Protein AF-0000000067152865 (afdb_homodimer)

Secondary structure (DSSP, 8-state):
-HHHHHHHHHHHHHHH--S---S-TTS--HHHHHHHHHHHHHHHHH--SS-TTTHHHHS-GGGEEEHHHHHTT------SS-EEEEEEEE-HHHHHHT-S--EEEEEEEETTEEEEEEEEETTTTEEEEEETTTEEEETTEEP-------GGG-EEE----S---HHHHHHHHHHHHHHHHTT-SEEEB-S-HHHHHHHHHTTS-SEEEEES--HHHHHHHHHHHHHTT-EEE-TTSSB--TTSSEEEEESSHHHHHHHHHHPPPPP---TT---/-HHHHHHHHHHHHHHH--S---S-TTS--HHHHHHHHHHHHHHHHH--SS-TTTTTTSS-GGGEEEHHHHHTT------SS-EEEEEEEE-HHHHHHT-S--EEEEEEEETTEEEEEEEEETTTTEEEEEETTTEEEETTEEP-------GGG-EEE----S---HHHHHHHHHHHHHHHHTT-SEEEB-S-HHHHHHHHHTTS-SEEEEES--HHHHHHHHHHHHHTT-EEE-TTSSB--TTSSEEEEESSHHHHHHHHHHPPPPP---TT---

Solvent-accessible surface area (backbone atoms only — not comparable to full-atom values): 27538 Å² total; per-residue (Å²): 114,65,52,65,45,46,55,39,44,49,54,44,43,59,70,62,44,73,73,70,67,64,82,59,80,77,67,67,63,60,65,54,47,51,46,47,44,49,39,50,22,44,45,12,47,61,65,49,86,61,72,63,10,54,54,62,68,66,41,52,80,85,32,54,42,31,76,63,44,46,71,70,64,43,69,47,72,84,52,62,55,69,26,43,24,35,21,82,61,33,16,57,69,25,55,76,37,54,28,75,40,33,25,33,24,35,12,34,26,45,65,76,33,69,45,33,15,33,34,35,34,56,72,74,69,41,42,35,36,18,35,74,91,69,34,12,26,46,75,82,38,77,36,38,25,59,59,54,58,53,56,54,76,23,38,36,34,39,70,80,65,80,66,74,49,66,70,56,44,48,46,55,51,48,33,51,50,51,48,49,68,66,43,34,63,40,68,31,18,72,61,21,63,36,57,48,36,45,36,19,16,57,23,23,26,34,26,29,44,50,72,79,50,50,44,28,45,38,41,4,26,49,44,24,22,45,36,12,60,23,36,65,24,17,50,83,55,47,73,60,42,68,47,55,23,34,35,26,42,15,14,23,64,59,33,41,47,53,50,20,71,60,48,71,83,77,93,68,82,42,55,52,50,78,130,112,66,52,65,45,46,55,39,44,49,53,43,44,58,70,62,45,74,72,70,65,67,82,60,79,76,66,66,63,60,66,54,46,51,46,46,45,49,39,49,23,45,47,11,50,60,67,51,86,60,73,66,9,52,55,61,67,67,41,51,80,85,33,54,41,29,73,64,44,45,72,70,65,44,67,46,74,85,53,59,57,69,26,43,25,37,22,80,61,34,18,55,68,24,54,76,37,53,28,76,39,32,27,34,24,34,14,34,25,45,65,74,34,70,45,35,15,32,34,34,34,54,73,72,69,42,42,36,36,19,36,72,91,70,34,12,25,46,74,84,39,77,36,38,26,58,58,54,58,54,55,54,76,24,38,37,35,40,69,79,63,81,67,73,50,65,68,57,43,49,45,55,52,48,34,51,48,51,49,49,68,68,43,34,63,39,69,31,16,71,63,21,64,36,56,49,36,44,36,18,15,56,24,23,26,35,26,28,43,50,73,77,50,51,44,29,46,38,40,5,26,48,44,24,23,46,36,12,59,24,36,67,24,17,48,82,56,47,74,60,43,68,46,55,22,34,34,26,40,16,13,22,64,59,34,39,48,54,51,20,72,59,47,70,83,76,90,66,80,42,54,51,49,78,129

Radius of gyration: 23.25 Å; Cα contacts (8 Å, |Δi|>4): 1310; chains: 2; bounding box: 48×70×57 Å

Organism: Gallus gallus (NCBI:txid9031)

InterPro domains:
  IPR000760 Inositol monophosphatase-like [PF00459] (64-265)
  IPR000760 Inositol monophosphatase-like [PR00377] (84-100)
  IPR000760 Inositol monophosphatase-like [PR00377] (133-156)
  IPR000760 Inositol monophosphatase-like [PR00377] (182-203)
  IPR000760 Inositol monophosphatase-like [PR00377] (213-237)
  IPR020550 Inositol monophosphatase, conserved site [PS00630] (216-230)
  IPR020552 Inositol monophosphatase, lithium-sensitive [PR00378] (107-117)
  IPR020552 Inositol monophosphatase, lithium-sensitive [PR00378] (135-153)
  IPR020552 Inositol monophosphatase, lithium-sensitive [PR00378] (158-168)
  IPR020552 Inositol monophosphatase, lithium-sensitive [PR00378] (241-263)
  IPR020583 Inositol monophosphatase, metal-binding site [PS00629] (84-97)
  IPR033942 Inositol monophosphatase [cd01639] (64-251)

Nearest PDB structures (foldseek):
  2bji-assembly1_B  TM=9.934E-01  e=4.413E-38  Bos taurus
  1imf-assembly1_A-2  TM=9.159E-01  e=1.824E-38  Homo sapiens
  4as5-assembly2_D  TM=8.791E-01  e=8.480E-39  Mus musculus
  4as4-assembly1_B  TM=8.664E-01  e=5.925E-38  Homo sapiens
  7vce-assembly1_B  TM=9.163E-01  e=5.214E-36  Homo sapiens

Foldseek 3Di:
DVLLVVLLVLLVCLLPVPPLPPLPLPPDPPVVCCCVLVSCLVVCPPPPVPNNNHPSVPPDPPQEDEPVVVVVVDFPDDAQDWHKYWYQWFQSVCSNVVQQFTWIKIFIDHHNHTAWIWIAGRNVSWIWIDGVPPAIDIVRHGAAAQLDQQQLAFEEEEACDDDPDVVSNVQSVQLVVLSCVSPGPYYHYRRGLLVRLVCRRRHVGFKYWYAQAALSSCRRSVRSLVRNQWAKDFLCLHRDDSFRRIIMIGNYSNNSNVSSVSHDDDDDDTSNDDD/DVLLVVLLVLLVCLLPVPPLPPLPLPPDPPVVCCCVLVSCLVVCPPPPVPNNNHPRVPPDPVQEDEPVVVVVVDFPDDAQDWHKYWYQWFQSVCSNVVQQFTWIKIFIDHHNHTAWIWIAGRNVSWIWIDGVPPAIDIVRHGWAAQLDQQQLAFEEEEACDDDPDPVSNVQSVQLVVLSCVSPGPYYHYRRGLLVRLVCRRRHVGFKYWYAQAALSSCRRSVRSLVRNPWAKDFLCLHRDDSFRRIIMIGNYSNNSNVSSVSHDDDDDDTSNDDD

Structure (mmCIF, N/CA/C/O backbone):
data_AF-0000000067152865-model_v1
#
loop_
_entity.id
_entity.type
_entity.pdbx_description
1 polymer Inositol-1-monophosphatase
#
loop_
_atom_site.group_PDB
_atom_site.id
_atom_site.type_symbol
_atom_site.label_atom_id
_atom_site.label_alt_id
_atom_site.label_comp_id
_atom_site.label_asym_id
_atom_site.label_entity_id
_atom_site.label_seq_id
_atom_site.pdbx_PDB_ins_code
_atom_site.Cartn_x
_atom_site.Cartn_y
_atom_site.Cartn_z
_atom_site.occupancy
_atom_site.B_iso_or_equiv
_atom_site.auth_seq_id
_atom_site.auth_comp_id
_atom_site.auth_asym_id
_atom_site.auth_atom_id
_atom_site.pdbx_PDB_model_num
ATOM 1 N N . MET A 1 1 ? -4.57 23.031 -16.609 1 31.97 1 MET A N 1
ATOM 2 C CA . MET A 1 1 ? -4.363 21.906 -17.516 1 31.97 1 MET A CA 1
ATOM 3 C C . MET A 1 1 ? -2.887 21.766 -17.875 1 31.97 1 MET A C 1
ATOM 5 O O . MET A 1 1 ? -2.346 20.656 -17.859 1 31.97 1 MET A O 1
ATOM 9 N N . VAL A 1 2 ? -2.324 22.984 -18.109 1 30.23 2 VAL A N 1
ATOM 10 C CA . VAL A 1 2 ? -0.972 22.922 -18.656 1 30.23 2 VAL A CA 1
ATOM 11 C C . VAL A 1 2 ? 0.018 22.578 -17.547 1 30.23 2 VAL A C 1
ATOM 13 O O . VAL A 1 2 ? 0.942 21.781 -17.75 1 30.23 2 VAL A O 1
ATOM 16 N N . LEU A 1 3 ? -0.219 23.141 -16.391 1 33.34 3 LEU A N 1
ATOM 17 C CA . LEU A 1 3 ? 0.676 22.969 -15.242 1 33.34 3 LEU A CA 1
ATOM 18 C C . LEU A 1 3 ? 0.697 21.516 -14.789 1 33.34 3 LEU A C 1
ATOM 20 O O . LEU A 1 3 ? 1.763 20.953 -14.508 1 33.34 3 LEU A O 1
ATOM 24 N N . LEU A 1 4 ? -0.421 21.047 -14.609 1 38.69 4 LEU A N 1
ATOM 25 C CA . LEU A 1 4 ? -0.537 19.625 -14.328 1 38.69 4 LEU A CA 1
ATOM 26 C C . LEU A 1 4 ? 0.245 18.797 -15.352 1 38.69 4 LEU A C 1
ATOM 28 O O . LEU A 1 4 ? 0.883 17.812 -15 1 38.69 4 LEU A O 1
ATOM 32 N N . PHE A 1 5 ? 0.232 19.391 -16.5 1 38.66 5 PHE A N 1
ATOM 33 C CA . PHE A 1 5 ? 0.904 18.656 -17.578 1 38.66 5 PHE A CA 1
ATOM 34 C C . PHE A 1 5 ? 2.418 18.703 -17.391 1 38.66 5 PHE A C 1
ATOM 36 O O . PHE A 1 5 ? 3.105 17.703 -17.594 1 38.66 5 PHE A O 1
ATOM 43 N N . ARG A 1 6 ? 2.869 19.812 -17.016 1 37.34 6 ARG A N 1
ATOM 44 C CA . ARG A 1 6 ? 4.32 19.938 -16.938 1 37.34 6 ARG A CA 1
ATOM 45 C C . ARG A 1 6 ? 4.867 19.234 -15.711 1 37.34 6 ARG A C 1
ATOM 47 O O . ARG A 1 6 ? 5.945 18.641 -15.758 1 37.34 6 ARG A O 1
ATOM 54 N N . MET A 1 7 ? 4.145 19.406 -14.492 1 41.44 7 MET A N 1
ATOM 55 C CA . MET A 1 7 ? 4.516 18.578 -13.344 1 41.44 7 MET A CA 1
ATOM 56 C C . MET A 1 7 ? 4.551 17.094 -13.727 1 41.44 7 MET A C 1
ATOM 58 O O . MET A 1 7 ? 5.465 16.375 -13.328 1 41.44 7 MET A O 1
ATOM 62 N N . LYS A 1 8 ? 3.578 16.875 -14.461 1 44.09 8 LYS A N 1
ATOM 63 C CA . LYS A 1 8 ? 3.529 15.508 -14.992 1 44.09 8 LYS A CA 1
ATOM 64 C C . LYS A 1 8 ? 4.773 15.195 -15.812 1 44.09 8 LYS A C 1
ATOM 66 O O . LYS A 1 8 ? 5.363 14.117 -15.672 1 44.09 8 LYS A O 1
ATOM 71 N N . THR A 1 9 ? 4.984 16.172 -16.594 1 42.38 9 THR A N 1
ATOM 72 C CA . THR A 1 9 ? 6.094 15.945 -17.516 1 42.38 9 THR A CA 1
ATOM 73 C C . THR A 1 9 ? 7.418 15.883 -16.75 1 42.38 9 THR A C 1
ATOM 75 O O . THR A 1 9 ? 8.289 15.078 -17.078 1 42.38 9 THR A O 1
ATOM 78 N N . SER A 1 10 ? 7.559 16.719 -15.797 1 41.25 10 SER A N 1
ATOM 79 C CA . SER A 1 10 ? 8.82 16.766 -15.062 1 41.25 10 SER A CA 1
ATOM 80 C C . SER A 1 10 ? 8.992 15.516 -14.195 1 41.25 10 SER A C 1
ATOM 82 O O . SER A 1 10 ? 10.078 14.938 -14.148 1 41.25 10 SER A O 1
ATOM 84 N N . VAL A 1 11 ? 7.992 15.289 -13.43 1 44.34 11 VAL A N 1
ATOM 85 C CA . VAL A 1 11 ? 8.039 14.078 -12.625 1 44.34 11 VAL A CA 1
ATOM 86 C C . VAL A 1 11 ? 8.25 12.859 -13.523 1 44.34 11 VAL A C 1
ATOM 88 O O . VAL A 1 11 ? 9.047 11.977 -13.211 1 44.34 11 VAL A O 1
ATOM 91 N N . PHE A 1 12 ? 7.508 12.922 -14.648 1 44.16 12 PHE A N 1
ATOM 92 C CA . PHE A 1 12 ? 7.664 11.836 -15.609 1 44.16 12 PHE A CA 1
ATOM 93 C C . PHE A 1 12 ? 9.086 11.797 -16.156 1 44.16 12 PHE A C 1
ATOM 95 O O . PHE A 1 12 ? 9.656 10.719 -16.328 1 44.16 12 PHE A O 1
ATOM 102 N N . ARG A 1 13 ? 9.5 12.891 -16.547 1 42.16 13 ARG A N 1
ATOM 103 C CA . ARG A 1 13 ? 10.875 12.938 -17.047 1 42.16 13 ARG A CA 1
ATOM 104 C C . ARG A 1 13 ? 11.844 12.422 -15.984 1 42.16 13 ARG A C 1
ATOM 106 O O . ARG A 1 13 ? 12.812 11.727 -16.312 1 42.16 13 ARG A O 1
ATOM 113 N N . MET A 1 14 ? 11.586 12.844 -14.852 1 41.03 14 MET A N 1
ATOM 114 C CA . MET A 1 14 ? 12.438 12.383 -13.758 1 41.03 14 MET A CA 1
ATOM 115 C C . MET A 1 14 ? 12.336 10.875 -13.586 1 41.03 14 MET A C 1
ATOM 117 O O . MET A 1 14 ? 13.344 10.195 -13.359 1 41.03 14 MET A O 1
ATOM 121 N N . LEU A 1 15 ? 11.141 10.484 -13.617 1 41.62 15 LEU A N 1
ATOM 122 C CA . LEU A 1 15 ? 10.906 9.055 -13.43 1 41.62 15 LEU A CA 1
ATOM 123 C C . LEU A 1 15 ? 11.445 8.258 -14.617 1 41.62 15 LEU A C 1
ATOM 125 O O . LEU A 1 15 ? 11.828 7.094 -14.461 1 41.62 15 LEU A O 1
ATOM 129 N N . ASN A 1 16 ? 11.344 8.781 -15.781 1 40.44 16 ASN A N 1
ATOM 130 C CA . ASN A 1 16 ? 11.789 8.086 -16.984 1 40.44 16 ASN A CA 1
ATOM 131 C C . ASN A 1 16 ? 13.234 8.445 -17.344 1 40.44 16 ASN A C 1
ATOM 133 O O . ASN A 1 16 ? 13.773 7.957 -18.328 1 40.44 16 ASN A O 1
ATOM 137 N N . SER A 1 17 ? 13.711 9.477 -16.859 1 37.19 17 SER A N 1
ATOM 138 C CA . SER A 1 17 ? 15.102 9.75 -17.203 1 37.19 17 SER A CA 1
ATOM 139 C C . SER A 1 17 ? 16.031 8.648 -16.688 1 37.19 17 SER A C 1
ATOM 141 O O . SER A 1 17 ? 15.844 8.141 -15.578 1 37.19 17 SER A O 1
ATOM 143 N N . SER A 1 18 ? 16.375 7.766 -17.531 1 35.44 18 SER A N 1
ATOM 144 C CA . SER A 1 18 ? 17.359 6.699 -17.375 1 35.44 18 SER A CA 1
ATOM 145 C C . SER A 1 18 ? 18.5 7.129 -16.469 1 35.44 18 SER A C 1
ATOM 147 O O . SER A 1 18 ? 19.422 6.348 -16.203 1 35.44 18 SER A O 1
ATOM 149 N N . GLU A 1 19 ? 18.922 8.359 -16.406 1 33.22 19 GLU A N 1
ATOM 150 C CA . GLU A 1 19 ? 20.109 8.609 -15.609 1 33.22 19 GLU A CA 1
ATOM 151 C C . GLU A 1 19 ? 19.922 8.156 -14.164 1 33.22 19 GLU A C 1
ATOM 153 O O . GLU A 1 19 ? 18.938 8.531 -13.516 1 33.22 19 GLU A O 1
ATOM 158 N N . GLY A 1 20 ? 20.203 6.895 -13.945 1 32.38 20 GLY A N 1
ATOM 159 C CA . GLY A 1 20 ? 20.312 6.234 -12.648 1 32.38 20 GLY A CA 1
ATOM 160 C C . GLY A 1 20 ? 20.516 7.203 -11.5 1 32.38 20 GLY A C 1
ATOM 161 O O . GLY A 1 20 ? 21.547 7.871 -11.422 1 32.38 20 GLY A O 1
ATOM 162 N N . TYR A 1 21 ? 19.625 8.008 -11.195 1 34 21 TYR A N 1
ATOM 163 C CA . TYR A 1 21 ? 19.875 8.68 -9.93 1 34 21 TYR A CA 1
ATOM 164 C C . TYR A 1 21 ? 20.562 7.75 -8.938 1 34 21 TYR A C 1
ATOM 166 O O . TYR A 1 21 ? 20.141 6.598 -8.773 1 34 21 TYR A O 1
ATOM 174 N N . GLU A 1 22 ? 21.844 7.727 -9 1 33.5 22 GLU A N 1
ATOM 175 C CA . GLU A 1 22 ? 22.531 6.957 -7.965 1 33.5 22 GLU A CA 1
ATOM 176 C C . GLU A 1 22 ? 21.672 6.82 -6.715 1 33.5 22 GLU A C 1
ATOM 178 O O . GLU A 1 22 ? 21.047 7.785 -6.281 1 33.5 22 GLU A O 1
ATOM 183 N N . LYS A 1 23 ? 21.234 5.625 -6.535 1 34.22 23 LYS A N 1
ATOM 184 C CA . LYS A 1 23 ? 20.5 5.098 -5.398 1 34.22 23 LYS A CA 1
ATOM 185 C C . LYS A 1 23 ? 20.828 5.859 -4.117 1 34.22 23 LYS A C 1
ATOM 187 O O . LYS A 1 23 ? 20.641 5.344 -3.016 1 34.22 23 LYS A O 1
ATOM 192 N N . SER A 1 24 ? 21.906 6.805 -4.145 1 27.7 24 SER A N 1
ATOM 193 C CA . SER A 1 24 ? 22.047 7.465 -2.852 1 27.7 24 SER A CA 1
ATOM 194 C C . SER A 1 24 ? 20.875 8.375 -2.549 1 27.7 24 SER A C 1
ATOM 196 O O . SER A 1 24 ? 20.578 9.289 -3.318 1 27.7 24 SER A O 1
ATOM 198 N N . ILE A 1 25 ? 19.875 7.961 -2.074 1 32.66 25 ILE A N 1
ATOM 199 C CA . ILE A 1 25 ? 18.656 8.516 -1.514 1 32.66 25 ILE A CA 1
ATOM 200 C C . ILE A 1 25 ? 18.922 9.922 -0.985 1 32.66 25 ILE A C 1
ATOM 202 O O . ILE A 1 25 ? 18 10.734 -0.884 1 32.66 25 ILE A O 1
ATOM 206 N N . PHE A 1 26 ? 20.141 10.156 -0.404 1 30.69 26 PHE A N 1
ATOM 207 C CA . PHE A 1 26 ? 20.344 11.336 0.425 1 30.69 26 PHE A CA 1
ATOM 208 C C . PHE A 1 26 ? 20.578 12.57 -0.439 1 30.69 26 PHE A C 1
ATOM 210 O O . PHE A 1 26 ? 20.797 13.664 0.081 1 30.69 26 PHE A O 1
ATOM 217 N N . SER A 1 27 ? 21.219 12.383 -1.575 1 29.28 27 SER A N 1
ATOM 218 C CA . SER A 1 27 ? 21.484 13.703 -2.129 1 29.28 27 SER A CA 1
ATOM 219 C C . SER A 1 27 ? 20.281 14.242 -2.881 1 29.28 27 SER A C 1
ATOM 221 O O . SER A 1 27 ? 19.891 13.695 -3.914 1 29.28 27 SER A O 1
ATOM 223 N N . PRO A 1 28 ? 19.453 14.883 -2.236 1 32.53 28 PRO A N 1
ATOM 224 C CA . PRO A 1 28 ? 18.234 15.492 -2.748 1 32.53 28 PRO A CA 1
ATOM 225 C C . PRO A 1 28 ? 18.453 16.266 -4.043 1 32.53 28 PRO A C 1
ATOM 227 O O . PRO A 1 28 ? 19.422 17 -4.168 1 32.53 28 PRO A O 1
ATOM 230 N N . PRO A 1 29 ? 18.172 15.742 -5.145 1 34.62 29 PRO A N 1
ATOM 231 C CA . PRO A 1 29 ? 18.422 16.516 -6.363 1 34.62 29 PRO A CA 1
ATOM 232 C C . PRO A 1 29 ? 18.016 17.984 -6.215 1 34.62 29 PRO A C 1
ATOM 234 O O . PRO A 1 29 ? 16.844 18.297 -6.055 1 34.62 29 PRO A O 1
ATOM 237 N N . PHE A 1 30 ? 18.859 18.844 -5.773 1 34.59 30 PHE A N 1
ATOM 238 C CA . PHE A 1 30 ? 18.797 20.312 -5.742 1 34.59 30 PHE A CA 1
ATOM 239 C C . PHE A 1 30 ? 18.172 20.844 -7.027 1 34.59 30 PHE A C 1
ATOM 241 O O . PHE A 1 30 ? 17.391 21.797 -6.996 1 34.59 30 PHE A O 1
ATOM 248 N N . VAL A 1 31 ? 18.594 20.297 -8.086 1 36 31 VAL A N 1
ATOM 249 C CA . VAL A 1 31 ? 18.172 20.875 -9.359 1 36 31 VAL A CA 1
ATOM 250 C C . VAL A 1 31 ? 16.672 20.672 -9.555 1 36 31 VAL A C 1
ATOM 252 O O . VAL A 1 31 ? 15.984 21.547 -10.055 1 36 31 VAL A O 1
ATOM 255 N N . LEU A 1 32 ? 16.219 19.578 -9.039 1 37 32 LEU A N 1
ATOM 256 C CA . LEU A 1 32 ? 14.797 19.297 -9.18 1 37 32 LEU A CA 1
ATOM 257 C C . LEU A 1 32 ? 13.969 20.266 -8.344 1 37 32 LEU A C 1
ATOM 259 O O . LEU A 1 32 ? 12.906 20.719 -8.773 1 37 32 LEU A O 1
ATOM 263 N N . PHE A 1 33 ? 14.602 20.641 -7.195 1 39.25 33 PHE A N 1
ATOM 264 C CA . PHE A 1 33 ? 13.93 21.594 -6.324 1 39.25 33 PHE A CA 1
ATOM 265 C C . PHE A 1 33 ? 13.805 22.953 -7 1 39.25 33 PHE A C 1
ATOM 267 O O . PHE A 1 33 ? 12.75 23.594 -6.941 1 39.25 33 PHE A O 1
ATOM 274 N N . SER A 1 34 ? 14.945 23.312 -7.512 1 38.28 34 SER A N 1
ATOM 275 C CA . SER A 1 34 ? 14.883 24.594 -8.211 1 38.28 34 SER A CA 1
ATOM 276 C C . SER A 1 34 ? 13.875 24.562 -9.352 1 38.28 34 SER A C 1
ATOM 278 O O . SER A 1 34 ? 13.117 25.516 -9.555 1 38.28 34 SER A O 1
ATOM 280 N N . ASP A 1 35 ? 13.875 23.484 -9.984 1 41.09 35 ASP A N 1
ATOM 281 C CA . ASP A 1 35 ? 12.93 23.375 -11.086 1 41.09 35 ASP A CA 1
ATOM 282 C C . ASP A 1 35 ? 11.5 23.203 -10.578 1 41.09 35 ASP A C 1
ATOM 284 O O . ASP A 1 35 ? 10.562 23.766 -11.148 1 41.09 35 ASP A O 1
ATOM 288 N N . ILE A 1 36 ? 11.375 22.484 -9.57 1 42.66 36 ILE A N 1
ATOM 289 C CA . ILE A 1 36 ? 10.055 22.375 -8.969 1 42.66 36 ILE A CA 1
ATOM 290 C C . ILE A 1 36 ? 9.625 23.719 -8.391 1 42.66 36 ILE A C 1
ATOM 292 O O . ILE A 1 36 ? 8.484 24.141 -8.57 1 42.66 36 ILE A O 1
ATOM 296 N N . ILE A 1 37 ? 10.633 24.328 -7.758 1 43.59 37 ILE A N 1
ATOM 297 C CA . ILE A 1 37 ? 10.375 25.672 -7.242 1 43.59 37 ILE A CA 1
ATOM 298 C C . ILE A 1 37 ? 10.133 26.625 -8.398 1 43.59 37 ILE A C 1
ATOM 300 O O . ILE A 1 37 ? 9.195 27.438 -8.359 1 43.59 37 ILE A O 1
ATOM 304 N N . ASN A 1 38 ? 11.047 26.531 -9.266 1 41.94 38 ASN A N 1
ATOM 305 C CA . ASN A 1 38 ? 10.844 27.375 -10.43 1 41.94 38 ASN A CA 1
ATOM 306 C C . ASN A 1 38 ? 9.547 27.016 -11.156 1 41.94 38 ASN A C 1
ATOM 308 O O . ASN A 1 38 ? 8.844 27.906 -11.648 1 41.94 38 ASN A O 1
ATOM 312 N N . PHE A 1 39 ? 9.305 25.859 -11.18 1 39.66 39 PHE A N 1
ATOM 313 C CA . PHE A 1 39 ? 8.078 25.344 -11.781 1 39.66 39 PHE A CA 1
ATOM 314 C C . PHE A 1 39 ? 6.863 25.719 -10.938 1 39.66 39 PHE A C 1
ATOM 316 O O . PHE A 1 39 ? 5.852 26.188 -11.461 1 39.66 39 PHE A O 1
ATOM 323 N N . SER A 1 40 ? 6.996 25.375 -9.742 1 38.62 40 SER A N 1
ATOM 324 C CA . SER A 1 40 ? 5.934 25.828 -8.852 1 38.62 40 SER A CA 1
ATOM 325 C C . SER A 1 40 ? 5.758 27.344 -8.914 1 38.62 40 SER A C 1
ATOM 327 O O . SER A 1 40 ? 4.641 27.859 -8.82 1 38.62 40 SER A O 1
ATOM 329 N N . ALA A 1 41 ? 6.855 27.891 -9.031 1 37.75 41 ALA A N 1
ATOM 330 C CA . ALA A 1 41 ? 6.828 29.328 -9.242 1 37.75 41 ALA A CA 1
ATOM 331 C C . ALA A 1 41 ? 6.199 29.688 -10.586 1 37.75 41 ALA A C 1
ATOM 333 O O . ALA A 1 41 ? 5.473 30.672 -10.695 1 37.75 41 ALA A O 1
ATOM 334 N N . SER A 1 42 ? 6.508 28.953 -11.562 1 36.03 42 SER A N 1
ATOM 335 C CA . SER A 1 42 ? 5.938 29.25 -12.875 1 36.03 42 SER A CA 1
ATOM 336 C C . SER A 1 42 ? 4.488 28.781 -12.961 1 36.03 42 SER A C 1
ATOM 338 O O . SER A 1 42 ? 3.719 29.281 -13.789 1 36.03 42 SER A O 1
ATOM 340 N N . LEU A 1 43 ? 4.152 27.734 -12.414 1 35.41 43 LEU A N 1
ATOM 341 C CA . LEU A 1 43 ? 2.76 27.312 -12.312 1 35.41 43 LEU A CA 1
ATOM 342 C C . LEU A 1 43 ? 1.903 28.422 -11.695 1 35.41 43 LEU A C 1
ATOM 344 O O . LEU A 1 43 ? 0.758 28.625 -12.102 1 35.41 43 LEU A O 1
ATOM 348 N N . VAL A 1 44 ? 2.439 28.906 -10.695 1 32.97 44 VAL A N 1
ATOM 349 C CA . VAL A 1 44 ? 1.755 30.047 -10.102 1 32.97 44 VAL A CA 1
ATOM 350 C C . VAL A 1 44 ? 1.667 31.172 -11.117 1 32.97 44 VAL A C 1
ATOM 352 O O . VAL A 1 44 ? 0.717 31.969 -11.102 1 32.97 44 VAL A O 1
ATOM 355 N N . ARG A 1 45 ? 2.574 31.125 -12.008 1 31.83 45 ARG A N 1
ATOM 356 C CA . ARG A 1 45 ? 2.447 32.25 -12.938 1 31.83 45 ARG A CA 1
ATOM 357 C C . ARG A 1 45 ? 1.343 31.984 -13.961 1 31.83 45 ARG A C 1
ATOM 359 O O . ARG A 1 45 ? 0.66 32.906 -14.391 1 31.83 45 ARG A O 1
ATOM 366 N N . CYS A 1 46 ? 1.291 30.953 -14.586 1 30.62 46 CYS A N 1
ATOM 367 C CA . CYS A 1 46 ? 0.417 31.016 -15.75 1 30.62 46 CYS A CA 1
ATOM 368 C C . CYS A 1 46 ? -1.048 31.047 -15.336 1 30.62 46 CYS A C 1
ATOM 370 O O . CYS A 1 46 ? -1.851 31.766 -15.938 1 30.62 46 CYS A O 1
ATOM 372 N N . SER A 1 47 ? -1.772 30.062 -14.961 1 33.09 47 SER A N 1
ATOM 373 C CA . SER A 1 47 ? -3.15 30.531 -14.828 1 33.09 47 SER A CA 1
ATOM 374 C C . SER A 1 47 ? -3.271 31.609 -13.758 1 33.09 47 SER A C 1
ATOM 376 O O . SER A 1 47 ? -3.158 31.328 -12.57 1 33.09 47 SER A O 1
ATOM 378 N N . LEU A 1 48 ? -2.961 32.812 -13.844 1 30.12 48 LEU A N 1
ATOM 379 C CA . LEU A 1 48 ? -3.494 34.094 -13.359 1 30.12 48 LEU A CA 1
ATOM 380 C C . LEU A 1 48 ? -5.02 34.094 -13.391 1 30.12 48 LEU A C 1
ATOM 382 O O . LEU A 1 48 ? -5.648 35.156 -13.258 1 30.12 48 LEU A O 1
ATOM 386 N N . ARG A 1 49 ? -5.938 33.5 -13.812 1 30.41 49 ARG A N 1
ATOM 387 C CA . ARG A 1 49 ? -6.984 34.125 -13.008 1 30.41 49 ARG A CA 1
ATOM 388 C C . ARG A 1 49 ? -6.629 34.094 -11.523 1 30.41 49 ARG A C 1
ATOM 390 O O . ARG A 1 49 ? -7.152 34.906 -10.742 1 30.41 49 ARG A O 1
ATOM 397 N N . PHE A 1 50 ? -6.535 32.969 -10.773 1 26.14 50 PHE A N 1
ATOM 398 C CA . PHE A 1 50 ? -6.133 33.188 -9.391 1 26.14 50 PHE A CA 1
ATOM 399 C C . PHE A 1 50 ? -4.621 33.406 -9.289 1 26.14 50 PHE A C 1
ATOM 401 O O . PHE A 1 50 ? -3.865 32.812 -10.062 1 26.14 50 PHE A O 1
ATOM 408 N N . PRO A 1 51 ? -3.9 34.469 -8.688 1 27.44 51 PRO A N 1
ATOM 409 C CA . PRO A 1 51 ? -2.57 34.938 -8.297 1 27.44 51 PRO A CA 1
ATOM 410 C C . PRO A 1 51 ? -1.669 33.812 -7.777 1 27.44 51 PRO A C 1
ATOM 412 O O . PRO A 1 51 ? -0.663 34.094 -7.117 1 27.44 51 PRO A O 1
ATOM 415 N N . VAL A 1 52 ? -2.037 32.688 -7.898 1 30.12 52 VAL A N 1
ATOM 416 C CA . VAL A 1 52 ? -1.268 31.781 -7.051 1 30.12 52 VAL A CA 1
ATOM 417 C C . VAL A 1 52 ? 0.158 31.672 -7.582 1 30.12 52 VAL A C 1
ATOM 419 O O . VAL A 1 52 ? 0.729 30.578 -7.609 1 30.12 52 VAL A O 1
ATOM 422 N N . PHE A 1 53 ? 0.505 32.344 -8.703 1 29.47 53 PHE A N 1
ATOM 423 C CA . PHE A 1 53 ? 1.852 32.344 -9.258 1 29.47 53 PHE A CA 1
ATOM 424 C C . PHE A 1 53 ? 2.895 32.5 -8.164 1 29.47 53 PHE A C 1
ATOM 426 O O . PHE A 1 53 ? 3.957 31.891 -8.203 1 29.47 53 PHE A O 1
ATOM 433 N N . LEU A 1 54 ? 2.844 33.688 -7.531 1 29.42 54 LEU A N 1
ATOM 434 C CA . LEU A 1 54 ? 3.842 34.5 -6.824 1 29.42 54 LEU A CA 1
ATOM 435 C C . LEU A 1 54 ? 4.336 33.75 -5.578 1 29.42 54 LEU A C 1
ATOM 437 O O . LEU A 1 54 ? 5.191 34.281 -4.852 1 29.42 54 LEU A O 1
ATOM 441 N N . ILE A 1 55 ? 3.59 32.875 -5.227 1 30.31 55 ILE A N 1
ATOM 442 C CA . ILE A 1 55 ? 3.811 32.688 -3.795 1 30.31 55 ILE A CA 1
ATOM 443 C C . ILE A 1 55 ? 5.184 32.062 -3.561 1 30.31 55 ILE A C 1
ATOM 445 O O . ILE A 1 55 ? 5.828 32.344 -2.543 1 30.31 55 ILE A O 1
ATOM 449 N N . PHE A 1 56 ? 5.52 31.156 -4.5 1 33.06 56 PHE A N 1
ATOM 450 C CA . PHE A 1 56 ? 6.711 30.469 -4.027 1 33.06 56 PHE A CA 1
ATOM 451 C C . PHE A 1 56 ? 7.918 31.391 -4.035 1 33.06 56 PHE A C 1
ATOM 453 O O . PHE A 1 56 ? 8.766 31.328 -3.143 1 33.06 56 PHE A O 1
ATOM 460 N N . PHE A 1 57 ? 8.148 32.062 -5.18 1 30.94 57 PHE A N 1
ATOM 461 C CA . PHE A 1 57 ? 9.359 32.875 -5.246 1 30.94 57 PHE A CA 1
ATOM 462 C C . PHE A 1 57 ? 9.336 33.969 -4.191 1 30.94 57 PHE A C 1
ATOM 464 O O . PHE A 1 57 ? 10.383 34.344 -3.646 1 30.94 57 PHE A O 1
ATOM 471 N N . THR A 1 58 ? 8.266 34.688 -4.301 1 30.61 58 THR A N 1
ATOM 472 C CA . THR A 1 58 ? 8.367 35.906 -3.484 1 30.61 58 THR A CA 1
ATOM 473 C C . THR A 1 58 ? 8.375 35.531 -1.999 1 30.61 58 THR A C 1
ATOM 475 O O . THR A 1 58 ? 8.234 36.438 -1.147 1 30.61 58 THR A O 1
ATOM 478 N N . CYS A 1 59 ? 7.855 34.312 -1.78 1 32.03 59 CYS A N 1
ATOM 479 C CA . CYS A 1 59 ? 7.957 34.25 -0.328 1 32.03 59 CYS A CA 1
ATOM 480 C C . CYS A 1 59 ? 9.406 34.375 0.126 1 32.03 59 CYS A C 1
ATOM 482 O O . CYS A 1 59 ? 10.281 33.625 -0.35 1 32.03 59 CYS A O 1
ATOM 484 N N . ASN A 1 60 ? 9.805 35.344 0.364 1 33.5 60 ASN A N 1
ATOM 485 C CA . ASN A 1 60 ? 11.031 35.531 1.131 1 33.5 60 ASN A CA 1
ATOM 486 C C . ASN A 1 60 ? 11.375 34.281 1.936 1 33.5 60 ASN A C 1
ATOM 488 O O . ASN A 1 60 ? 10.484 33.625 2.473 1 33.5 60 ASN A O 1
ATOM 492 N N . TYR A 1 61 ? 12.57 33.562 1.586 1 38.78 61 TYR A N 1
ATOM 493 C CA . TYR A 1 61 ? 13.227 32.469 2.318 1 38.78 61 TYR A CA 1
ATOM 494 C C . TYR A 1 61 ? 12.633 32.312 3.717 1 38.78 61 TYR A C 1
ATOM 496 O O . TYR A 1 61 ? 12.719 31.25 4.328 1 38.78 61 TYR A O 1
ATOM 504 N N . GLN A 1 62 ? 12.109 33.469 4.191 1 42.84 62 GLN A N 1
ATOM 505 C CA . GLN A 1 62 ? 11.836 33.469 5.621 1 42.84 62 GLN A CA 1
ATOM 506 C C . GLN A 1 62 ? 10.578 32.656 5.938 1 42.84 62 GLN A C 1
ATOM 508 O O . GLN A 1 62 ? 10.336 32.281 7.09 1 42.84 62 GLN A O 1
ATOM 513 N N . CYS A 1 63 ? 9.742 32.312 4.871 1 49.41 63 CYS A N 1
ATOM 514 C CA . CYS A 1 63 ? 8.484 31.688 5.281 1 49.41 63 CYS A CA 1
ATOM 515 C C . CYS A 1 63 ? 8.305 30.328 4.617 1 49.41 63 CYS A C 1
ATOM 517 O O . CYS A 1 63 ? 7.25 30.047 4.035 1 49.41 63 CYS A O 1
ATOM 519 N N . PHE A 1 64 ? 9.469 29.734 4.391 1 53.03 64 PHE A N 1
ATOM 520 C CA . PHE A 1 64 ? 9.438 28.422 3.76 1 53.03 64 PHE A CA 1
ATOM 521 C C . PHE A 1 64 ? 9.961 27.344 4.711 1 53.03 64 PHE A C 1
ATOM 523 O O . PHE A 1 64 ? 11.016 27.516 5.316 1 53.03 64 PHE A O 1
ATOM 530 N N . ILE A 1 65 ? 9.023 26.578 5.148 1 58.12 65 ILE A N 1
ATOM 531 C CA . ILE A 1 65 ? 9.492 25.375 5.848 1 58.12 65 ILE A CA 1
ATOM 532 C C . ILE A 1 65 ? 9.461 24.188 4.895 1 58.12 65 ILE A C 1
ATOM 534 O O . ILE A 1 65 ? 8.453 23.922 4.242 1 58.12 65 ILE A O 1
ATOM 538 N N . GLY A 1 66 ? 10.547 23.625 4.543 1 54.56 66 GLY A N 1
ATOM 539 C CA . GLY A 1 66 ? 10.633 22.422 3.727 1 54.56 66 GLY A CA 1
ATOM 540 C C . GLY A 1 66 ? 11.781 21.5 4.125 1 54.56 66 GLY A C 1
ATOM 541 O O . GLY A 1 66 ? 12.547 21.828 5.039 1 54.56 66 GLY A O 1
ATOM 542 N N . GLU A 1 67 ? 11.711 20.172 3.709 1 50.72 67 GLU A N 1
ATOM 543 C CA . GLU A 1 67 ? 12.742 19.172 4.008 1 50.72 67 GLU A CA 1
ATOM 544 C C . GLU A 1 67 ? 14.141 19.766 3.842 1 50.72 67 GLU A C 1
ATOM 546 O O . GLU A 1 67 ? 15.008 19.578 4.703 1 50.72 67 GLU A O 1
ATOM 551 N N . GLU A 1 68 ? 14.305 20.578 2.945 1 44.09 68 GLU A N 1
ATOM 552 C CA . GLU A 1 68 ? 15.633 21.078 2.611 1 44.09 68 GLU A CA 1
ATOM 553 C C . GLU A 1 68 ? 16.047 22.219 3.549 1 44.09 68 GLU A C 1
ATOM 555 O O . GLU A 1 68 ? 17.234 22.375 3.842 1 44.09 68 GLU A O 1
ATOM 560 N N . SER A 1 69 ? 15.07 22.969 3.883 1 45.91 69 SER A N 1
ATOM 561 C CA . SER A 1 69 ? 15.391 24.062 4.793 1 45.91 69 SER A CA 1
ATOM 562 C C . SER A 1 69 ? 15.844 23.547 6.152 1 45.91 69 SER A C 1
ATOM 564 O O . SER A 1 69 ? 16.781 24.078 6.75 1 45.91 69 SER A O 1
ATOM 566 N N . VAL A 1 70 ? 15.273 22.469 6.555 1 52.75 70 VAL A N 1
ATOM 567 C CA . VAL A 1 70 ? 15.648 21.891 7.84 1 52.75 70 VAL A CA 1
ATOM 568 C C . VAL A 1 70 ? 17.016 21.219 7.727 1 52.75 70 VAL A C 1
ATOM 570 O O . VAL A 1 70 ? 17.828 21.281 8.656 1 52.75 70 VAL A O 1
ATOM 573 N N . ALA A 1 71 ? 17.219 20.703 6.527 1 51.84 71 ALA A N 1
ATOM 574 C CA . ALA A 1 71 ? 18.547 20.141 6.312 1 51.84 71 ALA A CA 1
ATOM 575 C C . ALA A 1 71 ? 19.625 21.219 6.383 1 51.84 71 ALA A C 1
ATOM 577 O O . ALA A 1 71 ? 20.75 20.953 6.801 1 51.84 71 ALA A O 1
ATOM 578 N N . ALA A 1 72 ? 19.203 22.438 6.156 1 45.19 72 ALA A N 1
ATOM 579 C CA . ALA A 1 72 ? 20.125 23.562 6.16 1 45.19 72 ALA A CA 1
ATOM 580 C C . ALA A 1 72 ? 20.281 24.141 7.562 1 45.19 72 ALA A C 1
ATOM 582 O O . ALA A 1 72 ? 21.047 25.094 7.766 1 45.19 72 ALA A O 1
ATOM 583 N N . GLY A 1 73 ? 19.703 23.438 8.508 1 50.25 73 GLY A N 1
ATOM 584 C CA . GLY A 1 73 ? 19.891 23.844 9.891 1 50.25 73 GLY A CA 1
ATOM 585 C C . GLY A 1 73 ? 18.891 24.875 10.352 1 50.25 73 GLY A C 1
ATOM 586 O O . GLY A 1 73 ? 18.984 25.391 11.477 1 50.25 73 GLY A O 1
ATOM 587 N N . GLU A 1 74 ? 18.125 25.25 9.562 1 52.22 74 GLU A N 1
ATOM 588 C CA . GLU A 1 74 ? 17.141 26.25 10 1 52.22 74 GLU A CA 1
ATOM 589 C C . GLU A 1 74 ? 15.938 25.578 10.656 1 52.22 74 GLU A C 1
ATOM 591 O O . GLU A 1 74 ? 15.438 24.562 10.156 1 52.22 74 GLU A O 1
ATOM 596 N N . GLY A 1 75 ? 15.867 25.672 11.984 1 57.34 75 GLY A N 1
ATOM 597 C CA . GLY A 1 75 ? 14.688 25.156 12.656 1 57.34 75 GLY A CA 1
ATOM 598 C C . GLY A 1 75 ? 13.391 25.531 11.977 1 57.34 75 GLY A C 1
ATOM 599 O O . GLY A 1 75 ? 13.352 26.469 11.164 1 57.34 75 GLY A O 1
ATOM 600 N N . SER A 1 76 ? 12.43 24.625 11.891 1 69.5 76 SER A N 1
ATOM 601 C CA . SER A 1 76 ? 11.125 24.859 11.297 1 69.5 76 SER A CA 1
ATOM 602 C C . SER A 1 76 ? 10.188 25.578 12.266 1 69.5 76 SER A C 1
ATOM 604 O O . SER A 1 76 ? 9.398 24.938 12.961 1 69.5 76 SER A O 1
ATOM 606 N N . ILE A 1 77 ? 10.414 26.969 12.547 1 76.12 77 ILE A N 1
ATOM 607 C CA . ILE A 1 77 ? 9.516 27.672 13.445 1 76.12 77 ILE A CA 1
ATOM 608 C C . ILE A 1 77 ? 8.297 28.172 12.664 1 76.12 77 ILE A C 1
ATOM 610 O O . ILE A 1 77 ? 8.438 28.844 11.648 1 76.12 77 ILE A O 1
ATOM 614 N N . LEU A 1 78 ? 7.227 27.703 13.188 1 83.25 78 LEU A N 1
ATOM 615 C CA . LEU A 1 78 ? 5.965 28.156 12.609 1 83.25 78 LEU A CA 1
ATOM 616 C C . LEU A 1 78 ? 5.473 29.422 13.297 1 83.25 78 LEU A C 1
ATOM 618 O O . LEU A 1 78 ? 5.203 29.422 14.5 1 83.25 78 LEU A O 1
ATOM 622 N N . THR A 1 79 ? 5.406 30.531 12.562 1 81.88 79 THR A N 1
ATOM 623 C CA . THR A 1 79 ? 4.918 31.797 13.086 1 81.88 79 THR A CA 1
ATOM 624 C C . THR A 1 79 ? 3.523 32.094 12.547 1 81.88 79 THR A C 1
ATOM 626 O O . THR A 1 79 ? 2.926 31.281 11.852 1 81.88 79 THR A O 1
ATOM 629 N N . ASP A 1 80 ? 3.043 33.312 12.867 1 86.12 80 ASP A N 1
ATOM 630 C CA . ASP A 1 80 ? 1.719 33.719 12.398 1 86.12 80 ASP A CA 1
ATOM 631 C C . ASP A 1 80 ? 1.77 34.219 10.953 1 86.12 80 ASP A C 1
ATOM 633 O O . ASP A 1 80 ? 0.73 34.375 10.312 1 86.12 80 ASP A O 1
ATOM 637 N N . ASN A 1 81 ? 2.898 34.344 10.43 1 77.06 81 ASN A N 1
ATOM 638 C CA . ASN A 1 81 ? 3.047 34.844 9.062 1 77.06 81 ASN A CA 1
ATOM 639 C C . ASN A 1 81 ? 2.648 33.781 8.039 1 77.06 81 ASN A C 1
ATOM 641 O O . ASN A 1 81 ? 2.795 32.594 8.289 1 77.06 81 ASN A O 1
ATOM 645 N N . PRO A 1 82 ? 2.082 34.281 6.973 1 78.06 82 PRO A N 1
ATOM 646 C CA . PRO A 1 82 ? 1.82 33.344 5.883 1 78.06 82 PRO A CA 1
ATOM 647 C C . PRO A 1 82 ? 3.053 32.531 5.504 1 78.06 82 PRO A C 1
ATOM 649 O O . PRO A 1 82 ? 4.133 33.094 5.297 1 78.06 82 PRO A O 1
ATOM 652 N N . THR A 1 83 ? 2.934 31.172 5.516 1 77.88 83 THR A N 1
ATOM 653 C CA . THR A 1 83 ? 4.062 30.266 5.316 1 77.88 83 THR A CA 1
ATOM 654 C C . THR A 1 83 ? 3.689 29.141 4.363 1 77.88 83 THR A C 1
ATOM 656 O O . THR A 1 83 ? 2.641 28.516 4.52 1 77.88 83 THR A O 1
ATOM 659 N N . TRP A 1 84 ? 4.523 28.969 3.395 1 76 84 TRP A N 1
ATOM 660 C CA . TRP A 1 84 ? 4.387 27.797 2.529 1 76 84 TRP A CA 1
ATOM 661 C C . TRP A 1 84 ? 5.16 26.609 3.096 1 76 84 TRP A C 1
ATOM 663 O O . TRP A 1 84 ? 6.316 26.75 3.5 1 76 84 TRP A O 1
ATOM 673 N N . ILE A 1 85 ? 4.52 25.547 3.176 1 83.81 85 ILE A N 1
ATOM 674 C CA . ILE A 1 85 ? 5.145 24.297 3.611 1 83.81 85 ILE A CA 1
ATOM 675 C C . ILE A 1 85 ? 5.098 23.266 2.479 1 83.81 85 ILE A C 1
ATOM 677 O O . ILE A 1 85 ? 4.02 22.844 2.068 1 83.81 85 ILE A O 1
ATOM 681 N N . ILE A 1 86 ? 6.27 22.812 2.002 1 77.75 86 ILE A N 1
ATOM 682 C CA . ILE A 1 86 ? 6.309 22.062 0.759 1 77.75 86 ILE A CA 1
ATOM 683 C C . ILE A 1 86 ? 7.168 20.812 0.945 1 77.75 86 ILE A C 1
ATOM 685 O O . ILE A 1 86 ? 8.234 20.875 1.559 1 77.75 86 ILE A O 1
ATOM 689 N N . ASP A 1 87 ? 6.637 19.719 0.519 1 79.56 87 ASP A N 1
ATOM 690 C CA . ASP A 1 87 ? 7.395 18.5 0.294 1 79.56 87 ASP A CA 1
ATOM 691 C C . ASP A 1 87 ? 7.48 18.172 -1.194 1 79.56 87 ASP A C 1
ATOM 693 O O . ASP A 1 87 ? 6.504 17.719 -1.793 1 79.56 87 ASP A O 1
ATOM 697 N N . PRO A 1 88 ? 8.555 18.375 -1.785 1 73.69 88 PRO A N 1
ATOM 698 C CA . PRO A 1 88 ? 8.68 18.156 -3.227 1 73.69 88 PRO A CA 1
ATOM 699 C C . PRO A 1 88 ? 8.531 16.688 -3.615 1 73.69 88 PRO A C 1
ATOM 701 O O . PRO A 1 88 ? 8.055 16.375 -4.707 1 73.69 88 PRO A O 1
ATOM 704 N N . ILE A 1 89 ? 9.023 15.773 -2.748 1 76.94 89 ILE A N 1
ATOM 705 C CA . ILE A 1 89 ? 8.93 14.344 -3.018 1 76.94 89 ILE A CA 1
ATOM 706 C C . ILE A 1 89 ? 8.477 13.609 -1.758 1 76.94 89 ILE A C 1
ATOM 708 O O . ILE A 1 89 ? 9.305 13.141 -0.975 1 76.94 89 ILE A O 1
ATOM 712 N N . ASP A 1 90 ? 7.277 13.625 -1.592 1 85.69 90 ASP A N 1
ATOM 713 C CA . ASP A 1 90 ? 6.734 12.742 -0.562 1 85.69 90 ASP A CA 1
ATOM 714 C C . ASP A 1 90 ? 6.73 11.289 -1.029 1 85.69 90 ASP A C 1
ATOM 716 O O . ASP A 1 90 ? 6.113 10.961 -2.047 1 85.69 90 ASP A O 1
ATOM 720 N N . GLY A 1 91 ? 7.418 10.438 -0.333 1 86.75 91 GLY A N 1
ATOM 721 C CA . GLY A 1 91 ? 7.645 9.07 -0.769 1 86.75 91 GLY A CA 1
ATOM 722 C C . GLY A 1 91 ? 8.977 8.875 -1.465 1 86.75 91 GLY A C 1
ATOM 723 O O . GLY A 1 91 ? 9.039 8.32 -2.562 1 86.75 91 GLY A O 1
ATOM 724 N N . THR A 1 92 ? 9.977 9.328 -0.853 1 82.31 92 THR A N 1
ATOM 725 C CA . THR A 1 92 ? 11.32 9.281 -1.422 1 82.31 92 THR A CA 1
ATOM 726 C C . THR A 1 92 ? 11.742 7.844 -1.701 1 82.31 92 THR A C 1
ATOM 728 O O . THR A 1 92 ? 12.312 7.551 -2.758 1 82.31 92 THR A O 1
ATOM 731 N N . THR A 1 93 ? 11.531 6.969 -0.768 1 89.56 93 THR A N 1
ATOM 732 C CA . THR A 1 93 ? 11.852 5.559 -0.978 1 89.56 93 THR A CA 1
ATOM 733 C C . THR A 1 93 ? 11.094 5.008 -2.184 1 89.56 93 THR A C 1
ATOM 735 O O . THR A 1 93 ? 11.656 4.254 -2.982 1 89.56 93 THR A O 1
ATOM 738 N N . ASN A 1 94 ? 9.812 5.328 -2.256 1 90.62 94 ASN A N 1
ATOM 739 C CA . ASN A 1 94 ? 9.031 4.926 -3.418 1 90.62 94 ASN A CA 1
ATOM 740 C C . ASN A 1 94 ? 9.656 5.422 -4.719 1 90.62 94 ASN A C 1
ATOM 742 O O . ASN A 1 94 ? 9.727 4.688 -5.703 1 90.62 94 ASN A O 1
ATOM 746 N N . PHE A 1 95 ? 10.125 6.66 -4.637 1 82.12 95 PHE A N 1
ATOM 747 C CA . PHE A 1 95 ? 10.734 7.27 -5.812 1 82.12 95 PHE A CA 1
ATOM 748 C C . PHE A 1 95 ? 11.977 6.5 -6.238 1 82.12 95 PHE A C 1
ATOM 750 O O . PHE A 1 95 ? 12.141 6.164 -7.414 1 82.12 95 PHE A O 1
ATOM 757 N N . VAL A 1 96 ? 12.789 6.168 -5.336 1 82.12 96 VAL A N 1
ATOM 758 C CA . VAL A 1 96 ? 14.055 5.496 -5.594 1 82.12 96 VAL A CA 1
ATOM 759 C C . VAL A 1 96 ? 13.797 4.105 -6.164 1 82.12 96 VAL A C 1
ATOM 761 O O . VAL A 1 96 ? 14.523 3.643 -7.047 1 82.12 96 VAL A O 1
ATOM 764 N N . HIS A 1 97 ? 12.711 3.455 -5.805 1 90.19 97 HIS A N 1
ATOM 765 C CA . HIS A 1 97 ? 12.43 2.08 -6.199 1 90.19 97 HIS A CA 1
ATOM 766 C C . HIS A 1 97 ? 11.414 2.027 -7.328 1 90.19 97 HIS A C 1
ATOM 768 O O . HIS A 1 97 ? 11.031 0.943 -7.777 1 90.19 97 HIS A O 1
ATOM 774 N N . ARG A 1 98 ? 10.914 3.137 -7.738 1 84.94 98 ARG A N 1
ATOM 775 C CA . ARG A 1 98 ? 9.914 3.25 -8.797 1 84.94 98 ARG A CA 1
ATOM 776 C C . ARG A 1 98 ? 8.594 2.613 -8.375 1 84.94 98 ARG A C 1
ATOM 778 O O . ARG A 1 98 ? 7.922 1.976 -9.188 1 84.94 98 ARG A O 1
ATOM 785 N N . PHE A 1 99 ? 8.398 2.637 -7.074 1 92.44 99 PHE A N 1
ATOM 786 C CA . PHE A 1 99 ? 7.082 2.27 -6.559 1 92.44 99 PHE A CA 1
ATOM 787 C C . PHE A 1 99 ? 6.055 3.35 -6.883 1 92.44 99 PHE A C 1
ATOM 789 O O . PHE A 1 99 ? 6.355 4.543 -6.801 1 92.44 99 PHE A O 1
ATOM 796 N N . PRO A 1 100 ? 4.77 3.041 -7.262 1 89.31 100 PRO A N 1
ATOM 797 C CA . PRO A 1 100 ? 3.889 3.947 -8 1 89.31 100 PRO A CA 1
ATOM 798 C C . PRO A 1 100 ? 3.266 5.02 -7.109 1 89.31 100 PRO A C 1
ATOM 800 O O . PRO A 1 100 ? 2.438 5.809 -7.574 1 89.31 100 PRO A O 1
ATOM 803 N N . PHE A 1 101 ? 3.652 5.305 -5.934 1 91.5 101 PHE A N 1
ATOM 804 C CA . PHE A 1 101 ? 3.098 6.363 -5.098 1 91.5 101 PHE A CA 1
ATOM 805 C C . PHE A 1 101 ? 4.18 7.363 -4.703 1 91.5 101 PHE A C 1
ATOM 807 O O . PHE A 1 101 ? 4.977 7.102 -3.803 1 91.5 101 PHE A O 1
ATOM 814 N N . VAL A 1 102 ? 4.211 8.445 -5.465 1 84.56 102 VAL A N 1
ATOM 815 C CA . VAL A 1 102 ? 5.07 9.594 -5.223 1 84.56 102 VAL A CA 1
ATOM 816 C C . VAL A 1 102 ? 4.27 10.883 -5.391 1 84.56 102 VAL A C 1
ATOM 818 O O . VAL A 1 102 ? 3.465 11 -6.32 1 84.56 102 VAL A O 1
ATOM 821 N N . ALA A 1 103 ? 4.465 11.758 -4.398 1 87.06 103 ALA A N 1
ATOM 822 C CA . ALA A 1 103 ? 3.592 12.93 -4.461 1 87.06 103 ALA A CA 1
ATOM 823 C C . ALA A 1 103 ? 4.367 14.203 -4.16 1 87.06 103 ALA A C 1
ATOM 825 O O . ALA A 1 103 ? 5.418 14.164 -3.514 1 87.06 103 ALA A O 1
ATOM 826 N N . VAL A 1 104 ? 3.889 15.242 -4.695 1 79.88 104 VAL A N 1
ATOM 827 C CA . VAL A 1 104 ? 4.25 16.594 -4.27 1 79.88 104 VAL A CA 1
ATOM 828 C C . VAL A 1 104 ? 3.182 17.141 -3.326 1 79.88 104 VAL A C 1
ATOM 830 O O . VAL A 1 104 ? 1.984 17.031 -3.604 1 79.88 104 VAL A O 1
ATOM 833 N N . SER A 1 105 ? 3.633 17.656 -2.207 1 87.06 105 SER A N 1
ATOM 834 C CA . SER A 1 105 ? 2.697 18.172 -1.215 1 87.06 105 SER A CA 1
ATOM 835 C C . SER A 1 105 ? 2.977 19.641 -0.909 1 87.06 105 SER A C 1
ATOM 837 O O . SER A 1 105 ? 4.113 20.016 -0.607 1 87.06 105 SER A O 1
ATOM 839 N N . ILE A 1 106 ? 1.918 20.453 -0.94 1 81.19 106 ILE A N 1
ATOM 840 C CA . ILE A 1 106 ? 2.033 21.891 -0.71 1 81.19 106 ILE A CA 1
ATOM 841 C C . ILE A 1 106 ? 0.943 22.344 0.256 1 81.19 106 ILE A C 1
ATOM 843 O O . ILE A 1 106 ? -0.245 22.109 0.013 1 81.19 106 ILE A O 1
ATOM 847 N N . GLY A 1 107 ? 1.411 22.938 1.298 1 85.75 107 GLY A N 1
ATOM 848 C CA . GLY A 1 107 ? 0.502 23.547 2.248 1 85.75 107 GLY A CA 1
ATOM 849 C C . GLY A 1 107 ? 0.77 25.031 2.447 1 85.75 107 GLY A C 1
ATOM 850 O O . GLY A 1 107 ? 1.919 25.469 2.381 1 85.75 107 GLY A O 1
ATOM 851 N N . PHE A 1 108 ? -0.287 25.797 2.57 1 81.56 108 PHE A N 1
ATOM 852 C CA . PHE A 1 108 ? -0.199 27.203 2.904 1 81.56 108 PHE A CA 1
ATOM 853 C C . PHE A 1 108 ? -0.829 27.484 4.266 1 81.56 108 PHE A C 1
ATOM 855 O O . PHE A 1 108 ? -1.997 27.172 4.492 1 81.56 108 PHE A O 1
ATOM 862 N N . VAL A 1 109 ? 0.004 28.078 5.109 1 86.06 109 VAL A N 1
ATOM 863 C CA . VAL A 1 109 ? -0.407 28.25 6.496 1 86.06 109 VAL A CA 1
ATOM 864 C C . VAL A 1 109 ? -0.439 29.75 6.844 1 86.06 109 VAL A C 1
ATOM 866 O O . VAL A 1 109 ? 0.485 30.484 6.504 1 86.06 109 VAL A O 1
ATOM 869 N N . VAL A 1 110 ? -1.549 30.188 7.438 1 84.25 110 VAL A N 1
ATOM 870 C CA . VAL A 1 110 ? -1.721 31.531 7.961 1 84.25 110 VAL A CA 1
ATOM 871 C C . VAL A 1 110 ? -2.18 31.469 9.414 1 84.25 110 VAL A C 1
ATOM 873 O O . VAL A 1 110 ? -3.109 30.734 9.75 1 84.25 110 VAL A O 1
ATOM 876 N N . ASN A 1 111 ? -1.442 32.281 10.273 1 88.38 111 ASN A N 1
ATOM 877 C CA . ASN A 1 111 ? -1.755 32.25 11.695 1 88.38 111 ASN A CA 1
ATOM 878 C C . ASN A 1 111 ? -1.728 30.828 12.242 1 88.38 111 ASN A C 1
ATOM 880 O O . ASN A 1 111 ? -2.646 30.406 12.953 1 88.38 111 ASN A O 1
ATOM 884 N N . LYS A 1 112 ? -0.829 30.016 11.672 1 88.44 112 LYS A N 1
ATOM 885 C CA . LYS A 1 112 ? -0.529 28.656 12.109 1 88.44 112 LYS A CA 1
ATOM 886 C C . LYS A 1 112 ? -1.665 27.703 11.766 1 88.44 112 LYS A C 1
ATOM 888 O O . LYS A 1 112 ? -1.757 26.594 12.32 1 88.44 112 LYS A O 1
ATOM 893 N N . LYS A 1 113 ? -2.51 28.188 10.875 1 92.31 113 LYS A N 1
ATOM 894 C CA . LYS A 1 113 ? -3.604 27.359 10.391 1 92.31 113 LYS A CA 1
ATOM 895 C C . LYS A 1 113 ? -3.486 27.109 8.891 1 92.31 113 LYS A C 1
ATOM 897 O O . LYS A 1 113 ? -3.143 28.016 8.133 1 92.31 113 LYS A O 1
ATOM 902 N N . ILE A 1 114 ? -3.775 25.891 8.586 1 92.75 114 ILE A N 1
ATOM 903 C CA . ILE A 1 114 ? -3.676 25.562 7.168 1 92.75 114 ILE A CA 1
ATOM 904 C C . ILE A 1 114 ? -4.859 26.156 6.414 1 92.75 114 ILE A C 1
ATOM 906 O O . ILE A 1 114 ? -6.016 25.891 6.75 1 92.75 114 ILE A O 1
ATOM 910 N N . GLU A 1 115 ? -4.594 26.906 5.355 1 87.38 115 GLU A N 1
ATOM 911 C CA . GLU A 1 115 ? -5.625 27.594 4.586 1 87.38 115 GLU A CA 1
ATOM 912 C C . GLU A 1 115 ? -5.879 26.891 3.256 1 87.38 115 GLU A C 1
ATOM 914 O O . GLU A 1 115 ? -7 26.906 2.738 1 87.38 115 GLU A O 1
ATOM 919 N N . PHE A 1 116 ? -4.781 26.375 2.766 1 86.25 116 PHE A N 1
ATOM 920 C CA . PHE A 1 116 ? -4.848 25.719 1.461 1 86.25 116 PHE A CA 1
ATOM 921 C C . PHE A 1 116 ? -3.889 24.547 1.392 1 86.25 116 PHE A C 1
ATOM 923 O O . PHE A 1 116 ? -2.854 24.531 2.062 1 86.25 116 PHE A O 1
ATOM 930 N N . GLY A 1 117 ? -4.383 23.516 0.571 1 88.75 117 GLY A N 1
ATOM 931 C CA . GLY A 1 117 ? -3.525 22.344 0.379 1 88.75 117 GLY A CA 1
ATOM 932 C C . GLY A 1 117 ? -3.646 21.734 -1.006 1 88.75 117 GLY A C 1
ATOM 933 O O . GLY A 1 117 ? -4.734 21.719 -1.585 1 88.75 117 GLY A O 1
ATOM 934 N N . ILE A 1 118 ? -2.467 21.281 -1.5 1 85.75 118 ILE A N 1
ATOM 935 C CA . ILE A 1 118 ? -2.389 20.578 -2.775 1 85.75 118 ILE A CA 1
ATOM 936 C C . ILE A 1 118 ? -1.503 19.344 -2.631 1 85.75 118 ILE A C 1
ATOM 938 O O . ILE A 1 118 ? -0.417 19.406 -2.049 1 85.75 118 ILE A O 1
ATOM 942 N N . VAL A 1 119 ? -2.014 18.266 -3.062 1 91.56 119 VAL A N 1
ATOM 943 C CA . VAL A 1 119 ? -1.229 17.047 -3.193 1 91.56 119 VAL A CA 1
ATOM 944 C C . VAL A 1 119 ? -1.363 16.484 -4.609 1 91.56 119 VAL A C 1
ATOM 946 O O . VAL A 1 119 ? -2.475 16.266 -5.094 1 91.56 119 VAL A O 1
ATOM 949 N N . TYR A 1 120 ? -0.274 16.359 -5.234 1 84.5 120 TYR A N 1
ATOM 950 C CA . TYR A 1 120 ? -0.278 15.773 -6.57 1 84.5 120 TYR A CA 1
ATOM 951 C C . TYR A 1 120 ? 0.413 14.414 -6.57 1 84.5 120 TYR A C 1
ATOM 953 O O . TYR A 1 120 ? 1.623 14.32 -6.352 1 84.5 120 TYR A O 1
ATOM 961 N N . SER A 1 121 ? -0.391 13.359 -6.734 1 88.44 121 SER A N 1
ATOM 962 C CA . SER A 1 121 ? 0.152 12.023 -6.945 1 88.44 121 SER A CA 1
ATOM 963 C C . SER A 1 121 ? 0.636 11.844 -8.383 1 88.44 121 SER A C 1
ATOM 965 O O . SER A 1 121 ? -0.172 11.688 -9.297 1 88.44 121 SER A O 1
ATOM 967 N N . CYS A 1 122 ? 1.854 11.789 -8.625 1 76.38 122 CYS A N 1
ATOM 968 C CA . CYS A 1 122 ? 2.479 11.984 -9.93 1 76.38 122 CYS A CA 1
ATOM 969 C C . CYS A 1 122 ? 2.182 10.805 -10.852 1 76.38 122 CYS A C 1
ATOM 971 O O . CYS A 1 122 ? 1.782 11 -12 1 76.38 122 CYS A O 1
ATOM 973 N N . VAL A 1 123 ? 2.332 9.633 -10.398 1 77 123 VAL A N 1
ATOM 974 C CA . VAL A 1 123 ? 2.188 8.445 -11.234 1 77 123 VAL A CA 1
ATOM 975 C C . VAL A 1 123 ? 0.71 8.188 -11.523 1 77 123 VAL A C 1
ATOM 977 O O . VAL A 1 123 ? 0.348 7.801 -12.641 1 77 123 VAL A O 1
ATOM 980 N N . GLU A 1 124 ? -0.116 8.5 -10.57 1 81.19 124 GLU A N 1
ATOM 981 C CA . GLU A 1 124 ? -1.55 8.273 -10.727 1 81.19 124 GLU A CA 1
ATOM 982 C C . GLU A 1 124 ? -2.203 9.43 -11.492 1 81.19 124 GLU A C 1
ATOM 984 O O . GLU A 1 124 ? -3.346 9.312 -11.938 1 81.19 124 GLU A O 1
ATOM 989 N N . ASP A 1 125 ? -1.497 10.445 -11.586 1 78.88 125 ASP A N 1
ATOM 990 C CA . ASP A 1 125 ? -2.018 11.656 -12.227 1 78.88 125 ASP A CA 1
ATOM 991 C C . ASP A 1 125 ? -3.277 12.148 -11.523 1 78.88 125 ASP A C 1
ATOM 993 O O . ASP A 1 125 ? -4.312 12.359 -12.156 1 78.88 125 ASP A O 1
ATOM 997 N N . LYS A 1 126 ? -3.221 12.281 -10.234 1 86.38 126 LYS A N 1
ATOM 998 C CA . LYS A 1 126 ? -4.32 12.758 -9.398 1 86.38 126 LYS A CA 1
ATOM 999 C C . LYS A 1 126 ? -3.926 14.023 -8.648 1 86.38 126 LYS A C 1
ATOM 1001 O O . LYS A 1 126 ? -2.895 14.055 -7.973 1 86.38 126 LYS A O 1
ATOM 1006 N N . MET A 1 127 ? -4.719 15.031 -8.82 1 86.44 127 MET A N 1
ATOM 1007 C CA . MET A 1 127 ? -4.512 16.297 -8.133 1 86.44 127 MET A CA 1
ATOM 1008 C C . MET A 1 127 ? -5.562 16.5 -7.047 1 86.44 127 MET A C 1
ATOM 1010 O O . MET A 1 127 ? -6.742 16.719 -7.348 1 86.44 127 MET A O 1
ATOM 1014 N N . TYR A 1 128 ? -5.117 16.484 -5.867 1 92.31 128 TYR A N 1
ATOM 1015 C CA . TYR A 1 128 ? -5.984 16.766 -4.727 1 92.31 128 TYR A CA 1
ATOM 1016 C C . TYR A 1 128 ? -5.84 18.219 -4.27 1 92.31 128 TYR A C 1
ATOM 1018 O O . TYR A 1 128 ? -4.723 18.734 -4.172 1 92.31 128 TYR A O 1
ATOM 1026 N N . THR A 1 129 ? -6.934 18.875 -4.039 1 90.81 129 THR A N 1
ATOM 1027 C CA . THR A 1 129 ? -6.91 20.266 -3.613 1 90.81 129 THR A CA 1
ATOM 1028 C C . THR A 1 129 ? -7.969 20.531 -2.547 1 90.81 129 THR A C 1
ATOM 1030 O O . THR A 1 129 ? -8.992 19.844 -2.504 1 90.81 129 THR A O 1
ATOM 1033 N N . ALA A 1 130 ? -7.648 21.453 -1.721 1 94.88 130 ALA A N 1
ATOM 1034 C CA . ALA A 1 130 ? -8.633 21.922 -0.749 1 94.88 130 ALA A CA 1
ATOM 1035 C C . ALA A 1 130 ? -8.312 23.328 -0.275 1 94.88 130 ALA A C 1
ATOM 1037 O O . ALA A 1 130 ? -7.145 23.719 -0.201 1 94.88 130 ALA A O 1
ATOM 1038 N N . ARG A 1 131 ? -9.352 24.016 -0.025 1 89.62 131 ARG A N 1
ATOM 1039 C CA . ARG A 1 131 ? -9.305 25.328 0.599 1 89.62 131 ARG A CA 1
ATOM 1040 C C . ARG A 1 131 ? -10.281 25.406 1.767 1 89.62 131 ARG A C 1
ATOM 1042 O O . ARG A 1 131 ? -11.375 24.844 1.713 1 89.62 131 ARG A O 1
ATOM 1049 N N . LYS A 1 132 ? -9.844 26.156 2.729 1 94.75 132 LYS A N 1
ATOM 1050 C CA . LYS A 1 132 ? -10.664 26.25 3.932 1 94.75 132 LYS A CA 1
ATOM 1051 C C . LYS A 1 132 ? -12.086 26.703 3.594 1 94.75 132 LYS A C 1
ATOM 1053 O O . LYS A 1 132 ? -12.281 27.766 2.996 1 94.75 132 LYS A O 1
ATOM 1058 N N . GLY A 1 133 ? -13.016 25.828 3.932 1 96.56 133 GLY A N 1
ATOM 1059 C CA . GLY A 1 133 ? -14.422 26.141 3.789 1 96.56 133 GLY A CA 1
ATOM 1060 C C . GLY A 1 133 ? -14.945 25.938 2.381 1 96.56 133 GLY A C 1
ATOM 1061 O O . GLY A 1 133 ? -16.109 26.203 2.1 1 96.56 133 GLY A O 1
ATOM 1062 N N . LYS A 1 134 ? -14.164 25.406 1.51 1 93.75 134 LYS A N 1
ATOM 1063 C CA . LYS A 1 134 ? -14.586 25.312 0.114 1 93.75 134 LYS A CA 1
ATOM 1064 C C . LYS A 1 134 ? -14.68 23.859 -0.347 1 93.75 134 LYS A C 1
ATOM 1066 O O . LYS A 1 134 ? -15.023 23.594 -1.498 1 93.75 134 LYS A O 1
ATOM 1071 N N . GLY A 1 135 ? -14.344 22.969 0.472 1 97.31 135 GLY A N 1
ATOM 1072 C CA . GLY A 1 135 ? -14.414 21.578 0.097 1 97.31 135 GLY A CA 1
ATOM 1073 C C . GLY A 1 135 ? -13.102 21.031 -0.452 1 97.31 135 GLY A C 1
ATOM 1074 O O . GLY A 1 135 ? -12.133 21.781 -0.602 1 97.31 135 GLY A O 1
ATOM 1075 N N . ALA A 1 136 ? -13 19.797 -0.627 1 98.25 136 ALA A N 1
ATOM 1076 C CA . ALA A 1 136 ? -11.844 19.109 -1.193 1 98.25 136 ALA A CA 1
ATOM 1077 C C . ALA A 1 136 ? -12.195 18.453 -2.525 1 98.25 136 ALA A C 1
ATOM 1079 O O . ALA A 1 136 ? -13.328 18 -2.719 1 98.25 136 ALA A O 1
ATOM 1080 N N . PHE A 1 137 ? -11.227 18.375 -3.412 1 94.25 137 PHE A N 1
ATOM 1081 C CA . PHE A 1 137 ? -11.477 17.875 -4.758 1 94.25 137 PHE A CA 1
ATOM 1082 C C . PHE A 1 137 ? -10.305 17.031 -5.25 1 94.25 137 PHE A C 1
ATOM 1084 O O . PHE A 1 137 ? -9.156 17.266 -4.852 1 94.25 137 PHE A O 1
ATOM 1091 N N . CYS A 1 138 ? -10.594 16.062 -6.047 1 93.5 138 CYS A N 1
ATOM 1092 C CA . CYS A 1 138 ? -9.609 15.32 -6.82 1 93.5 138 CYS A CA 1
ATOM 1093 C C . CYS A 1 138 ? -9.898 15.422 -8.312 1 93.5 138 CYS A C 1
ATOM 1095 O O . CYS A 1 138 ? -10.945 14.977 -8.781 1 93.5 138 CYS A O 1
ATOM 1097 N N . ASN A 1 139 ? -8.961 16.016 -8.984 1 86.25 139 ASN A N 1
ATOM 1098 C CA . ASN A 1 139 ? -9.156 16.25 -10.414 1 86.25 139 ASN A CA 1
ATOM 1099 C C . ASN A 1 139 ? -10.516 16.906 -10.688 1 86.25 139 ASN A C 1
ATOM 1101 O O . ASN A 1 139 ? -11.242 16.484 -11.586 1 86.25 139 ASN A O 1
ATOM 1105 N N . GLY A 1 140 ? -10.883 17.797 -9.82 1 83.94 140 GLY A N 1
ATOM 1106 C CA . GLY A 1 140 ? -12.086 18.594 -10.008 1 83.94 140 GLY A CA 1
ATOM 1107 C C . GLY A 1 140 ? -13.32 17.938 -9.406 1 83.94 140 GLY A C 1
ATOM 1108 O O . GLY A 1 140 ? -14.375 18.578 -9.297 1 83.94 140 GLY A O 1
ATOM 1109 N N . GLN A 1 141 ? -13.25 16.781 -9.039 1 93.12 141 GLN A N 1
ATOM 1110 C CA . GLN A 1 141 ? -14.375 16.078 -8.438 1 93.12 141 GLN A CA 1
ATOM 1111 C C . GLN A 1 141 ? -14.344 16.188 -6.914 1 93.12 141 GLN A C 1
ATOM 1113 O O . GLN A 1 141 ? -13.289 15.977 -6.297 1 93.12 141 GLN A O 1
ATOM 1118 N N . LYS A 1 142 ? -15.469 16.438 -6.328 1 97 142 LYS A N 1
ATOM 1119 C CA . LYS A 1 142 ? -15.555 16.625 -4.883 1 97 142 LYS A CA 1
ATOM 1120 C C . LYS A 1 142 ? -15.219 15.336 -4.141 1 97 142 LYS A C 1
ATOM 1122 O O . LYS A 1 142 ? -15.641 14.258 -4.551 1 97 142 LYS A O 1
ATOM 1127 N N . LEU A 1 143 ? -14.508 15.492 -3.098 1 97.94 143 LEU A N 1
ATOM 1128 C CA . LEU A 1 143 ? -14.117 14.367 -2.264 1 97.94 143 LEU A CA 1
ATOM 1129 C C . LEU A 1 143 ? -15.008 14.258 -1.035 1 97.94 143 LEU A C 1
ATOM 1131 O O . LEU A 1 143 ? -15.539 15.258 -0.557 1 97.94 143 LEU A O 1
ATOM 1135 N N . LYS A 1 144 ? -15.141 13.078 -0.594 1 98.25 144 LYS A N 1
ATOM 1136 C CA . LYS A 1 144 ? -15.836 12.789 0.659 1 98.25 144 LYS A CA 1
ATOM 1137 C C . LYS A 1 144 ? -15.258 11.555 1.339 1 98.25 144 LYS A C 1
ATOM 1139 O O . LYS A 1 144 ? -15.047 10.523 0.693 1 98.25 144 LYS A O 1
ATOM 1144 N N . VAL A 1 145 ? -14.992 11.695 2.555 1 98.69 145 VAL A N 1
ATOM 1145 C CA . VAL A 1 145 ? -14.492 10.555 3.314 1 98.69 145 VAL A CA 1
ATOM 1146 C C . VAL A 1 145 ? -15.578 9.477 3.404 1 98.69 145 VAL A C 1
ATOM 1148 O O . VAL A 1 145 ? -16.734 9.727 3.076 1 98.69 145 VAL A O 1
ATOM 1151 N N . SER A 1 146 ? -15.289 8.305 3.834 1 97.38 146 SER A N 1
ATOM 1152 C CA . SER A 1 146 ? -16.203 7.164 3.85 1 97.38 146 SER A CA 1
ATOM 1153 C C . SER A 1 146 ? -17.328 7.371 4.859 1 97.38 146 SER A C 1
ATOM 1155 O O . SER A 1 146 ? -18.422 6.844 4.688 1 97.38 146 SER A O 1
ATOM 1157 N N . GLY A 1 147 ? -17.031 8.062 5.969 1 97.56 147 GLY A N 1
ATOM 1158 C CA . GLY A 1 147 ? -18.016 8.273 7.023 1 97.56 147 GLY A CA 1
ATOM 1159 C C . GLY A 1 147 ? -18.141 7.082 7.957 1 97.56 147 GLY A C 1
ATOM 1160 O O . GLY A 1 147 ? -19.016 7.059 8.82 1 97.56 147 GLY A O 1
ATOM 1161 N N . GLN A 1 148 ? -17.281 6.082 7.832 1 97.56 148 GLN A N 1
ATOM 1162 C CA . GLN A 1 148 ? -17.297 4.902 8.695 1 97.56 148 GLN A CA 1
ATOM 1163 C C . GLN A 1 148 ? -17.078 5.289 10.156 1 97.56 148 GLN A C 1
ATOM 1165 O O . GLN A 1 148 ? -16.219 6.121 10.461 1 97.56 148 GLN A O 1
ATOM 1170 N N . GLU A 1 149 ? -17.859 4.715 11.07 1 98.06 149 GLU A N 1
ATOM 1171 C CA . GLU A 1 149 ? -17.734 5.043 12.492 1 98.06 149 GLU A CA 1
ATOM 1172 C C . GLU A 1 149 ? -17.391 3.805 13.312 1 98.06 149 GLU A C 1
ATOM 1174 O O . GLU A 1 149 ? -17.047 3.912 14.492 1 98.06 149 GLU A O 1
ATOM 1179 N N . ASP A 1 150 ? -17.5 2.631 12.664 1 97.5 150 ASP A N 1
ATOM 1180 C CA . ASP A 1 150 ? -17.188 1.363 13.312 1 97.5 150 ASP A CA 1
ATOM 1181 C C . ASP A 1 150 ? -15.781 0.895 12.945 1 97.5 150 ASP A C 1
ATOM 1183 O O . ASP A 1 150 ? -15.547 0.451 11.82 1 97.5 150 ASP A O 1
ATOM 1187 N N . ILE A 1 151 ? -14.891 0.91 13.859 1 97.12 151 ILE A N 1
ATOM 1188 C CA . ILE A 1 151 ? -13.492 0.592 13.594 1 97.12 151 ILE A CA 1
ATOM 1189 C C . ILE A 1 151 ? -13.375 -0.857 13.133 1 97.12 151 ILE A C 1
ATOM 1191 O O . ILE A 1 151 ? -12.469 -1.194 12.367 1 97.12 151 ILE A O 1
ATOM 1195 N N . THR A 1 152 ? -14.281 -1.763 13.531 1 96 152 THR A N 1
ATOM 1196 C CA . THR A 1 152 ? -14.211 -3.174 13.172 1 96 152 THR A CA 1
ATOM 1197 C C . THR A 1 152 ? -14.578 -3.371 11.703 1 96 152 THR A C 1
ATOM 1199 O O . THR A 1 152 ? -14.391 -4.457 11.148 1 96 152 THR A O 1
ATOM 1202 N N . LYS A 1 153 ? -15.016 -2.369 11.062 1 94.81 153 LYS A N 1
ATOM 1203 C CA . LYS A 1 153 ? -15.359 -2.406 9.641 1 94.81 153 LYS A CA 1
ATOM 1204 C C . LYS A 1 153 ? -14.469 -1.464 8.836 1 94.81 153 LYS A C 1
ATOM 1206 O O . LYS A 1 153 ? -14.844 -1.021 7.75 1 94.81 153 LYS A O 1
ATOM 1211 N N . SER A 1 154 ? -13.336 -1.184 9.375 1 97.38 154 SER A N 1
ATOM 1212 C CA . SER A 1 154 ? -12.5 -0.134 8.797 1 97.38 154 SER A CA 1
ATOM 1213 C C . SER A 1 154 ? -11.258 -0.718 8.141 1 97.38 154 SER A C 1
ATOM 1215 O O . SER A 1 154 ? -10.766 -1.774 8.547 1 97.38 154 SER A O 1
ATOM 1217 N N . LEU A 1 155 ? -10.852 -0.111 7.148 1 98.25 155 LEU A N 1
ATOM 1218 C CA . LEU A 1 155 ? -9.531 -0.286 6.543 1 98.25 155 LEU A CA 1
ATOM 1219 C C . LEU A 1 155 ? -8.594 0.841 6.953 1 98.25 155 LEU A C 1
ATOM 1221 O O . LEU A 1 155 ? -8.906 2.018 6.766 1 98.25 155 LEU A O 1
ATOM 1225 N N . LEU A 1 156 ? -7.465 0.504 7.547 1 98.69 156 LEU A N 1
ATOM 1226 C CA . LEU A 1 156 ? -6.523 1.508 8.023 1 98.69 156 LEU A CA 1
ATOM 1227 C C . LEU A 1 156 ? -5.285 1.56 7.137 1 98.69 156 LEU A C 1
ATOM 1229 O O . LEU A 1 156 ? -4.918 0.559 6.516 1 98.69 156 LEU A O 1
ATOM 1233 N N . VAL A 1 157 ? -4.746 2.732 7.031 1 98.75 157 VAL A N 1
ATOM 1234 C CA . VAL A 1 157 ? -3.475 2.93 6.344 1 98.75 157 VAL A CA 1
ATOM 1235 C C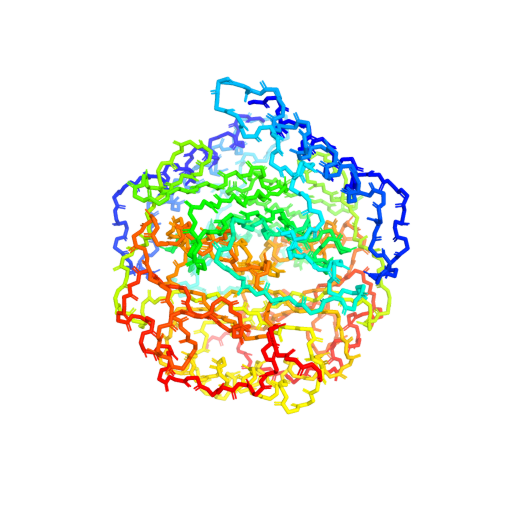 . VAL A 1 157 ? -2.428 3.434 7.332 1 98.75 157 VAL A C 1
ATOM 1237 O O . VAL A 1 157 ? -2.719 4.281 8.18 1 98.75 157 VAL A O 1
ATOM 1240 N N . THR A 1 158 ? -1.29 2.859 7.312 1 98.56 158 THR A N 1
ATOM 1241 C CA . THR A 1 158 ? -0.155 3.309 8.109 1 98.56 158 THR A CA 1
ATOM 1242 C C . THR A 1 158 ? 1.162 2.93 7.441 1 98.56 158 THR A C 1
ATOM 1244 O O . THR A 1 158 ? 1.173 2.473 6.297 1 98.56 158 THR A O 1
ATOM 1247 N N . GLU A 1 159 ? 2.242 3.32 8.055 1 97.62 159 GLU A N 1
ATOM 1248 C CA . GLU A 1 159 ? 3.57 3.018 7.531 1 97.62 159 GLU A CA 1
ATOM 1249 C C . GLU A 1 159 ? 4.461 2.406 8.609 1 97.62 159 GLU A C 1
ATOM 1251 O O . GLU A 1 159 ? 4.254 2.643 9.797 1 97.62 159 GLU A O 1
ATOM 1256 N N . LEU A 1 160 ? 5.441 1.671 8.148 1 95.56 160 LEU A N 1
ATOM 1257 C CA . LEU A 1 160 ? 6.422 1.102 9.07 1 95.56 160 LEU A CA 1
ATOM 1258 C C . LEU A 1 160 ? 7.539 2.098 9.359 1 95.56 160 LEU A C 1
ATOM 1260 O O . LEU A 1 160 ? 8.281 1.941 10.328 1 95.56 160 LEU A O 1
ATOM 1264 N N . GLY A 1 161 ? 7.629 3.129 8.5 1 89.94 161 GLY A N 1
ATOM 1265 C CA . GLY A 1 161 ? 8.586 4.199 8.75 1 89.94 161 GLY A CA 1
ATOM 1266 C C . GLY A 1 161 ? 9.992 3.855 8.312 1 89.94 161 GLY A C 1
ATOM 1267 O O . GLY A 1 161 ? 10.25 2.746 7.836 1 89.94 161 GLY A O 1
ATOM 1268 N N . SER A 1 162 ? 10.938 4.809 8.492 1 85.94 162 SER A N 1
ATOM 1269 C CA . SER A 1 162 ? 12.32 4.641 8.055 1 85.94 162 SER A CA 1
ATOM 1270 C C . SER A 1 162 ? 13.266 4.496 9.25 1 85.94 162 SER A C 1
ATOM 1272 O O . SER A 1 162 ? 14.438 4.172 9.078 1 85.94 162 SER A O 1
ATOM 1274 N N . ASN A 1 163 ? 12.781 4.832 10.453 1 90.44 163 ASN A N 1
ATOM 1275 C CA . ASN A 1 163 ? 13.578 4.691 11.664 1 90.44 163 ASN A CA 1
ATOM 1276 C C . ASN A 1 163 ? 13.797 3.223 12.023 1 90.44 163 ASN A C 1
ATOM 1278 O O . ASN A 1 163 ? 12.828 2.484 12.242 1 90.44 163 ASN A O 1
ATOM 1282 N N . ARG A 1 164 ? 15.102 2.756 12.125 1 92.19 164 ARG A N 1
ATOM 1283 C CA . ARG A 1 164 ? 15.383 1.342 12.344 1 92.19 164 ARG A CA 1
ATOM 1284 C C . ARG A 1 164 ? 15.891 1.094 13.758 1 92.19 164 ARG A C 1
ATOM 1286 O O . ARG A 1 164 ? 16.469 0.041 14.047 1 92.19 164 ARG A O 1
ATOM 1293 N N . ASP A 1 165 ? 15.633 2.15 14.609 1 94.44 165 ASP A N 1
ATOM 1294 C CA . ASP A 1 165 ? 15.852 1.892 16.031 1 94.44 165 ASP A CA 1
ATOM 1295 C C . ASP A 1 165 ? 14.945 0.761 16.516 1 94.44 165 ASP A C 1
ATOM 1297 O O . ASP A 1 165 ? 13.734 0.791 16.312 1 94.44 165 ASP A O 1
ATOM 1301 N N . PRO A 1 166 ? 15.523 -0.245 17.219 1 95.38 166 PRO A N 1
ATOM 1302 C CA . PRO A 1 166 ? 14.75 -1.423 17.609 1 95.38 166 PRO A CA 1
ATOM 1303 C C . PRO A 1 166 ? 13.539 -1.068 18.484 1 95.38 166 PRO A C 1
ATOM 1305 O O . PRO A 1 166 ? 12.477 -1.678 18.328 1 95.38 166 PRO A O 1
ATOM 1308 N N . GLU A 1 167 ? 13.719 -0.146 19.328 1 96.19 167 GLU A N 1
ATOM 1309 C CA . GLU A 1 167 ? 12.602 0.245 20.188 1 96.19 167 GLU A CA 1
ATOM 1310 C C . GLU A 1 167 ? 11.469 0.868 19.359 1 96.19 167 GLU A C 1
ATOM 1312 O O . GLU A 1 167 ? 10.297 0.618 19.625 1 96.19 167 GLU A O 1
ATOM 1317 N N . THR A 1 168 ? 11.812 1.674 18.453 1 96.19 168 THR A N 1
ATOM 1318 C CA . THR A 1 168 ? 10.82 2.289 17.578 1 96.19 168 THR A CA 1
ATOM 1319 C C . THR A 1 168 ? 10.109 1.232 16.75 1 96.19 168 THR A C 1
ATOM 1321 O O . THR A 1 168 ? 8.883 1.255 16.625 1 96.19 168 THR A O 1
ATOM 1324 N N . ILE A 1 169 ? 10.898 0.299 16.234 1 96.5 169 ILE A N 1
ATOM 1325 C CA . ILE A 1 169 ? 10.32 -0.773 15.422 1 96.5 169 ILE A CA 1
ATOM 1326 C C . ILE A 1 169 ? 9.32 -1.566 16.266 1 96.5 169 ILE A C 1
ATOM 1328 O O . ILE A 1 169 ? 8.219 -1.87 15.797 1 96.5 169 ILE A O 1
ATOM 1332 N N . LYS A 1 170 ? 9.703 -1.838 17.406 1 96.88 170 LYS A N 1
ATOM 1333 C CA . LYS A 1 170 ? 8.844 -2.609 18.297 1 96.88 170 LYS A CA 1
ATOM 1334 C C . LYS A 1 170 ? 7.527 -1.882 18.547 1 96.88 170 LYS A C 1
ATOM 1336 O O . LYS A 1 170 ? 6.461 -2.498 18.547 1 96.88 170 LYS A O 1
ATOM 1341 N N . ILE A 1 171 ? 7.582 -0.613 18.797 1 97.75 171 ILE A N 1
ATOM 1342 C CA . ILE A 1 171 ? 6.379 0.167 19.047 1 97.75 171 ILE A CA 1
ATOM 1343 C C . ILE A 1 171 ? 5.492 0.179 17.812 1 97.75 171 ILE A C 1
ATOM 1345 O O . ILE A 1 171 ? 4.277 -0.015 17.906 1 97.75 171 ILE A O 1
ATOM 1349 N N . VAL A 1 172 ? 6.094 0.402 16.672 1 97.75 172 VAL A N 1
ATOM 1350 C CA . VAL A 1 172 ? 5.355 0.447 15.406 1 97.75 172 VAL A CA 1
ATOM 1351 C C . VAL A 1 172 ? 4.605 -0.866 15.203 1 97.75 172 VAL A C 1
ATOM 1353 O O . VAL A 1 172 ? 3.4 -0.865 14.93 1 97.75 172 VAL A O 1
ATOM 1356 N N . LEU A 1 173 ? 5.285 -1.974 15.375 1 98.12 173 LEU A N 1
ATOM 1357 C CA . LEU A 1 173 ? 4.691 -3.281 15.117 1 98.12 173 LEU A CA 1
ATOM 1358 C C . LEU A 1 173 ? 3.689 -3.65 16.203 1 98.12 173 LEU A C 1
ATOM 1360 O O . LEU A 1 173 ? 2.67 -4.285 15.922 1 98.12 173 LEU A O 1
ATOM 1364 N N . SER A 1 174 ? 3.951 -3.26 17.406 1 97.81 174 SER A N 1
ATOM 1365 C CA . SER A 1 174 ? 3 -3.5 18.5 1 97.81 174 SER A CA 1
ATOM 1366 C C . SER A 1 174 ? 1.705 -2.727 18.266 1 97.81 174 SER A C 1
ATOM 1368 O O . SER A 1 174 ? 0.619 -3.225 18.578 1 97.81 174 SER A O 1
ATOM 1370 N N . ASN A 1 175 ? 1.815 -1.519 17.828 1 98.38 175 ASN A N 1
ATOM 1371 C CA . ASN A 1 175 ? 0.635 -0.729 17.5 1 98.38 175 ASN A CA 1
ATOM 1372 C C . ASN A 1 175 ? -0.2 -1.399 16.422 1 98.38 175 ASN A C 1
ATOM 1374 O O . ASN A 1 175 ? -1.429 -1.444 16.516 1 98.38 175 ASN A O 1
ATOM 1378 N N . MET A 1 176 ? 0.486 -1.922 15.422 1 98.06 176 MET A N 1
ATOM 1379 C CA . MET A 1 176 ? -0.221 -2.65 14.375 1 98.06 176 MET A CA 1
ATOM 1380 C C . MET A 1 176 ? -0.933 -3.873 14.945 1 98.06 176 MET A C 1
ATOM 1382 O O . MET A 1 176 ? -2.072 -4.16 14.578 1 98.06 176 MET A O 1
ATOM 1386 N N . GLU A 1 177 ? -0.266 -4.551 15.797 1 97.62 177 GLU A N 1
ATOM 1387 C CA . GLU A 1 177 ? -0.842 -5.734 16.422 1 97.62 177 GLU A CA 1
ATOM 1388 C C . GLU A 1 177 ? -2.115 -5.387 17.203 1 97.62 177 GLU A C 1
ATOM 1390 O O . GLU A 1 177 ? -3.115 -6.102 17.109 1 97.62 177 GLU A O 1
ATOM 1395 N N . ARG A 1 178 ? -2.076 -4.328 17.938 1 97.25 178 ARG A N 1
ATOM 1396 C CA . ARG A 1 178 ? -3.229 -3.896 18.719 1 97.25 178 ARG A CA 1
ATOM 1397 C C . ARG A 1 178 ? -4.422 -3.596 17.812 1 97.25 178 ARG A C 1
ATOM 1399 O O . ARG A 1 178 ? -5.551 -3.98 18.125 1 97.25 178 ARG A O 1
ATOM 1406 N N . LEU A 1 179 ? -4.16 -2.959 16.75 1 97.62 179 LEU A N 1
ATOM 1407 C CA . LEU A 1 179 ? -5.242 -2.594 15.852 1 97.62 179 LEU A CA 1
ATOM 1408 C C . LEU A 1 179 ? -5.793 -3.824 15.133 1 97.62 179 LEU A C 1
ATOM 1410 O O . LEU A 1 179 ? -7.004 -3.938 14.93 1 97.62 179 LEU A O 1
ATOM 1414 N N . LEU A 1 180 ? -4.883 -4.727 14.758 1 96.69 180 LEU A N 1
ATOM 1415 C CA . LEU A 1 180 ? -5.328 -5.969 14.133 1 96.69 180 LEU A CA 1
ATOM 1416 C C . LEU A 1 180 ? -6.16 -6.801 15.109 1 96.69 180 LEU A C 1
ATOM 1418 O O . LEU A 1 180 ? -7.039 -7.555 14.688 1 96.69 180 LEU A O 1
ATOM 1422 N N . SER A 1 181 ? -5.945 -6.621 16.344 1 94.38 181 SER A N 1
ATOM 1423 C CA . SER A 1 181 ? -6.656 -7.375 17.359 1 94.38 181 SER A CA 1
ATOM 1424 C C . SER A 1 181 ? -8.047 -6.793 17.625 1 94.38 181 SER A C 1
ATOM 1426 O O . SER A 1 181 ? -8.914 -7.465 18.188 1 94.38 181 SER A O 1
ATOM 1428 N N . ILE A 1 182 ? -8.484 -5.535 17.375 1 91.81 182 ILE A N 1
ATOM 1429 C CA . ILE A 1 182 ? -9.805 -4.906 17.375 1 91.81 182 ILE A CA 1
ATOM 1430 C C . ILE A 1 182 ? -10.586 -5.363 16.141 1 91.81 182 ILE A C 1
ATOM 1432 O O . ILE A 1 182 ? -11.805 -5.164 16.078 1 91.81 182 ILE A O 1
ATOM 1436 N N . PRO A 1 183 ? -10.094 -6.254 15.5 1 86.31 183 PRO A N 1
ATOM 1437 C CA . PRO A 1 183 ? -10.133 -6.918 14.195 1 86.31 183 PRO A CA 1
ATOM 1438 C C . PRO A 1 183 ? -10.602 -5.988 13.078 1 86.31 183 PRO A C 1
ATOM 1440 O O . PRO A 1 183 ? -11.664 -6.207 12.492 1 86.31 183 PRO A O 1
ATOM 1443 N N . ILE A 1 184 ? -9.953 -4.977 12.758 1 94.69 184 ILE A N 1
ATOM 1444 C CA . ILE A 1 184 ? -10.133 -4.156 11.562 1 94.69 184 ILE A CA 1
ATOM 1445 C C . ILE A 1 184 ? -10.062 -5.039 10.312 1 94.69 184 ILE A C 1
ATOM 1447 O O . ILE A 1 184 ? -9.68 -6.211 10.398 1 94.69 184 ILE A O 1
ATOM 1451 N N . HIS A 1 185 ? -10.484 -4.508 9.188 1 95.25 185 HIS A N 1
ATOM 1452 C CA . HIS A 1 185 ? -10.523 -5.297 7.961 1 95.25 185 HIS A CA 1
ATOM 1453 C C . HIS A 1 185 ? -9.125 -5.469 7.379 1 95.25 185 HIS A C 1
ATOM 1455 O O . HIS A 1 185 ? -8.859 -6.434 6.652 1 95.25 185 HIS A O 1
ATOM 1461 N N . GLY A 1 186 ? -8.281 -4.551 7.652 1 96.69 186 GLY A N 1
ATOM 1462 C CA . GLY A 1 186 ? -6.926 -4.672 7.141 1 96.69 186 GLY A CA 1
ATOM 1463 C C . GLY A 1 186 ? -6.109 -3.406 7.312 1 96.69 186 GLY A C 1
ATOM 1464 O O . GLY A 1 186 ? -6.629 -2.383 7.766 1 96.69 186 GLY A O 1
ATOM 1465 N N . ILE A 1 187 ? -4.832 -3.512 7.066 1 98.25 187 ILE A N 1
ATOM 1466 C CA . ILE A 1 187 ? -3.891 -2.398 7.09 1 98.25 187 ILE A CA 1
ATOM 1467 C C . ILE A 1 187 ? -3.152 -2.32 5.754 1 98.25 187 ILE A C 1
ATOM 1469 O O . ILE A 1 187 ? -2.744 -3.344 5.203 1 98.25 187 ILE A O 1
ATOM 1473 N N . ARG A 1 188 ? -3.074 -1.142 5.223 1 98.56 188 ARG A N 1
ATOM 1474 C CA . ARG A 1 188 ? -2.287 -0.881 4.02 1 98.56 188 ARG A CA 1
ATOM 1475 C C . ARG A 1 188 ? -1.136 0.074 4.316 1 98.56 188 ARG A C 1
ATOM 1477 O O . ARG A 1 188 ? -1.178 0.82 5.297 1 98.56 188 ARG A O 1
ATOM 1484 N N . ALA A 1 189 ? -0.127 0.001 3.51 1 98.44 189 ALA A N 1
ATOM 1485 C CA . ALA A 1 189 ? 1.055 0.857 3.555 1 98.44 189 ALA A CA 1
ATOM 1486 C C . ALA A 1 189 ? 1.572 1.154 2.15 1 98.44 189 ALA A C 1
ATOM 1488 O O . ALA A 1 189 ? 2.217 0.307 1.528 1 98.44 189 ALA A O 1
ATOM 1489 N N . VAL A 1 190 ? 1.369 2.438 1.727 1 97.38 190 VAL A N 1
ATOM 1490 C CA . VAL A 1 190 ? 1.716 2.691 0.332 1 97.38 190 VAL A CA 1
ATOM 1491 C C . VAL A 1 190 ? 2.967 3.564 0.262 1 97.38 190 VAL A C 1
ATOM 1493 O O . VAL A 1 190 ? 3.504 3.807 -0.822 1 97.38 190 VAL A O 1
ATOM 1496 N N . GLY A 1 191 ? 3.412 4.137 1.324 1 97.19 191 GLY A N 1
ATOM 1497 C CA . GLY A 1 191 ? 4.758 4.684 1.393 1 97.19 191 GLY A CA 1
ATOM 1498 C C . GLY A 1 191 ? 4.797 6.188 1.205 1 97.19 191 GLY A C 1
ATOM 1499 O O . GLY A 1 191 ? 5.875 6.777 1.109 1 97.19 191 GLY A O 1
ATOM 1500 N N . THR A 1 192 ? 3.635 6.859 1.146 1 96.19 192 THR A N 1
ATOM 1501 C CA . THR A 1 192 ? 3.529 8.305 0.97 1 96.19 192 THR A CA 1
ATOM 1502 C C . THR A 1 192 ? 2.492 8.891 1.921 1 96.19 192 THR A C 1
ATOM 1504 O O . THR A 1 192 ? 1.291 8.664 1.755 1 96.19 192 THR A O 1
ATOM 1507 N N . ALA A 1 193 ? 2.971 9.711 2.854 1 97.56 193 ALA A N 1
ATOM 1508 C CA . ALA A 1 193 ? 2.086 10.242 3.883 1 97.56 193 ALA A CA 1
ATOM 1509 C C . ALA A 1 193 ? 0.959 11.07 3.264 1 97.56 193 ALA A C 1
ATOM 1511 O O . ALA A 1 193 ? -0.209 10.906 3.625 1 97.56 193 ALA A O 1
ATOM 1512 N N . ALA A 1 194 ? 1.291 11.914 2.359 1 96.38 194 ALA A N 1
ATOM 1513 C CA . ALA A 1 194 ? 0.303 12.781 1.729 1 96.38 194 ALA A CA 1
ATOM 1514 C C . ALA A 1 194 ? -0.745 11.969 0.975 1 96.38 194 ALA A C 1
ATOM 1516 O O . ALA A 1 194 ? -1.946 12.211 1.114 1 96.38 194 ALA A O 1
ATOM 1517 N N . VAL A 1 195 ? -0.298 10.977 0.244 1 96.88 195 VAL A N 1
ATOM 1518 C CA . VAL A 1 195 ? -1.222 10.156 -0.528 1 96.88 195 VAL A CA 1
ATOM 1519 C C . VAL A 1 195 ? -2.084 9.32 0.417 1 96.88 195 VAL A C 1
ATOM 1521 O O . VAL A 1 195 ? -3.281 9.148 0.181 1 96.88 195 VAL A O 1
ATOM 1524 N N . ASN A 1 196 ? -1.466 8.812 1.461 1 98.62 196 ASN A N 1
ATOM 1525 C CA . ASN A 1 196 ? -2.244 8.07 2.451 1 98.62 196 ASN A CA 1
ATOM 1526 C C . ASN A 1 196 ? -3.428 8.891 2.959 1 98.62 196 ASN A C 1
ATOM 1528 O O . ASN A 1 196 ? -4.551 8.391 3.037 1 98.62 196 ASN A O 1
ATOM 1532 N N . MET A 1 197 ? -3.164 10.117 3.27 1 98.75 197 MET A N 1
ATOM 1533 C CA . MET A 1 197 ? -4.227 10.992 3.756 1 98.75 197 MET A CA 1
ATOM 1534 C C . MET A 1 197 ? -5.258 11.25 2.664 1 98.75 197 MET A C 1
ATOM 1536 O O . MET A 1 197 ? -6.461 11.266 2.932 1 98.75 197 MET A O 1
ATOM 1540 N N . CYS A 1 198 ? -4.801 11.422 1.467 1 98.38 198 CYS A N 1
ATOM 1541 C CA . CYS A 1 198 ? -5.719 11.672 0.362 1 98.38 198 CYS A CA 1
ATOM 1542 C C . CYS A 1 198 ? -6.598 10.453 0.097 1 98.38 198 CYS A C 1
ATOM 1544 O O . CYS A 1 198 ? -7.758 10.594 -0.293 1 98.38 198 CYS A O 1
ATOM 1546 N N . LEU A 1 199 ? -6.047 9.258 0.268 1 98.25 199 LEU A N 1
ATOM 1547 C CA . LEU A 1 199 ? -6.84 8.039 0.122 1 98.25 199 LEU A CA 1
ATOM 1548 C C . LEU A 1 199 ? -7.984 8.016 1.133 1 98.25 199 LEU A C 1
ATOM 1550 O O . LEU A 1 199 ? -9.094 7.586 0.81 1 98.25 199 LEU A O 1
ATOM 1554 N N . VAL A 1 200 ? -7.738 8.492 2.328 1 98.81 200 VAL A N 1
ATOM 1555 C CA . VAL A 1 200 ? -8.789 8.586 3.336 1 98.81 200 VAL A CA 1
ATOM 1556 C C . VAL A 1 200 ? -9.812 9.648 2.918 1 98.81 200 VAL A C 1
ATOM 1558 O O . VAL A 1 200 ? -11.016 9.414 2.984 1 98.81 200 VAL A O 1
ATOM 1561 N N . ALA A 1 201 ? -9.281 10.781 2.455 1 98.81 201 ALA A N 1
ATOM 1562 C CA . ALA A 1 201 ? -10.141 11.891 2.047 1 98.81 201 ALA A CA 1
ATOM 1563 C C . ALA A 1 201 ? -11.062 11.469 0.903 1 98.81 201 ALA A C 1
ATOM 1565 O O . ALA A 1 201 ? -12.188 11.977 0.784 1 98.81 201 ALA A O 1
ATOM 1566 N N . ALA A 1 202 ? -10.594 10.531 0.114 1 97.81 202 ALA A N 1
ATOM 1567 C CA . ALA A 1 202 ? -11.344 10.078 -1.06 1 97.81 202 ALA A CA 1
ATOM 1568 C C . ALA A 1 202 ? -12.305 8.953 -0.7 1 97.81 202 ALA A C 1
ATOM 1570 O O . ALA A 1 202 ? -13.062 8.484 -1.551 1 97.81 202 ALA A O 1
ATOM 1571 N N . GLY A 1 203 ? -12.242 8.523 0.492 1 97.62 203 GLY A N 1
ATOM 1572 C CA . GLY A 1 203 ? -13.117 7.441 0.917 1 97.62 203 GLY A CA 1
ATOM 1573 C C . GLY A 1 203 ? -12.562 6.062 0.599 1 97.62 203 GLY A C 1
ATOM 1574 O O . GLY A 1 203 ? -13.281 5.066 0.703 1 97.62 203 GLY A O 1
ATOM 1575 N N . GLY A 1 204 ? -11.328 6.02 0.179 1 96.69 204 GLY A N 1
ATOM 1576 C CA . GLY A 1 204 ? -10.695 4.758 -0.167 1 96.69 204 GLY A CA 1
ATOM 1577 C C . GLY A 1 204 ? -10.148 4.016 1.038 1 96.69 204 GLY A C 1
ATOM 1578 O O . GLY A 1 204 ? -9.758 2.852 0.929 1 96.69 204 GLY A O 1
ATOM 1579 N N . ALA A 1 205 ? -10.047 4.59 2.15 1 98.5 205 ALA A N 1
ATOM 1580 C CA . ALA A 1 205 ? -9.703 4.059 3.467 1 98.5 205 ALA A CA 1
ATOM 1581 C C . ALA A 1 205 ? -10.414 4.832 4.574 1 98.5 205 ALA A C 1
ATOM 1583 O O . ALA A 1 205 ? -10.977 5.902 4.328 1 98.5 205 ALA A O 1
ATOM 1584 N N . ASP A 1 206 ? -10.383 4.297 5.762 1 98.75 206 ASP A N 1
ATOM 1585 C CA . ASP A 1 206 ? -11.195 4.906 6.816 1 98.75 206 ASP A CA 1
ATOM 1586 C C . ASP A 1 206 ? -10.328 5.746 7.754 1 98.75 206 ASP A C 1
ATOM 1588 O O . ASP A 1 206 ? -10.836 6.641 8.43 1 98.75 206 ASP A O 1
ATOM 1592 N N . ALA A 1 207 ? -9.062 5.391 7.809 1 98.88 207 ALA A N 1
ATOM 1593 C CA . ALA A 1 207 ? -8.172 6.195 8.648 1 98.88 207 ALA A CA 1
ATOM 1594 C C . ALA A 1 207 ? -6.711 5.953 8.297 1 98.88 207 ALA A C 1
ATOM 1596 O O . ALA A 1 207 ? -6.367 4.922 7.715 1 98.88 207 ALA A O 1
ATOM 1597 N N . TYR A 1 208 ? -5.957 6.934 8.586 1 98.94 208 TYR A N 1
ATOM 1598 C CA . TYR A 1 208 ? -4.504 6.922 8.492 1 98.94 208 TYR A CA 1
ATOM 1599 C C . TYR A 1 208 ? -3.869 7.441 9.781 1 98.94 208 TYR A C 1
ATOM 1601 O O . TYR A 1 208 ? -4.344 8.422 10.359 1 98.94 208 TYR A O 1
ATOM 1609 N N . TYR A 1 209 ? -2.877 6.715 10.242 1 98.81 209 TYR A N 1
ATOM 1610 C CA . TYR A 1 209 ? -2.078 7.242 11.344 1 98.81 209 TYR A CA 1
ATOM 1611 C C . TYR A 1 209 ? -0.592 7.012 11.094 1 98.81 209 TYR A C 1
ATOM 1613 O O . TYR A 1 209 ? -0.208 6.031 10.453 1 98.81 209 TYR A O 1
ATOM 1621 N N . GLU A 1 210 ? 0.193 7.906 11.594 1 98.31 210 GLU A N 1
ATOM 1622 C CA . GLU A 1 210 ? 1.641 7.758 11.484 1 98.31 210 GLU A CA 1
ATOM 1623 C C . GLU A 1 210 ? 2.363 8.656 12.484 1 98.31 210 GLU A C 1
ATOM 1625 O O . GLU A 1 210 ? 1.845 9.703 12.875 1 98.31 210 GLU A O 1
ATOM 1630 N N . MET A 1 211 ? 3.455 8.211 12.969 1 97.88 211 MET A N 1
ATOM 1631 C CA . MET A 1 211 ? 4.355 8.969 13.828 1 97.88 211 MET A CA 1
ATOM 1632 C C . MET A 1 211 ? 5.75 9.047 13.219 1 97.88 211 MET A C 1
ATOM 1634 O O . MET A 1 211 ? 6.27 8.055 12.703 1 97.88 211 MET A O 1
ATOM 1638 N N . GLY A 1 212 ? 6.375 10.203 13.281 1 95.31 212 GLY A N 1
ATOM 1639 C CA . GLY A 1 212 ? 7.73 10.383 12.781 1 95.31 212 GLY A CA 1
ATOM 1640 C C . GLY A 1 212 ? 7.789 11.203 11.508 1 95.31 212 GLY A C 1
ATOM 1641 O O . GLY A 1 212 ? 8.875 11.523 11.023 1 95.31 212 GLY A O 1
ATOM 1642 N N . ILE A 1 213 ? 6.652 11.523 10.969 1 94.44 213 ILE A N 1
ATOM 1643 C CA . ILE A 1 213 ? 6.613 12.328 9.75 1 94.44 213 ILE A CA 1
ATOM 1644 C C . ILE A 1 213 ? 6.742 13.805 10.109 1 94.44 213 ILE A C 1
ATOM 1646 O O . ILE A 1 213 ? 6.621 14.18 11.281 1 94.44 213 ILE A O 1
ATOM 1650 N N . HIS A 1 214 ? 7.004 14.633 9.109 1 91.31 214 HIS A N 1
ATOM 1651 C CA . HIS A 1 214 ? 7.27 16.047 9.352 1 91.31 214 HIS A CA 1
ATOM 1652 C C . HIS A 1 214 ? 6.102 16.906 8.891 1 91.31 214 HIS A C 1
ATOM 1654 O O . HIS A 1 214 ? 5.18 16.422 8.234 1 91.31 214 HIS A O 1
ATOM 1660 N N . CYS A 1 215 ? 6.156 18.156 9.25 1 93 215 CYS A N 1
ATOM 1661 C CA . CYS A 1 215 ? 5.062 19.078 8.977 1 93 215 CYS A CA 1
ATOM 1662 C C . CYS A 1 215 ? 4.797 19.172 7.48 1 93 215 CYS A C 1
ATOM 1664 O O . CYS A 1 215 ? 3.65 19.359 7.062 1 93 215 CYS A O 1
ATOM 1666 N N . TRP A 1 216 ? 5.805 18.984 6.598 1 87.56 216 TRP A N 1
ATOM 1667 C CA . TRP A 1 216 ? 5.605 19.109 5.156 1 87.56 216 TRP A CA 1
ATOM 1668 C C . TRP A 1 216 ? 4.906 17.875 4.598 1 87.56 216 TRP A C 1
ATOM 1670 O O . TRP A 1 216 ? 4.309 17.922 3.523 1 87.56 216 TRP A O 1
ATOM 1680 N N . ASP A 1 217 ? 4.934 16.828 5.367 1 91.69 217 ASP A N 1
ATOM 1681 C CA . ASP A 1 217 ? 4.211 15.625 4.98 1 91.69 217 ASP A CA 1
ATOM 1682 C C . ASP A 1 217 ? 2.715 15.766 5.246 1 91.69 217 ASP A C 1
ATOM 1684 O O . ASP A 1 217 ? 1.901 15.062 4.648 1 91.69 217 ASP A O 1
ATOM 1688 N N . MET A 1 218 ? 2.389 16.719 6.121 1 95.56 218 MET A N 1
ATOM 1689 C CA . MET A 1 218 ? 1.034 16.719 6.668 1 95.56 218 MET A CA 1
ATOM 1690 C C . MET A 1 218 ? 0.271 17.953 6.199 1 95.56 218 MET A C 1
ATOM 1692 O O . MET A 1 218 ? -0.955 17.922 6.082 1 95.56 218 MET A O 1
ATOM 1696 N N . ALA A 1 219 ? 0.98 19.031 5.969 1 91.44 219 ALA A N 1
ATOM 1697 C CA . ALA A 1 219 ? 0.339 20.328 5.789 1 91.44 219 ALA A CA 1
ATOM 1698 C C . ALA A 1 219 ? -0.61 20.312 4.594 1 91.44 219 ALA A C 1
ATOM 1700 O O . ALA A 1 219 ? -1.797 20.625 4.73 1 91.44 219 ALA A O 1
ATOM 1701 N N . GLY A 1 220 ? -0.146 19.906 3.463 1 91.44 220 GLY A N 1
ATOM 1702 C CA . GLY A 1 220 ? -0.981 19.906 2.273 1 91.44 220 GLY A CA 1
ATOM 1703 C C . GLY A 1 220 ? -2.164 18.953 2.379 1 91.44 220 GLY A C 1
ATOM 1704 O O . GLY A 1 220 ? -3.311 19.359 2.168 1 91.44 220 GLY A O 1
ATOM 1705 N N . ALA A 1 221 ? -1.924 17.766 2.814 1 97.75 221 ALA A N 1
ATOM 1706 C CA . ALA A 1 221 ? -2.949 16.734 2.848 1 97.75 221 ALA A CA 1
ATOM 1707 C C . ALA A 1 221 ? -3.889 16.922 4.035 1 97.75 221 ALA A C 1
ATOM 1709 O O . ALA A 1 221 ? -5.043 16.5 3.996 1 97.75 221 ALA A O 1
ATOM 1710 N N . GLY A 1 222 ? -3.426 17.609 5.078 1 98 222 GLY A N 1
ATOM 1711 C CA . GLY A 1 222 ? -4.238 17.797 6.27 1 98 222 GLY A CA 1
ATOM 1712 C C . GLY A 1 222 ? -5.551 18.5 5.988 1 98 222 GLY A C 1
ATOM 1713 O O . GLY A 1 222 ? -6.617 18.016 6.363 1 98 222 GLY A O 1
ATOM 1714 N N . ILE A 1 223 ? -5.496 19.609 5.297 1 97.12 223 ILE A N 1
ATOM 1715 C CA . ILE A 1 223 ? -6.703 20.375 5.027 1 97.12 223 ILE A CA 1
ATOM 1716 C C . ILE A 1 223 ? -7.594 19.609 4.043 1 97.12 223 ILE A C 1
ATOM 1718 O O . ILE A 1 223 ? -8.82 19.766 4.066 1 97.12 223 ILE A O 1
ATOM 1722 N N . ILE A 1 224 ? -7.012 18.781 3.229 1 98.25 224 ILE A N 1
ATOM 1723 C CA . ILE A 1 224 ? -7.793 17.984 2.295 1 98.25 224 ILE A CA 1
ATOM 1724 C C . ILE A 1 224 ? -8.688 17.016 3.066 1 98.25 224 ILE A C 1
ATOM 1726 O O . ILE A 1 224 ? -9.867 16.844 2.736 1 98.25 224 ILE A O 1
ATOM 1730 N N . ILE A 1 225 ? -8.211 16.422 4.129 1 98.75 225 ILE A N 1
ATOM 1731 C CA . ILE A 1 225 ? -8.977 15.523 4.98 1 98.75 225 ILE A CA 1
ATOM 1732 C C . ILE A 1 225 ? -10.164 16.266 5.59 1 98.75 225 ILE A C 1
ATOM 1734 O O . ILE A 1 225 ? -11.305 15.812 5.5 1 98.75 225 ILE A O 1
ATOM 1738 N N . THR A 1 226 ? -9.906 17.422 6.164 1 98.5 226 THR A N 1
ATOM 1739 C CA . THR A 1 226 ? -10.953 18.141 6.898 1 98.5 226 THR A CA 1
ATOM 1740 C C . THR A 1 226 ? -12.016 18.672 5.941 1 98.5 226 THR A C 1
ATOM 1742 O O . THR A 1 226 ? -13.211 18.578 6.219 1 98.5 226 THR A O 1
ATOM 1745 N N . GLU A 1 227 ? -11.609 19.156 4.785 1 98.56 227 GLU A N 1
ATOM 1746 C CA . GLU A 1 227 ? -12.539 19.703 3.807 1 98.56 227 GLU A CA 1
ATOM 1747 C C . GLU A 1 227 ? -13.32 18.594 3.105 1 98.56 227 GLU A C 1
ATOM 1749 O O . GLU A 1 227 ? -14.359 18.859 2.492 1 98.56 227 GLU A O 1
ATOM 1754 N N . ALA A 1 228 ? -12.828 17.375 3.18 1 98.75 228 ALA A N 1
ATOM 1755 C CA . ALA A 1 228 ? -13.555 16.234 2.641 1 98.75 228 ALA A CA 1
ATOM 1756 C C . ALA A 1 228 ? -14.555 15.688 3.66 1 98.75 228 ALA A C 1
ATOM 1758 O O . ALA A 1 228 ? -15.312 14.758 3.363 1 98.75 228 ALA A O 1
ATOM 1759 N N . GLY A 1 229 ? -14.523 16.219 4.859 1 98.75 229 GLY A N 1
ATOM 1760 C CA . GLY A 1 229 ? -15.469 15.805 5.887 1 98.75 229 GLY A CA 1
ATOM 1761 C C . GLY A 1 229 ? -14.844 14.906 6.941 1 98.75 229 GLY A C 1
ATOM 1762 O O . GLY A 1 229 ? -15.555 14.375 7.805 1 98.75 229 GLY A O 1
ATOM 1763 N N . GLY A 1 230 ? -13.531 14.75 6.922 1 98.81 230 GLY A N 1
ATOM 1764 C CA . GLY A 1 230 ? -12.844 13.93 7.902 1 98.81 230 GLY A CA 1
ATOM 1765 C C . GLY A 1 230 ? -12.352 14.719 9.102 1 98.81 230 GLY A C 1
ATOM 1766 O O . GLY A 1 230 ? -12.734 15.875 9.289 1 98.81 230 GLY A O 1
ATOM 1767 N N . VAL A 1 231 ? -11.547 14 9.93 1 98.62 231 VAL A N 1
ATOM 1768 C CA . VAL A 1 231 ? -11.055 14.625 11.148 1 98.62 231 VAL A CA 1
ATOM 1769 C C . VAL A 1 231 ? -9.547 14.406 11.281 1 98.62 231 VAL A C 1
ATOM 1771 O O . VAL A 1 231 ? -9.031 13.375 10.836 1 98.62 231 VAL A O 1
ATOM 1774 N N . LEU A 1 232 ? -8.898 15.359 11.836 1 98.5 232 LEU A N 1
ATOM 1775 C CA . LEU A 1 232 ? -7.48 15.273 12.18 1 98.5 232 LEU A CA 1
ATOM 1776 C C . LEU A 1 232 ? -7.289 15.305 13.695 1 98.5 232 LEU A C 1
ATOM 1778 O O . LEU A 1 232 ? -7.863 16.156 14.375 1 98.5 232 LEU A O 1
ATOM 1782 N N . LEU A 1 233 ? -6.508 14.367 14.18 1 98.62 233 LEU A N 1
ATOM 1783 C CA . LEU A 1 233 ? -6.121 14.352 15.586 1 98.62 233 LEU A CA 1
ATOM 1784 C C . LEU A 1 233 ? -4.625 14.086 15.734 1 98.62 233 LEU A C 1
ATOM 1786 O O . LEU A 1 233 ? -3.996 13.539 14.82 1 98.62 233 LEU A O 1
ATOM 1790 N N . ASP A 1 234 ? -4.137 14.594 16.828 1 98.19 234 ASP A N 1
ATOM 1791 C CA . ASP A 1 234 ? -2.85 14.062 17.266 1 98.19 234 ASP A CA 1
ATOM 1792 C C . ASP A 1 234 ? -2.979 12.609 17.719 1 98.19 234 ASP A C 1
ATOM 1794 O O . ASP A 1 234 ? -4.027 12.203 18.219 1 98.19 234 ASP A O 1
ATOM 1798 N N . VAL A 1 235 ? -1.907 11.844 17.625 1 98.12 235 VAL A N 1
ATOM 1799 C CA . VAL A 1 235 ? -1.922 10.438 17.984 1 98.12 235 VAL A CA 1
ATOM 1800 C C . VAL A 1 235 ? -2.285 10.289 19.469 1 98.12 235 VAL A C 1
ATOM 1802 O O . VAL A 1 235 ? -2.795 9.25 19.891 1 98.12 235 VAL A O 1
ATOM 1805 N N . SER A 1 236 ? -2.098 11.328 20.234 1 96.88 236 SER A N 1
ATOM 1806 C CA . SER A 1 236 ? -2.439 11.32 21.656 1 96.88 236 SER A CA 1
ATOM 1807 C C . SER A 1 236 ? -3.951 11.359 21.859 1 96.88 236 SER A C 1
ATOM 1809 O O . SER A 1 236 ? -4.441 11.094 22.953 1 96.88 236 SER A O 1
ATOM 1811 N N . GLY A 1 237 ? -4.723 11.703 20.875 1 97.56 237 GLY A N 1
ATOM 1812 C CA . GLY A 1 237 ? -6.16 11.906 20.969 1 97.56 237 GLY A CA 1
ATOM 1813 C C . GLY A 1 237 ? -6.547 13.367 21.125 1 97.56 237 GLY A C 1
ATOM 1814 O O . GLY A 1 237 ? -7.73 13.711 21.078 1 97.56 237 GLY A O 1
ATOM 1815 N N . GLY A 1 238 ? -5.574 14.219 21.297 1 97.56 238 GLY A N 1
ATOM 1816 C CA . GLY A 1 238 ? -5.809 15.648 21.391 1 97.56 238 GLY A CA 1
ATOM 1817 C C . GLY A 1 238 ? -5.902 16.328 20.031 1 97.56 238 GLY A C 1
ATOM 1818 O O . GLY A 1 238 ? -5.922 15.648 19 1 97.56 238 GLY A O 1
ATOM 1819 N N . PRO A 1 239 ? -5.98 17.688 20.062 1 97.38 239 PRO A N 1
ATOM 1820 C CA . PRO A 1 239 ? -6.086 18.422 18.812 1 97.38 239 PRO A CA 1
ATOM 1821 C C . PRO A 1 239 ? -4.855 18.234 17.922 1 97.38 239 PRO A C 1
ATOM 1823 O O . PRO A 1 239 ? -3.746 18.047 18.422 1 97.38 239 PRO A O 1
ATOM 1826 N N . PHE A 1 240 ? -5.102 18.312 16.672 1 97.25 240 PHE A N 1
ATOM 1827 C CA . PHE A 1 240 ? -4.027 18.203 15.688 1 97.25 240 PHE A CA 1
ATOM 1828 C C . PHE A 1 240 ? -2.992 19.297 15.891 1 97.25 240 PHE A C 1
ATOM 1830 O O . PHE A 1 240 ? -3.346 20.469 16.078 1 97.25 240 PHE A O 1
ATOM 1837 N N . ASP A 1 241 ? -1.762 18.859 15.891 1 95.81 241 ASP A N 1
ATOM 1838 C CA . ASP A 1 241 ? -0.602 19.75 15.984 1 95.81 241 ASP A CA 1
ATOM 1839 C C . ASP A 1 241 ? 0.375 19.484 14.844 1 95.81 241 ASP A C 1
ATOM 1841 O O . ASP A 1 241 ? 1.075 18.484 14.828 1 95.81 241 ASP A O 1
ATOM 1845 N N . LEU A 1 242 ? 0.46 20.453 13.945 1 94.31 242 LEU A N 1
ATOM 1846 C CA . LEU A 1 242 ? 1.229 20.328 12.711 1 94.31 242 LEU A CA 1
ATOM 1847 C C . LEU A 1 242 ? 2.697 20.047 13.008 1 94.31 242 LEU A C 1
ATOM 1849 O O . LEU A 1 242 ? 3.396 19.422 12.203 1 94.31 242 LEU A O 1
ATOM 1853 N N . MET A 1 243 ? 3.145 20.469 14.117 1 93.62 243 MET A N 1
ATOM 1854 C CA . MET A 1 243 ? 4.578 20.438 14.398 1 93.62 243 MET A CA 1
ATOM 1855 C C . MET A 1 243 ? 4.938 19.219 15.25 1 93.62 243 MET A C 1
ATOM 1857 O O . MET A 1 243 ? 6.117 18.969 15.508 1 93.62 243 MET A O 1
ATOM 1861 N N . SER A 1 244 ? 4.004 18.406 15.656 1 94.56 244 SER A N 1
ATOM 1862 C CA . SER A 1 244 ? 4.23 17.328 16.609 1 94.56 244 SER A CA 1
ATOM 1863 C C . SER A 1 244 ? 4.805 16.094 15.922 1 94.56 244 SER A C 1
ATOM 1865 O O . SER A 1 244 ? 5.289 15.172 16.578 1 94.56 244 SER A O 1
ATOM 1867 N N . ARG A 1 245 ? 4.703 15.953 14.57 1 95.81 245 ARG A N 1
ATOM 1868 C CA . ARG A 1 245 ? 5.254 14.883 13.742 1 95.81 245 ARG A CA 1
ATOM 1869 C C . ARG A 1 245 ? 4.449 13.594 13.898 1 95.81 245 ARG A C 1
ATOM 1871 O O . ARG A 1 245 ? 4.984 12.5 13.742 1 95.81 245 ARG A O 1
ATOM 1878 N N . ARG A 1 246 ? 3.266 13.695 14.375 1 97.19 246 ARG A N 1
ATOM 1879 C CA . ARG A 1 246 ? 2.355 12.562 14.508 1 97.19 246 ARG A CA 1
ATOM 1880 C C . ARG A 1 246 ? 0.924 12.969 14.172 1 97.19 246 ARG A C 1
ATOM 1882 O O . ARG A 1 246 ? 0.512 14.102 14.445 1 97.19 246 ARG A O 1
ATOM 1889 N N . ILE A 1 247 ? 0.169 12.008 13.562 1 98.38 247 ILE A N 1
ATOM 1890 C CA . ILE A 1 247 ? -1.146 12.391 13.062 1 98.38 247 ILE A CA 1
ATOM 1891 C C . ILE A 1 247 ? -2.07 11.18 13.047 1 98.38 247 ILE A C 1
ATOM 1893 O O . ILE A 1 247 ? -1.614 10.047 12.867 1 98.38 247 ILE A O 1
ATOM 1897 N N . ILE A 1 248 ? -3.314 11.391 13.305 1 98.88 248 ILE A N 1
ATOM 1898 C CA . ILE A 1 248 ? -4.43 10.531 12.93 1 98.88 248 ILE A CA 1
ATOM 1899 C C . ILE A 1 248 ? -5.367 11.289 11.992 1 98.88 248 ILE A C 1
ATOM 1901 O O . ILE A 1 248 ? -5.891 12.352 12.344 1 98.88 248 ILE A O 1
ATOM 1905 N N . ALA A 1 249 ? -5.484 10.875 10.797 1 98.94 249 ALA A N 1
ATOM 1906 C CA . ALA A 1 249 ? -6.473 11.336 9.82 1 98.94 249 ALA A CA 1
ATOM 1907 C C . ALA A 1 249 ? -7.559 10.289 9.602 1 98.94 249 ALA A C 1
ATOM 1909 O O . ALA A 1 249 ? -7.277 9.188 9.117 1 98.94 249 ALA A O 1
ATOM 1910 N N . ALA A 1 250 ? -8.82 10.625 9.961 1 98.94 250 ALA A N 1
ATOM 1911 C CA . ALA A 1 250 ? -9.859 9.602 9.938 1 98.94 250 ALA A CA 1
ATOM 1912 C C . ALA A 1 250 ? -11.125 10.125 9.266 1 98.94 250 ALA A C 1
ATOM 1914 O O . ALA A 1 250 ? -11.328 11.344 9.172 1 98.94 250 ALA A O 1
ATOM 1915 N N . SER A 1 251 ? -11.938 9.188 8.836 1 98.69 251 SER A N 1
ATOM 1916 C CA . SER A 1 251 ? -13.203 9.508 8.188 1 98.69 251 SER A CA 1
ATOM 1917 C C . SER A 1 251 ? -14.227 10.016 9.195 1 98.69 251 SER A C 1
ATOM 1919 O O . SER A 1 251 ? -15.219 10.648 8.82 1 98.69 251 SER A O 1
ATOM 1921 N N . SER A 1 252 ? -13.992 9.703 10.5 1 98.69 252 SER A N 1
ATOM 1922 C CA . SER A 1 252 ? -14.906 10.117 11.555 1 98.69 252 SER A CA 1
ATOM 1923 C C . SER A 1 252 ? -14.195 10.219 12.898 1 98.69 252 SER A C 1
ATOM 1925 O O . SER A 1 252 ? -13.125 9.633 13.086 1 98.69 252 SER A O 1
ATOM 1927 N N . ARG A 1 253 ? -14.766 10.984 13.773 1 98.44 253 ARG A N 1
ATOM 1928 C CA . ARG A 1 253 ? -14.18 11.219 15.086 1 98.44 253 ARG A CA 1
ATOM 1929 C C . ARG A 1 253 ? -14.148 9.93 15.906 1 98.44 253 ARG A C 1
ATOM 1931 O O . ARG A 1 253 ? -13.148 9.625 16.547 1 98.44 253 ARG A O 1
ATOM 1938 N N . PRO A 1 254 ? -15.195 9.078 15.812 1 98.5 254 PRO A N 1
ATOM 1939 C CA . PRO A 1 254 ? -15.156 7.832 16.594 1 98.5 254 PRO A CA 1
ATOM 1940 C C . PRO A 1 254 ? -13.984 6.934 16.203 1 98.5 254 PRO A C 1
ATOM 1942 O O . PRO A 1 254 ? -13.32 6.363 17.078 1 98.5 254 PRO A O 1
ATOM 1945 N N . ILE A 1 255 ? -13.711 6.844 14.953 1 98.38 255 ILE A N 1
ATOM 194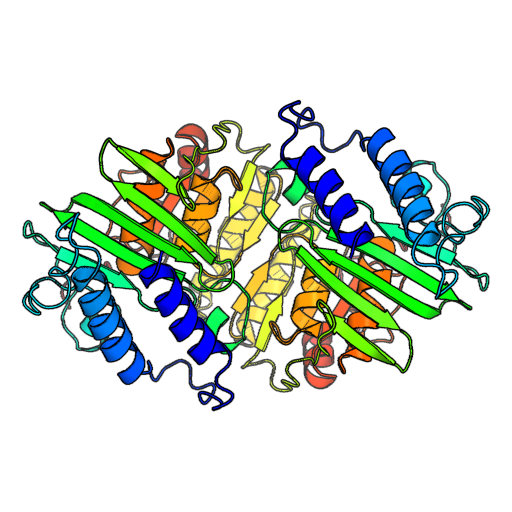6 C CA . ILE A 1 255 ? -12.602 6.012 14.492 1 98.38 255 ILE A CA 1
ATOM 1947 C C . ILE A 1 255 ? -11.281 6.605 14.969 1 98.38 255 ILE A C 1
ATOM 1949 O O . ILE A 1 255 ? -10.406 5.883 15.453 1 98.38 255 ILE A O 1
ATOM 1953 N N . ALA A 1 256 ? -11.148 7.879 14.891 1 98.75 256 ALA A N 1
ATOM 1954 C CA . ALA A 1 256 ? -9.914 8.555 15.305 1 98.75 256 ALA A CA 1
ATOM 1955 C C . ALA A 1 256 ? -9.648 8.344 16.797 1 98.75 256 ALA A C 1
ATOM 1957 O O . ALA A 1 256 ? -8.523 8.031 17.188 1 98.75 256 ALA A O 1
ATOM 1958 N N . GLU A 1 257 ? -10.648 8.477 17.531 1 98.5 257 GLU A N 1
ATOM 1959 C CA . GLU A 1 257 ? -10.508 8.352 18.969 1 98.5 257 GLU A CA 1
ATOM 1960 C C . GLU A 1 257 ? -10.18 6.914 19.375 1 98.5 257 GLU A C 1
ATOM 1962 O O . GLU A 1 257 ? -9.383 6.688 20.297 1 98.5 257 GLU A O 1
ATOM 1967 N N . ARG A 1 258 ? -10.797 5.973 18.703 1 98.38 258 ARG A N 1
ATOM 1968 C CA . ARG A 1 258 ? -10.508 4.57 18.984 1 98.38 258 ARG A CA 1
ATOM 1969 C C . ARG A 1 258 ? -9.055 4.238 18.656 1 98.38 258 ARG A C 1
ATOM 1971 O O . ARG A 1 258 ? -8.406 3.486 19.391 1 98.38 258 ARG A O 1
ATOM 1978 N N . ILE A 1 259 ? -8.57 4.77 17.578 1 98.69 259 ILE A N 1
ATOM 1979 C CA . ILE A 1 259 ? -7.18 4.555 17.188 1 98.69 259 ILE A CA 1
ATOM 1980 C C . ILE A 1 259 ? -6.25 5.184 18.219 1 98.69 259 ILE A C 1
ATOM 1982 O O . ILE A 1 259 ? -5.289 4.555 18.672 1 98.69 259 ILE A O 1
ATOM 1986 N N . ALA A 1 260 ? -6.551 6.367 18.625 1 98.69 260 ALA A N 1
ATOM 1987 C CA . ALA A 1 260 ? -5.723 7.07 19.609 1 98.69 260 ALA A CA 1
ATOM 1988 C C . ALA A 1 260 ? -5.621 6.277 20.906 1 98.69 260 ALA A C 1
ATOM 1990 O O . ALA A 1 260 ? -4.547 6.199 21.516 1 98.69 260 ALA A O 1
ATOM 1991 N N . LYS A 1 261 ? -6.676 5.688 21.297 1 98 261 LYS A N 1
ATOM 1992 C CA . LYS A 1 261 ? -6.715 4.93 22.531 1 98 261 LYS A CA 1
ATOM 1993 C C . LYS A 1 261 ? -5.875 3.66 22.438 1 98 261 LYS A C 1
ATOM 1995 O O . LYS A 1 261 ? -5.324 3.193 23.438 1 98 261 LYS A O 1
ATOM 2000 N N . ALA A 1 262 ? -5.773 3.156 21.25 1 97.75 262 ALA A N 1
ATOM 2001 C CA . ALA A 1 262 ? -5.109 1.869 21.062 1 97.75 262 ALA A CA 1
ATOM 2002 C C . ALA A 1 262 ? -3.6 2.043 20.938 1 97.75 262 ALA A C 1
ATOM 2004 O O . ALA A 1 262 ? -2.836 1.112 21.203 1 97.75 262 ALA A O 1
ATOM 2005 N N . LEU A 1 263 ? -3.062 3.184 20.609 1 98.06 263 LEU A N 1
ATOM 2006 C CA . LEU A 1 263 ? -1.688 3.35 20.156 1 98.06 263 LEU A CA 1
ATOM 2007 C C . LEU A 1 263 ? -0.764 3.678 21.312 1 98.06 263 LEU A C 1
ATOM 2009 O O . LEU A 1 263 ? -1.152 4.402 22.234 1 98.06 263 LEU A O 1
ATOM 2013 N N . GLN A 1 264 ? 0.364 3.1 21.312 1 98.19 264 GLN A N 1
ATOM 2014 C CA . GLN A 1 264 ? 1.498 3.584 22.078 1 98.19 264 GLN A CA 1
ATOM 2015 C C . GLN A 1 264 ? 2.266 4.664 21.328 1 98.19 264 GLN A C 1
ATOM 2017 O O . GLN A 1 264 ? 2.598 4.488 20.156 1 98.19 264 GLN A O 1
ATOM 2022 N N . ILE A 1 265 ? 2.584 5.707 22 1 97.62 265 ILE A N 1
ATOM 2023 C CA . ILE A 1 265 ? 3.193 6.863 21.344 1 97.62 265 ILE A CA 1
ATOM 2024 C C . ILE A 1 265 ? 4.707 6.68 21.281 1 97.62 265 ILE A C 1
ATOM 2026 O O . ILE A 1 265 ? 5.332 6.242 22.25 1 97.62 265 ILE A O 1
ATOM 2030 N N . ILE A 1 266 ? 5.258 6.945 20.156 1 96.94 266 ILE A N 1
ATOM 2031 C CA . ILE A 1 266 ? 6.707 7.016 19.969 1 96.94 266 ILE A CA 1
ATOM 2032 C C . ILE A 1 266 ? 7.215 8.391 20.406 1 96.94 266 ILE A C 1
ATOM 2034 O O . ILE A 1 266 ? 6.711 9.414 19.938 1 96.94 266 ILE A O 1
ATOM 2038 N N . PRO A 1 267 ? 8.156 8.422 21.312 1 94.19 267 PRO A N 1
ATOM 2039 C CA . PRO A 1 267 ? 8.719 9.727 21.672 1 94.19 267 PRO A CA 1
ATOM 2040 C C . PRO A 1 267 ? 9.453 10.391 20.5 1 94.19 267 PRO A C 1
ATOM 2042 O O . PRO A 1 267 ? 10.398 9.805 19.953 1 94.19 267 PRO A O 1
ATOM 2045 N N . LEU A 1 268 ? 9.047 11.586 20.141 1 93.62 268 LEU A N 1
ATOM 2046 C CA . LEU A 1 268 ? 9.633 12.297 19.016 1 93.62 268 LEU A CA 1
ATOM 2047 C C . LEU A 1 268 ? 9.945 13.742 19.375 1 93.62 268 LEU A C 1
ATOM 2049 O O . LEU A 1 268 ? 9.211 14.359 20.156 1 93.62 268 LEU A O 1
ATOM 2053 N N . LYS A 1 269 ? 11.047 14.219 18.875 1 91.56 269 LYS A N 1
ATOM 2054 C CA . LYS A 1 269 ? 11.32 15.648 18.938 1 91.56 269 LYS A CA 1
ATOM 2055 C C . LYS A 1 269 ? 10.461 16.438 17.953 1 91.56 269 LYS A C 1
ATOM 2057 O O . LYS A 1 269 ? 10.344 16.047 16.781 1 91.56 269 LYS A O 1
ATOM 2062 N N . ARG A 1 270 ? 9.852 17.484 18.469 1 93.56 270 ARG A N 1
ATOM 2063 C CA . ARG A 1 270 ? 9.008 18.328 17.609 1 93.56 270 ARG A CA 1
ATOM 2064 C C . ARG A 1 270 ? 9.828 18.969 16.5 1 93.56 270 ARG A C 1
ATOM 2066 O O . ARG A 1 270 ? 11.023 19.219 16.656 1 93.56 270 ARG A O 1
ATOM 2073 N N . ASP A 1 271 ? 9.094 19.25 15.367 1 89.56 271 ASP A N 1
ATOM 2074 C CA . ASP A 1 271 ? 9.742 19.922 14.25 1 89.56 271 ASP A CA 1
ATOM 2075 C C . ASP A 1 271 ? 10.242 21.312 14.656 1 89.56 271 ASP A C 1
ATOM 2077 O O . ASP A 1 271 ? 11.25 21.781 14.133 1 89.56 271 ASP A O 1
ATOM 2081 N N . ASP A 1 272 ? 9.562 21.953 15.555 1 87.31 272 ASP A N 1
ATOM 2082 C CA . ASP A 1 272 ? 9.898 23.328 15.914 1 87.31 272 ASP A CA 1
ATOM 2083 C C . ASP A 1 272 ? 10.672 23.375 17.234 1 87.31 272 ASP A C 1
ATOM 2085 O O . ASP A 1 272 ? 10.75 24.422 17.875 1 87.31 272 ASP A O 1
ATOM 2089 N N . ALA A 1 273 ? 11.055 22.234 17.641 1 83.88 273 ALA A N 1
ATOM 2090 C CA . ALA A 1 273 ? 11.844 22.219 18.875 1 83.88 273 ALA A CA 1
ATOM 2091 C C . ALA A 1 273 ? 13.188 22.906 18.672 1 83.88 273 ALA A C 1
ATOM 2093 O O . ALA A 1 273 ? 13.797 22.781 17.609 1 83.88 273 ALA A O 1
ATOM 2094 N N . THR A 1 274 ? 13.438 23.875 19.469 1 66.19 274 THR A N 1
ATOM 2095 C CA . THR A 1 274 ? 14.719 24.562 19.453 1 66.19 274 THR A CA 1
ATOM 2096 C C . THR A 1 274 ? 15.844 23.641 19.906 1 66.19 274 THR A C 1
ATOM 2098 O O . THR A 1 274 ? 15.648 22.797 20.781 1 66.19 274 THR A O 1
ATOM 2101 N N . ASN A 1 275 ? 16.875 23.484 19.047 1 51.78 275 ASN A N 1
ATOM 2102 C CA . ASN A 1 275 ? 18.078 22.781 19.484 1 51.78 275 ASN A CA 1
ATOM 2103 C C . ASN A 1 275 ? 18.641 23.391 20.766 1 51.78 275 ASN A C 1
ATOM 2105 O O . ASN A 1 275 ? 18.5 24.594 21 1 51.78 275 ASN A O 1
ATOM 2109 N N . MET B 1 1 ? -8.188 -3.895 -27.406 1 31.81 1 MET B N 1
ATOM 2110 C CA . MET B 1 1 ? -8.562 -2.531 -27.031 1 31.81 1 MET B CA 1
ATOM 2111 C C . MET B 1 1 ? -9.961 -2.494 -26.422 1 31.81 1 MET B C 1
ATOM 2113 O O . MET B 1 1 ? -10.18 -1.841 -25.406 1 31.81 1 MET B O 1
ATOM 2117 N N . VAL B 1 2 ? -10.82 -3.277 -27.125 1 29.94 2 VAL B N 1
ATOM 2118 C CA . VAL B 1 2 ? -12.219 -3.141 -26.734 1 29.94 2 VAL B CA 1
ATOM 2119 C C . VAL B 1 2 ? -12.461 -3.877 -25.422 1 29.94 2 VAL B C 1
ATOM 2121 O O . VAL B 1 2 ? -13.18 -3.383 -24.547 1 29.94 2 VAL B O 1
ATOM 2124 N N . LEU B 1 3 ? -11.828 -5.02 -25.281 1 33.25 3 LEU B N 1
ATOM 2125 C CA . LEU B 1 3 ? -12.008 -5.875 -24.109 1 33.25 3 LEU B CA 1
ATOM 2126 C C . LEU B 1 3 ? -11.5 -5.188 -22.844 1 33.25 3 LEU B C 1
ATOM 2128 O O . LEU B 1 3 ? -12.156 -5.223 -21.812 1 33.25 3 LEU B O 1
ATOM 2132 N N . LEU B 1 4 ? -10.359 -4.754 -22.969 1 38.31 4 LEU B N 1
ATOM 2133 C CA . LEU B 1 4 ? -9.82 -3.928 -21.906 1 38.31 4 LEU B CA 1
ATOM 2134 C C . LEU B 1 4 ? -10.797 -2.818 -21.531 1 38.31 4 LEU B C 1
ATOM 2136 O O . LEU B 1 4 ? -10.961 -2.502 -20.344 1 38.31 4 LEU B O 1
ATOM 2140 N N . PHE B 1 5 ? -11.469 -2.428 -22.562 1 38.22 5 PHE B N 1
ATOM 2141 C CA . PHE B 1 5 ? -12.391 -1.324 -22.312 1 38.22 5 PHE B CA 1
ATOM 2142 C C . PHE B 1 5 ? -13.602 -1.796 -21.531 1 38.22 5 PHE B C 1
ATOM 2144 O O . PHE B 1 5 ? -14.07 -1.103 -20.625 1 38.22 5 PHE B O 1
ATOM 2151 N N . ARG B 1 6 ? -14.055 -2.928 -21.859 1 36.94 6 ARG B N 1
ATOM 2152 C CA . ARG B 1 6 ? -15.289 -3.369 -21.203 1 36.94 6 ARG B CA 1
ATOM 2153 C C . ARG B 1 6 ? -15.008 -3.838 -19.781 1 36.94 6 ARG B C 1
ATOM 2155 O O . ARG B 1 6 ? -15.82 -3.613 -18.875 1 36.94 6 ARG B O 1
ATOM 2162 N N . MET B 1 7 ? -13.852 -4.641 -19.578 1 41.34 7 MET B N 1
ATOM 2163 C CA . MET B 1 7 ? -13.438 -4.93 -18.203 1 41.34 7 MET B CA 1
ATOM 2164 C C . MET B 1 7 ? -13.336 -3.646 -17.375 1 41.34 7 MET B C 1
ATOM 2166 O O . MET B 1 7 ? -13.773 -3.605 -16.234 1 41.34 7 MET B O 1
ATOM 2170 N N . LYS B 1 8 ? -12.805 -2.791 -18.094 1 43.19 8 LYS B N 1
ATOM 2171 C CA . LYS B 1 8 ? -12.727 -1.466 -17.484 1 43.19 8 LYS B CA 1
ATOM 2172 C C . LYS B 1 8 ? -14.117 -0.943 -17.125 1 43.19 8 LYS B C 1
ATOM 2174 O O . LYS B 1 8 ? -14.32 -0.405 -16.047 1 43.19 8 LYS B O 1
ATOM 2179 N N . THR B 1 9 ? -14.875 -1.14 -18.125 1 42.16 9 THR B N 1
ATOM 2180 C CA . THR B 1 9 ? -16.219 -0.577 -17.938 1 42.16 9 THR B CA 1
ATOM 2181 C C . THR B 1 9 ? -16.969 -1.328 -16.844 1 42.16 9 THR B C 1
ATOM 2183 O O . THR B 1 9 ? -17.688 -0.72 -16.047 1 42.16 9 THR B O 1
ATOM 2186 N N . SER B 1 10 ? -16.828 -2.592 -16.828 1 40.91 10 SER B N 1
ATOM 2187 C CA . SER B 1 10 ? -17.562 -3.377 -15.844 1 40.91 10 SER B CA 1
ATOM 2188 C C . SER B 1 10 ? -17.031 -3.15 -14.438 1 40.91 10 SER B C 1
ATOM 2190 O O . SER B 1 10 ? -17.797 -2.998 -13.484 1 40.91 10 SER B O 1
ATOM 2192 N N . VAL B 1 11 ? -15.742 -3.338 -14.328 1 43.91 11 VAL B N 1
ATOM 2193 C CA . VAL B 1 11 ? -15.141 -3.053 -13.031 1 43.91 11 VAL B CA 1
ATOM 2194 C C . VAL B 1 11 ? -15.484 -1.627 -12.602 1 43.91 11 VAL B C 1
ATOM 2196 O O . VAL B 1 11 ? -15.82 -1.386 -11.438 1 43.91 11 VAL B O 1
ATOM 2199 N N . PHE B 1 12 ? -15.391 -0.752 -13.609 1 43.84 12 PHE B N 1
ATOM 2200 C CA . PHE B 1 12 ? -15.75 0.633 -13.328 1 43.84 12 PHE B CA 1
ATOM 2201 C C . PHE B 1 12 ? -17.219 0.74 -12.922 1 43.84 12 PHE B C 1
ATOM 2203 O O . PHE B 1 12 ? -17.562 1.497 -12.008 1 43.84 12 PHE B O 1
ATOM 2210 N N . ARG B 1 13 ? -18 0.171 -13.688 1 42 13 ARG B N 1
ATOM 2211 C CA . ARG B 1 13 ? -19.422 0.192 -13.328 1 42 13 ARG B CA 1
ATOM 2212 C C . ARG B 1 13 ? -19.641 -0.373 -11.93 1 42 13 ARG B C 1
ATOM 2214 O O . ARG B 1 13 ? -20.453 0.136 -11.172 1 42 13 ARG B O 1
ATOM 2221 N N . MET B 1 14 ? -18.969 -1.395 -11.719 1 40.81 14 MET B N 1
ATOM 2222 C CA . MET B 1 14 ? -19.078 -2.002 -10.398 1 40.81 14 MET B CA 1
ATOM 2223 C C . MET B 1 14 ? -18.594 -1.046 -9.312 1 40.81 14 MET B C 1
ATOM 2225 O O . MET B 1 14 ? -19.203 -0.938 -8.25 1 40.81 14 MET B O 1
ATOM 2229 N N . LEU B 1 15 ? -17.5 -0.506 -9.625 1 41.19 15 LEU B N 1
ATOM 2230 C CA . LEU B 1 15 ? -16.906 0.411 -8.656 1 41.19 15 LEU B CA 1
ATOM 2231 C C . LEU B 1 15 ? -17.75 1.671 -8.516 1 41.19 15 LEU B C 1
ATOM 2233 O O . LEU B 1 15 ? -17.75 2.303 -7.453 1 41.19 15 LEU B O 1
ATOM 2237 N N . ASN B 1 16 ? -18.328 2.109 -9.562 1 40.16 16 ASN B N 1
ATOM 2238 C CA . ASN B 1 16 ? -19.141 3.328 -9.539 1 40.16 16 ASN B CA 1
ATOM 2239 C C . ASN B 1 16 ? -20.609 3.023 -9.305 1 40.16 16 ASN B C 1
ATOM 2241 O O . ASN B 1 16 ? -21.438 3.934 -9.273 1 40.16 16 ASN B O 1
ATOM 2245 N N . SER B 1 17 ? -21 1.866 -9.484 1 37.03 17 SER B N 1
ATOM 2246 C CA . SER B 1 17 ? -22.406 1.633 -9.203 1 37.03 17 SER B CA 1
ATOM 2247 C C . SER B 1 17 ? -22.719 1.854 -7.73 1 37.03 17 SER B C 1
ATOM 2249 O O . SER B 1 17 ? -21.938 1.479 -6.859 1 37.03 17 SER B O 1
ATOM 2251 N N . SER B 1 18 ? -23.234 2.975 -7.418 1 34.94 18 SER B N 1
ATOM 2252 C CA . SER B 1 18 ? -23.766 3.408 -6.133 1 34.94 18 SER B CA 1
ATOM 2253 C C . SER B 1 18 ? -24.406 2.246 -5.383 1 34.94 18 SER B C 1
ATOM 2255 O O . SER B 1 18 ? -24.906 2.42 -4.27 1 34.94 18 SER B O 1
ATOM 2257 N N . GLU B 1 19 ? -24.984 1.258 -6.008 1 33.41 19 GLU B N 1
ATOM 2258 C CA . GLU B 1 19 ? -25.703 0.31 -5.164 1 33.41 19 GLU B CA 1
ATOM 2259 C C . GLU B 1 19 ? -24.781 -0.316 -4.125 1 33.41 19 GLU B C 1
ATOM 2261 O O . GLU B 1 19 ? -23.719 -0.835 -4.465 1 33.41 19 GLU B O 1
ATOM 2266 N N . GLY B 1 20 ? -24.672 0.369 -3.006 1 32.31 20 GLY B N 1
ATOM 2267 C CA . GLY B 1 20 ? -24.031 -0.065 -1.773 1 32.31 20 GLY B CA 1
ATOM 2268 C C . GLY B 1 20 ? -23.875 -1.57 -1.687 1 32.31 20 GLY B C 1
ATOM 2269 O O . GLY B 1 20 ? -24.859 -2.307 -1.606 1 32.31 20 GLY B O 1
ATOM 2270 N N . TYR B 1 21 ? -23.141 -2.164 -2.498 1 33.91 21 TYR B N 1
ATOM 2271 C CA . TYR B 1 21 ? -22.906 -3.559 -2.135 1 33.91 21 TYR B CA 1
ATOM 2272 C C . TYR B 1 21 ? -22.766 -3.713 -0.625 1 33.91 21 TYR B C 1
ATOM 2274 O O . TYR B 1 21 ? -22.078 -2.93 0.028 1 33.91 21 TYR B O 1
ATOM 2282 N N . GLU B 1 22 ? -23.906 -3.938 -0 1 33.47 22 GLU B N 1
ATOM 2283 C CA . GLU B 1 22 ? -23.797 -4.238 1.424 1 33.47 22 GLU B CA 1
ATOM 2284 C C . GLU B 1 22 ? -22.438 -4.82 1.767 1 33.47 22 GLU B C 1
ATOM 2286 O O . GLU B 1 22 ? -21.906 -5.668 1.037 1 33.47 22 GLU B O 1
ATOM 2291 N N . LYS B 1 23 ? -21.703 -4.023 2.447 1 34.03 23 LYS B N 1
ATOM 229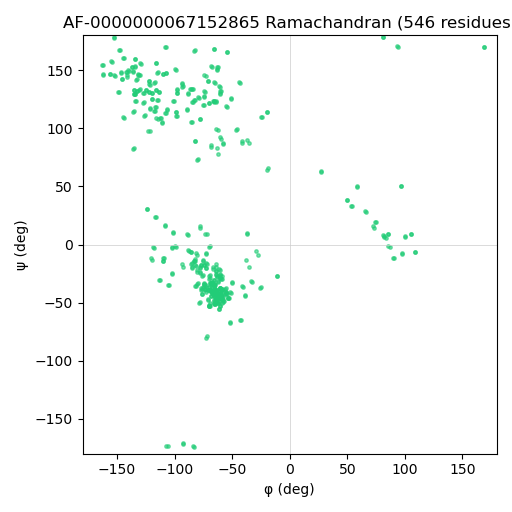2 C CA . LYS B 1 23 ? -20.406 -4.27 3.061 1 34.03 23 LYS B CA 1
ATOM 2293 C C . LYS B 1 23 ? -20.25 -5.738 3.445 1 34.03 23 LYS B C 1
ATOM 2295 O O . LYS B 1 23 ? -19.453 -6.074 4.328 1 34.03 23 LYS B O 1
ATOM 2300 N N . SER B 1 24 ? -21.359 -6.621 3.289 1 27.67 24 SER B N 1
ATOM 2301 C CA . SER B 1 24 ? -21.016 -7.988 3.66 1 27.67 24 SER B CA 1
ATOM 2302 C C . SER B 1 24 ? -20.031 -8.594 2.67 1 27.67 24 SER B C 1
ATOM 2304 O O . SER B 1 24 ? -20.312 -8.672 1.473 1 27.67 24 SER B O 1
ATOM 2306 N N . ILE B 1 25 ? -18.875 -8.43 2.775 1 32.62 25 ILE B N 1
ATOM 2307 C CA . ILE B 1 25 ? -17.672 -8.961 2.148 1 32.62 25 ILE B CA 1
ATOM 2308 C C . ILE B 1 25 ? -17.938 -10.359 1.613 1 32.62 25 ILE B C 1
ATOM 2310 O O . ILE B 1 25 ? -17.266 -10.82 0.682 1 32.62 25 ILE B O 1
ATOM 2314 N N . PHE B 1 26 ? -18.766 -11.172 2.371 1 30.89 26 PHE B N 1
ATOM 2315 C CA . PHE B 1 26 ? -18.781 -12.609 2.129 1 30.89 26 PHE B CA 1
ATOM 2316 C C . PHE B 1 26 ? -19.656 -12.945 0.927 1 30.89 26 PHE B C 1
ATOM 2318 O O . PHE B 1 26 ? -19.828 -14.109 0.579 1 30.89 26 PHE B O 1
ATOM 2325 N N . SER B 1 27 ? -20.734 -12.188 0.736 1 29.23 27 SER B N 1
ATOM 2326 C CA . SER B 1 27 ? -21.5 -12.797 -0.342 1 29.23 27 SER B CA 1
ATOM 2327 C C . SER B 1 27 ? -20.953 -12.406 -1.708 1 29.23 27 SER B C 1
ATOM 2329 O O . SER B 1 27 ? -21 -11.234 -2.09 1 29.23 27 SER B O 1
ATOM 2331 N N . PRO B 1 28 ? -20.078 -13.117 -2.182 1 32.41 28 PRO B N 1
ATOM 2332 C CA . PRO B 1 28 ? -19.422 -12.93 -3.477 1 32.41 28 PRO B CA 1
ATOM 2333 C C . PRO B 1 28 ? -20.422 -12.641 -4.605 1 32.41 28 PRO B C 1
ATOM 2335 O O . PRO B 1 28 ? -21.469 -13.289 -4.691 1 32.41 28 PRO B O 1
ATOM 2338 N N . PRO B 1 29 ? -20.625 -11.469 -4.988 1 34.19 29 PRO B N 1
ATOM 2339 C CA . PRO B 1 29 ? -21.594 -11.25 -6.059 1 34.19 29 PRO B CA 1
ATOM 2340 C C . PRO B 1 29 ? -21.5 -12.289 -7.172 1 34.19 29 PRO B C 1
ATOM 2342 O O . PRO B 1 29 ? -20.484 -12.359 -7.871 1 34.19 29 PRO B O 1
ATOM 2345 N N . PHE B 1 30 ? -22.156 -13.391 -7.098 1 34.78 30 PHE B N 1
ATOM 2346 C CA . PHE B 1 30 ? -22.391 -14.422 -8.102 1 34.78 30 PHE B CA 1
ATOM 2347 C C . PHE B 1 30 ? -22.625 -13.805 -9.469 1 34.78 30 PHE B C 1
ATOM 2349 O O . PHE B 1 30 ? -22.156 -14.328 -10.484 1 34.78 30 PHE B O 1
ATOM 2356 N N . VAL B 1 31 ? -23.391 -12.797 -9.469 1 35.91 31 VAL B N 1
ATOM 2357 C CA . VAL B 1 31 ? -23.797 -12.258 -10.766 1 35.91 31 VAL B CA 1
ATOM 2358 C C . VAL B 1 31 ? -22.578 -11.664 -11.469 1 35.91 31 VAL B C 1
ATOM 2360 O O . VAL B 1 31 ? -22.438 -11.805 -12.688 1 35.91 31 VAL B O 1
ATOM 2363 N N . LEU B 1 32 ? -21.703 -11.148 -10.68 1 36.78 32 LEU B N 1
ATOM 2364 C CA . LEU B 1 32 ? -20.516 -10.547 -11.273 1 36.78 32 LEU B CA 1
ATOM 2365 C C . LEU B 1 32 ? -19.609 -11.609 -11.883 1 36.78 32 LEU B C 1
ATOM 2367 O O . LEU B 1 32 ? -19.016 -11.391 -12.938 1 36.78 32 LEU B O 1
ATOM 2371 N N . PHE B 1 33 ? -19.656 -12.797 -11.188 1 38.84 33 PHE B N 1
ATOM 2372 C CA . PHE B 1 33 ? -18.859 -13.906 -11.695 1 38.84 33 PHE B CA 1
ATOM 2373 C C . PHE B 1 33 ? -19.375 -14.367 -13.055 1 38.84 33 PHE B C 1
ATOM 2375 O O . PHE B 1 33 ? -18.578 -14.617 -13.969 1 38.84 33 PHE B O 1
ATOM 2382 N N . SER B 1 34 ? -20.656 -14.523 -13.023 1 38 34 SER B N 1
ATOM 2383 C CA . SER B 1 34 ? -21.219 -14.93 -14.305 1 38 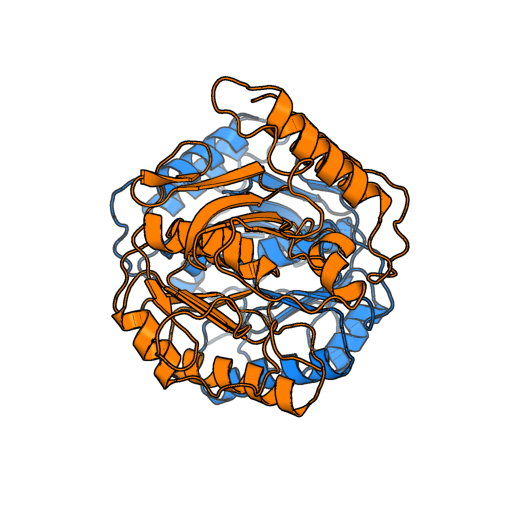34 SER B CA 1
ATOM 2384 C C . SER B 1 34 ? -20.922 -13.906 -15.391 1 38 34 SER B C 1
ATOM 2386 O O . SER B 1 34 ? -20.594 -14.266 -16.531 1 38 34 SER B O 1
ATOM 2388 N N . ASP B 1 35 ? -21.016 -12.719 -15 1 40.75 35 ASP B N 1
ATOM 2389 C CA . ASP B 1 35 ? -20.75 -11.68 -15.992 1 40.75 35 ASP B CA 1
ATOM 2390 C C . ASP B 1 35 ? -19.25 -11.586 -16.297 1 40.75 35 ASP B C 1
ATOM 2392 O O . ASP B 1 35 ? -18.859 -11.383 -17.453 1 40.75 35 ASP B O 1
ATOM 2396 N N . ILE B 1 36 ? -18.5 -11.742 -15.32 1 42.34 36 ILE B N 1
ATOM 2397 C CA . ILE B 1 36 ? -17.062 -11.758 -15.555 1 42.34 36 ILE B CA 1
ATOM 2398 C C . ILE B 1 36 ? -16.688 -13 -16.359 1 42.34 36 ILE B C 1
ATOM 2400 O O . ILE B 1 36 ? -15.906 -12.922 -17.312 1 42.34 36 ILE B O 1
ATOM 2404 N N . ILE B 1 37 ? -17.344 -14.086 -15.93 1 43.19 37 ILE B N 1
ATOM 2405 C CA . ILE B 1 37 ? -17.141 -15.32 -16.672 1 43.19 37 ILE B CA 1
ATOM 2406 C C . ILE B 1 37 ? -17.719 -15.172 -18.094 1 43.19 37 ILE B C 1
ATOM 2408 O O . ILE B 1 37 ? -17.078 -15.555 -19.062 1 43.19 37 ILE B O 1
ATOM 2412 N N . ASN B 1 38 ? -18.906 -14.742 -18.031 1 41.78 38 ASN B N 1
ATOM 2413 C CA . ASN B 1 38 ? -19.5 -14.508 -19.359 1 41.78 38 ASN B CA 1
ATOM 2414 C C . ASN B 1 38 ? -18.703 -13.469 -20.141 1 41.78 38 ASN B C 1
ATOM 2416 O O . ASN B 1 38 ? -18.531 -13.602 -21.359 1 41.78 38 ASN B O 1
ATOM 2420 N N . PHE B 1 39 ? -18.281 -12.57 -19.484 1 39.12 39 PHE B N 1
ATOM 2421 C CA . PHE B 1 39 ? -17.438 -11.523 -20.078 1 39.12 39 PHE B CA 1
ATOM 2422 C C . PHE B 1 39 ? -16.078 -12.07 -20.453 1 39.12 39 PHE B C 1
ATOM 2424 O O . PHE B 1 39 ? -15.578 -11.812 -21.562 1 39.12 39 PHE B O 1
ATOM 2431 N N . SER B 1 40 ? -15.516 -12.672 -19.5 1 38.22 40 SER B N 1
ATOM 2432 C CA . SER B 1 40 ? -14.266 -13.352 -19.844 1 38.22 40 SER B CA 1
ATOM 2433 C C . SER B 1 40 ? -14.469 -14.336 -20.984 1 38.22 40 SER B C 1
ATOM 2435 O O . SER B 1 40 ? -13.586 -14.508 -21.828 1 38.22 40 SER B O 1
ATOM 2437 N N . ALA B 1 41 ? -15.547 -14.906 -20.875 1 37.5 41 ALA B N 1
ATOM 2438 C CA . ALA B 1 41 ? -15.93 -15.781 -21.969 1 37.5 41 ALA B CA 1
ATOM 2439 C C . ALA B 1 41 ? -16.156 -14.984 -23.25 1 37.5 41 ALA B C 1
ATOM 2441 O O . ALA B 1 41 ? -15.82 -15.438 -24.344 1 37.5 41 ALA B O 1
ATOM 2442 N N . SER B 1 42 ? -16.781 -13.891 -23.156 1 35.84 42 SER B N 1
ATOM 2443 C CA . SER B 1 42 ? -17.016 -13.078 -24.344 1 35.84 42 SER B CA 1
ATOM 2444 C C . SER B 1 42 ? -15.75 -12.352 -24.781 1 35.84 42 SER B C 1
ATOM 2446 O O . SER B 1 42 ? -15.625 -11.945 -25.938 1 35.84 42 SER B O 1
ATOM 2448 N N . LEU B 1 43 ? -14.977 -11.922 -23.938 1 35.38 43 LEU B N 1
ATOM 2449 C CA . LEU B 1 43 ? -13.664 -11.375 -24.266 1 35.38 43 LEU B CA 1
ATOM 2450 C C . LEU B 1 43 ? -12.859 -12.367 -25.094 1 35.38 43 LEU B C 1
ATOM 2452 O O . LEU B 1 43 ? -12.117 -11.969 -26 1 35.38 43 LEU B O 1
ATOM 2456 N N . VAL B 1 44 ? -12.906 -13.516 -24.641 1 32.91 44 VAL B N 1
ATOM 2457 C CA . VAL B 1 44 ? -12.266 -14.562 -25.438 1 32.91 44 VAL B CA 1
ATOM 2458 C C . VAL B 1 44 ? -12.93 -14.648 -26.797 1 32.91 44 VAL B C 1
ATOM 2460 O O . VAL B 1 44 ? -12.281 -15 -27.797 1 32.91 44 VAL B O 1
ATOM 2463 N N . ARG B 1 45 ? -14.148 -14.266 -26.828 1 32 45 ARG B N 1
ATOM 2464 C CA . ARG B 1 45 ? -14.734 -14.398 -28.156 1 32 45 ARG B CA 1
ATOM 2465 C C . ARG B 1 45 ? -14.281 -13.266 -29.078 1 32 45 ARG B C 1
ATOM 2467 O O . ARG B 1 45 ? -14.133 -13.461 -30.281 1 32 45 ARG B O 1
ATOM 2474 N N . CYS B 1 46 ? -14.336 -12.102 -28.734 1 30.58 46 CYS B N 1
ATOM 2475 C CA . CYS B 1 46 ? -14.203 -11.164 -29.844 1 30.58 46 CYS B CA 1
ATOM 2476 C C . CYS B 1 46 ? -12.773 -11.125 -30.359 1 30.58 46 CYS B C 1
ATOM 2478 O O . CYS B 1 46 ? -12.555 -11.039 -31.578 1 30.58 46 CYS B O 1
ATOM 2480 N N . SER B 1 47 ? -11.781 -10.477 -29.844 1 33.22 47 SER B N 1
ATOM 2481 C CA . SER B 1 47 ? -10.656 -10.516 -30.781 1 33.22 47 SER B CA 1
ATOM 2482 C C . SER B 1 47 ? -10.172 -11.945 -31 1 33.22 47 SER B C 1
ATOM 2484 O O . SER B 1 47 ? -9.625 -12.562 -30.078 1 33.22 47 SER B O 1
ATOM 2486 N N . LEU B 1 48 ? -10.633 -12.805 -31.781 1 30.5 48 LEU B N 1
ATOM 2487 C CA . LEU B 1 48 ? -10.188 -13.891 -32.656 1 30.5 48 LEU B CA 1
ATOM 2488 C C . LEU B 1 48 ? -8.844 -13.555 -33.312 1 30.5 48 LEU B C 1
ATOM 2490 O O . LEU B 1 48 ? -8.406 -14.242 -34.219 1 30.5 48 LEU B O 1
ATOM 2494 N N . ARG B 1 49 ? -8.141 -12.625 -33.562 1 30.3 49 ARG B N 1
ATOM 2495 C CA . ARG B 1 49 ? -6.98 -13.367 -34.031 1 30.3 49 ARG B CA 1
ATOM 2496 C C . ARG B 1 49 ? -6.551 -14.43 -33.031 1 30.3 49 ARG B C 1
ATOM 2498 O O . ARG B 1 49 ? -5.895 -15.406 -33.375 1 30.3 49 ARG B O 1
ATOM 2505 N N . PHE B 1 50 ? -6.027 -14.133 -31.812 1 26.16 50 PHE B N 1
ATOM 2506 C CA . PHE B 1 50 ? -5.688 -15.305 -31.016 1 26.16 50 PHE B CA 1
ATOM 2507 C C . PHE B 1 50 ? -6.926 -15.891 -30.359 1 26.16 50 PHE B C 1
ATOM 2509 O O . PHE B 1 50 ? -7.852 -15.156 -30 1 26.16 50 PHE B O 1
ATOM 2516 N N . PRO B 1 51 ? -7.426 -17.234 -30.391 1 27.52 51 PRO B N 1
ATOM 2517 C CA . PRO B 1 51 ? -8.422 -18.172 -29.859 1 27.52 51 PRO B CA 1
ATOM 2518 C C . PRO B 1 51 ? -8.711 -17.953 -28.375 1 27.52 51 PRO B C 1
ATOM 2520 O O . PRO B 1 51 ? -9.266 -18.828 -27.719 1 27.52 51 PRO B O 1
ATOM 2523 N N . VAL B 1 52 ? -8.242 -16.969 -27.859 1 30.34 52 VAL B N 1
ATOM 2524 C CA . VAL B 1 52 ? -8.297 -17.078 -26.406 1 30.34 52 VAL B CA 1
ATOM 2525 C C . VAL B 1 52 ? -9.742 -16.984 -25.922 1 30.34 52 VAL B C 1
ATOM 2527 O O . VAL B 1 52 ? -10.055 -16.203 -25.016 1 30.34 52 VAL B O 1
ATOM 2530 N N . PHE B 1 53 ? -10.727 -16.781 -26.828 1 29.56 53 PHE B N 1
ATOM 2531 C CA . PHE B 1 53 ? -12.148 -16.719 -26.516 1 29.56 53 PHE B CA 1
ATOM 2532 C C . PHE B 1 53 ? -12.531 -17.812 -25.516 1 29.56 53 PHE B C 1
ATOM 2534 O O . PHE B 1 53 ? -13.344 -17.594 -24.625 1 29.56 53 PHE B O 1
ATOM 2541 N N . LEU B 1 54 ? -12.391 -19.047 -26 1 29.34 54 LEU B N 1
ATOM 2542 C CA . LEU B 1 54 ? -13.039 -20.312 -25.672 1 29.34 54 LEU B CA 1
ATOM 2543 C C . LEU B 1 54 ? -12.719 -20.75 -24.25 1 29.34 54 LEU B C 1
ATOM 2545 O O . LEU B 1 54 ? -13.172 -21.812 -23.812 1 29.34 54 LEU B O 1
ATOM 2549 N N . ILE B 1 55 ? -11.758 -20.172 -23.781 1 30.25 55 ILE B N 1
ATOM 2550 C CA . ILE B 1 55 ? -11.211 -21.047 -22.75 1 30.25 55 ILE B CA 1
ATOM 2551 C C . ILE B 1 55 ? -12.156 -21.094 -21.562 1 30.25 55 ILE B C 1
ATOM 2553 O O . ILE B 1 55 ? -12.242 -22.109 -20.859 1 30.25 55 ILE B O 1
ATOM 2557 N N . PHE B 1 56 ? -12.75 -19.922 -21.312 1 32.66 56 PHE B N 1
ATOM 2558 C CA . PHE B 1 56 ? -13.422 -20.016 -20.016 1 32.66 56 PHE B CA 1
ATOM 2559 C C . PHE B 1 56 ? -14.617 -20.953 -20.109 1 32.66 56 PHE B C 1
ATOM 2561 O O . PHE B 1 56 ? -14.891 -21.703 -19.156 1 32.66 56 PHE B O 1
ATOM 2568 N N . PHE B 1 57 ? -15.492 -20.688 -21.094 1 30.84 57 PHE B N 1
ATOM 2569 C CA . PHE B 1 57 ? -16.719 -21.484 -21.109 1 30.84 57 PHE B CA 1
ATOM 2570 C C . PHE B 1 57 ? -16.406 -22.953 -21.281 1 30.84 57 PHE B C 1
ATOM 2572 O O . PHE B 1 57 ? -17.109 -23.812 -20.734 1 30.84 57 PHE B O 1
ATOM 2579 N N . THR B 1 58 ? -15.695 -23.141 -22.359 1 30.5 58 THR B N 1
ATOM 2580 C CA . THR B 1 58 ? -15.648 -24.562 -22.688 1 30.5 58 THR B CA 1
ATOM 2581 C C . THR B 1 58 ? -14.875 -25.344 -21.641 1 30.5 58 THR B C 1
ATOM 2583 O O . THR B 1 58 ? -14.523 -26.5 -21.859 1 30.5 58 THR B O 1
ATOM 2586 N N . CYS B 1 59 ? -14.086 -24.547 -20.906 1 32.03 59 CYS B N 1
ATOM 2587 C CA . CYS B 1 59 ? -13.453 -25.5 -20.016 1 32.03 59 CYS B CA 1
ATOM 2588 C C . CYS B 1 59 ? -14.492 -26.234 -19.172 1 32.03 59 CYS B C 1
ATOM 2590 O O . CYS B 1 59 ? -15.32 -25.609 -18.516 1 32.03 59 CYS B O 1
ATOM 2592 N N . ASN B 1 60 ? -14.914 -27.172 -19.547 1 33.44 60 ASN B N 1
ATOM 2593 C CA . ASN B 1 60 ? -15.633 -28.094 -18.656 1 33.44 60 ASN B CA 1
ATOM 2594 C C . ASN B 1 60 ? -15.289 -27.844 -17.188 1 33.44 60 ASN B C 1
ATOM 2596 O O . ASN B 1 60 ? -14.133 -27.562 -16.859 1 33.44 60 ASN B O 1
ATOM 2600 N N . TYR B 1 61 ? -16.328 -27.359 -16.344 1 39.19 61 TYR B N 1
ATOM 2601 C CA . TYR B 1 61 ? -16.312 -27.25 -14.883 1 39.19 61 TYR B CA 1
ATOM 2602 C C . TYR B 1 61 ? -15.117 -27.984 -14.289 1 39.19 61 TYR B C 1
ATOM 2604 O O . TYR B 1 61 ? -14.68 -27.672 -13.18 1 39.19 61 TYR B O 1
ATOM 2612 N N . GLN B 1 62 ? -14.695 -29 -15.055 1 43.09 62 GLN B N 1
ATOM 2613 C CA . GLN B 1 62 ? -13.766 -29.906 -14.398 1 43.09 62 GLN B CA 1
ATOM 2614 C C . GLN B 1 62 ? -12.375 -29.281 -14.281 1 43.09 62 GLN B C 1
ATOM 2616 O O . GLN B 1 62 ? -11.531 -29.766 -13.516 1 43.09 62 GLN B O 1
ATOM 2621 N N . CYS B 1 63 ? -12.109 -28.141 -15.023 1 49.59 63 CYS B N 1
ATOM 2622 C CA . CYS B 1 63 ? -10.711 -27.719 -15 1 49.59 63 CYS B CA 1
ATOM 2623 C C . CYS B 1 63 ? -10.586 -26.266 -14.516 1 49.59 63 CYS B C 1
ATOM 2625 O O . CYS B 1 63 ? -9.844 -25.484 -15.094 1 49.59 63 CYS B O 1
ATOM 2627 N N . PHE B 1 64 ? -11.562 -25.953 -13.648 1 52.62 64 PHE B N 1
ATOM 2628 C CA . PHE B 1 64 ? -11.555 -24.594 -13.117 1 52.62 64 PHE B CA 1
ATOM 2629 C C . PHE B 1 64 ? -11.32 -24.609 -11.609 1 52.62 64 PHE B C 1
ATOM 2631 O O . PHE B 1 64 ? -11.969 -25.359 -10.883 1 52.62 64 PHE B O 1
ATOM 2638 N N . ILE B 1 65 ? -10.156 -24.172 -11.281 1 58.34 65 ILE B N 1
ATOM 2639 C CA . ILE B 1 65 ? -9.969 -23.906 -9.859 1 58.34 65 ILE B CA 1
ATOM 2640 C C . ILE B 1 65 ? -10.148 -22.422 -9.578 1 58.34 65 ILE B C 1
ATOM 2642 O O . ILE B 1 65 ? -9.547 -21.578 -10.25 1 58.34 65 ILE B O 1
ATOM 2646 N N . GLY B 1 66 ? -11.125 -22.016 -8.859 1 54.97 66 GLY B N 1
ATOM 2647 C CA . GLY B 1 66 ? -11.328 -20.641 -8.453 1 54.97 66 GLY B CA 1
ATOM 2648 C C . GLY B 1 66 ? -11.922 -20.5 -7.062 1 54.97 66 GLY B C 1
ATOM 2649 O O . GLY B 1 66 ? -12.211 -21.516 -6.406 1 54.97 66 GLY B O 1
ATOM 2650 N N . GLU B 1 67 ? -11.789 -19.281 -6.406 1 51.19 67 GLU B N 1
ATOM 2651 C CA . GLU B 1 67 ? -12.32 -19 -5.078 1 51.19 67 GLU B CA 1
ATOM 2652 C C . GLU B 1 67 ? -13.711 -19.609 -4.906 1 51.19 67 GLU B C 1
ATOM 2654 O O . GLU B 1 67 ? -14 -20.25 -3.893 1 51.19 67 GLU B O 1
ATOM 2659 N N . GLU B 1 68 ? -14.453 -19.594 -5.879 1 44.06 68 GLU B N 1
ATOM 2660 C CA . GLU B 1 68 ? -15.852 -20 -5.777 1 44.06 68 GLU B CA 1
ATOM 2661 C C . GLU B 1 68 ? -15.992 -21.516 -5.836 1 44.06 68 GLU B C 1
ATOM 2663 O O . GLU B 1 68 ? -16.906 -22.078 -5.234 1 44.06 68 GLU B O 1
ATOM 2668 N N . SER B 1 69 ? -15.148 -22.078 -6.637 1 45.72 69 SER B N 1
ATOM 2669 C CA . SER B 1 69 ? -15.211 -23.531 -6.723 1 45.72 69 SER B CA 1
ATOM 2670 C C . SER B 1 69 ? -14.844 -24.188 -5.395 1 45.72 69 SER B C 1
ATOM 2672 O O . SER B 1 69 ? -15.461 -25.172 -4.984 1 45.72 69 SER B O 1
ATOM 2674 N N . VAL B 1 70 ? -13.945 -23.578 -4.691 1 53.06 70 VAL B N 1
ATOM 2675 C CA . VAL B 1 70 ? -13.531 -24.125 -3.398 1 53.06 70 VAL B CA 1
ATOM 2676 C C . VAL B 1 70 ? -14.633 -23.875 -2.363 1 53.06 70 VAL B C 1
ATOM 2678 O O . VAL B 1 70 ? -14.875 -24.719 -1.502 1 53.06 70 VAL B O 1
ATOM 2681 N N . ALA B 1 71 ? -15.266 -22.734 -2.588 1 51.62 71 ALA B N 1
ATOM 2682 C CA . ALA B 1 71 ? -16.391 -22.469 -1.695 1 51.62 71 ALA B CA 1
ATOM 2683 C C . ALA B 1 71 ? -17.484 -23.516 -1.885 1 51.62 71 ALA B C 1
ATOM 2685 O O . ALA B 1 71 ? -18.203 -23.859 -0.938 1 51.62 71 ALA B O 1
ATOM 2686 N N . ALA B 1 72 ? -17.484 -24.141 -3.039 1 45 72 ALA B N 1
ATOM 2687 C CA . ALA B 1 72 ? -18.516 -25.125 -3.365 1 45 72 ALA B CA 1
ATOM 2688 C C . ALA B 1 72 ? -18.094 -26.516 -2.9 1 45 72 ALA B C 1
ATOM 2690 O O . ALA B 1 72 ? -18.828 -27.5 -3.086 1 45 72 ALA B O 1
ATOM 2691 N N . GLY B 1 73 ? -17 -26.531 -2.152 1 49.91 73 GLY B N 1
ATOM 2692 C CA . GLY B 1 73 ? -16.578 -27.797 -1.563 1 49.91 73 GLY B CA 1
ATOM 2693 C C . GLY B 1 73 ? -15.719 -28.641 -2.486 1 49.91 73 GLY B C 1
ATOM 2694 O O . GLY B 1 73 ? -15.359 -29.766 -2.154 1 49.91 73 GLY B O 1
ATOM 2695 N N . GLU B 1 74 ? -15.516 -28.203 -3.545 1 51.78 74 GLU B N 1
ATOM 2696 C CA . GLU B 1 74 ? -14.672 -29 -4.441 1 51.78 74 GLU B CA 1
ATOM 2697 C C . GLU B 1 74 ? -13.195 -28.703 -4.207 1 51.78 74 GLU B C 1
ATOM 2699 O O . GLU B 1 74 ? -12.797 -27.547 -4.051 1 51.78 74 GLU B O 1
ATOM 2704 N N . GLY B 1 75 ? -12.508 -29.641 -3.555 1 57.19 75 GLY B N 1
ATOM 2705 C CA . GLY B 1 75 ? -11.07 -29.484 -3.4 1 57.19 75 GLY B CA 1
ATOM 2706 C C . GLY B 1 75 ? -10.383 -29.016 -4.672 1 57.19 75 GLY B C 1
ATOM 2707 O O . GLY B 1 75 ? -10.945 -29.125 -5.762 1 57.19 75 GLY B O 1
ATOM 2708 N N . SER B 1 76 ? -9.422 -28.109 -4.578 1 69.62 76 SER B N 1
ATOM 2709 C CA . SER B 1 76 ? -8.656 -27.609 -5.711 1 69.62 76 SER B CA 1
ATOM 2710 C C . SER 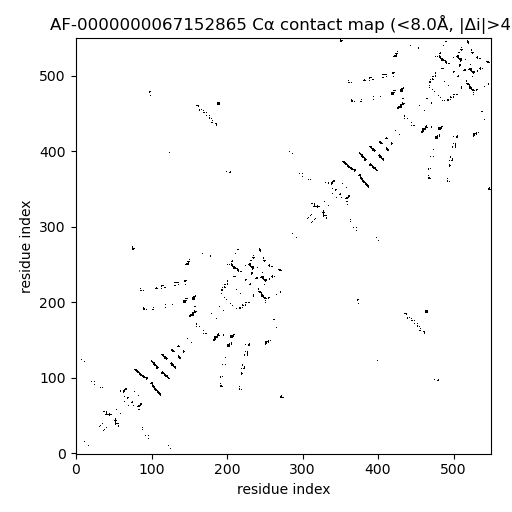B 1 76 ? -7.547 -28.578 -6.109 1 69.62 76 SER B C 1
ATOM 2712 O O . SER B 1 76 ? -6.402 -28.438 -5.672 1 69.62 76 SER B O 1
ATOM 2714 N N . ILE B 1 77 ? -7.898 -29.781 -6.785 1 76.12 77 ILE B N 1
ATOM 2715 C CA . ILE B 1 77 ? -6.855 -30.703 -7.207 1 76.12 77 ILE B CA 1
ATOM 2716 C C . ILE B 1 77 ? -6.293 -30.266 -8.555 1 76.12 77 ILE B C 1
ATOM 2718 O O . ILE B 1 77 ? -7.043 -30.062 -9.516 1 76.12 77 ILE B O 1
ATOM 2722 N N . LEU B 1 78 ? -5.039 -30.078 -8.469 1 83.25 78 LEU B N 1
ATOM 2723 C CA . LEU B 1 78 ? -4.332 -29.734 -9.695 1 83.25 78 LEU B CA 1
ATOM 2724 C C . LEU B 1 78 ? -3.85 -31 -10.414 1 83.25 78 LEU B C 1
ATOM 2726 O O . LEU B 1 78 ? -3.043 -31.75 -9.875 1 83.25 78 LEU B O 1
ATOM 2730 N N . THR B 1 79 ? -4.348 -31.25 -11.602 1 81.88 79 THR B N 1
ATOM 2731 C CA . THR B 1 79 ? -3.953 -32.406 -12.414 1 81.88 79 THR B CA 1
ATOM 2732 C C . THR B 1 79 ? -3.082 -31.953 -13.586 1 81.88 79 THR B C 1
ATOM 2734 O O . THR B 1 79 ? -2.732 -30.766 -13.695 1 81.88 79 THR B O 1
ATOM 2737 N N . ASP B 1 80 ? -2.779 -32.906 -14.461 1 86.38 80 ASP B N 1
ATOM 2738 C CA . ASP B 1 80 ? -1.955 -32.594 -15.625 1 86.38 80 ASP B CA 1
ATOM 2739 C C . ASP B 1 80 ? -2.789 -31.953 -16.734 1 86.38 80 ASP B C 1
ATOM 2741 O O . ASP B 1 80 ? -2.24 -31.422 -17.703 1 86.38 80 ASP B O 1
ATOM 2745 N N . ASN B 1 81 ? -4.043 -31.938 -16.594 1 77.38 81 ASN B N 1
ATOM 2746 C CA . ASN B 1 81 ? -4.922 -31.375 -17.609 1 77.38 81 ASN B CA 1
ATOM 2747 C C . ASN B 1 81 ? -4.852 -29.859 -17.641 1 77.38 81 ASN B C 1
ATOM 2749 O O . ASN B 1 81 ? -4.605 -29.219 -16.625 1 77.38 81 ASN B O 1
ATOM 2753 N N . PRO B 1 82 ? -4.98 -29.359 -18.844 1 78.56 82 PRO B N 1
ATOM 2754 C CA . PRO B 1 82 ? -5.078 -27.891 -18.922 1 78.56 82 PRO B CA 1
ATOM 2755 C C . PRO B 1 82 ? -6.141 -27.328 -17.984 1 78.56 82 PRO B C 1
ATOM 2757 O O . PRO B 1 82 ? -7.273 -27.797 -17.953 1 78.56 82 PRO B O 1
ATOM 2760 N N . THR B 1 83 ? -5.754 -26.375 -17.125 1 77.94 83 THR B N 1
ATOM 2761 C CA . THR B 1 83 ? -6.621 -25.828 -16.078 1 77.94 83 THR B CA 1
ATOM 2762 C C . THR B 1 83 ? -6.52 -24.312 -16.016 1 77.94 83 THR B C 1
ATOM 2764 O O . THR B 1 83 ? -5.414 -23.766 -16 1 77.94 83 THR B O 1
ATOM 2767 N N . TRP B 1 84 ? -7.656 -23.703 -16.031 1 76.06 84 TRP B N 1
ATOM 2768 C CA . TRP B 1 84 ? -7.707 -22.266 -15.773 1 76.06 84 TRP B CA 1
ATOM 2769 C C . TRP B 1 84 ? -7.844 -21.984 -14.281 1 76.06 84 TRP B C 1
ATOM 2771 O O . TRP B 1 84 ? -8.664 -22.594 -13.594 1 76.06 84 TRP B O 1
ATOM 2781 N N . ILE B 1 85 ? -7.035 -21.156 -13.812 1 83.81 85 ILE B N 1
ATOM 2782 C CA . ILE B 1 85 ? -7.102 -20.703 -12.422 1 83.81 85 ILE B CA 1
ATOM 2783 C C . ILE B 1 85 ? -7.391 -19.219 -12.375 1 83.81 85 ILE B C 1
ATOM 2785 O O . ILE B 1 85 ? -6.574 -18.406 -12.82 1 83.81 85 ILE B O 1
ATOM 2789 N N . ILE B 1 86 ? -8.523 -18.812 -11.773 1 77.81 86 ILE B N 1
ATOM 2790 C CA . ILE B 1 86 ? -8.992 -17.438 -11.922 1 77.81 86 ILE B CA 1
ATOM 2791 C C . ILE B 1 86 ? -9.367 -16.875 -10.555 1 77.81 86 ILE B C 1
ATOM 2793 O O . ILE B 1 86 ? -10 -17.562 -9.75 1 77.81 86 ILE B O 1
ATOM 2797 N N . ASP B 1 87 ? -8.891 -15.719 -10.297 1 79.88 87 ASP B N 1
ATOM 2798 C CA . ASP B 1 87 ? -9.391 -14.867 -9.227 1 79.88 87 ASP B CA 1
ATOM 2799 C C . ASP B 1 87 ? -10.109 -13.641 -9.781 1 79.88 87 ASP B C 1
ATOM 2801 O O . ASP B 1 87 ? -9.461 -12.711 -10.281 1 79.88 87 ASP B O 1
ATOM 2805 N N . PRO B 1 88 ? -11.344 -13.609 -9.742 1 73.81 88 PRO B N 1
ATOM 2806 C CA . PRO B 1 88 ? -12.094 -12.492 -10.328 1 73.81 88 PRO B CA 1
ATOM 2807 C C . PRO B 1 88 ? -11.852 -11.172 -9.609 1 73.81 88 PRO B C 1
ATOM 2809 O O . PRO B 1 88 ? -11.898 -10.102 -10.227 1 73.81 88 PRO B O 1
ATOM 2812 N N . ILE B 1 89 ? -11.648 -11.234 -8.273 1 77.06 89 ILE B N 1
ATOM 2813 C CA . ILE B 1 89 ? -11.406 -10.023 -7.492 1 77.06 89 ILE B CA 1
ATOM 2814 C C . ILE B 1 89 ? -10.266 -10.273 -6.508 1 77.06 89 ILE B C 1
ATOM 2816 O O . ILE B 1 89 ? -10.5 -10.648 -5.355 1 77.06 89 ILE B O 1
ATOM 2820 N N . ASP B 1 90 ? -9.164 -10.148 -6.992 1 85.81 90 ASP B N 1
ATOM 2821 C CA . ASP B 1 90 ? -8.023 -10.125 -6.074 1 85.81 90 ASP B CA 1
ATOM 2822 C C . ASP B 1 90 ? -7.941 -8.781 -5.348 1 85.81 90 ASP B C 1
ATOM 2824 O O . ASP B 1 90 ? -7.828 -7.73 -5.977 1 85.81 90 ASP B O 1
ATOM 2828 N N . GLY B 1 91 ? -8.023 -8.805 -4.043 1 86.81 91 GLY B N 1
ATOM 2829 C CA . GLY B 1 91 ? -8.141 -7.598 -3.244 1 86.81 91 GLY B CA 1
ATOM 2830 C C . GLY B 1 91 ? -9.57 -7.27 -2.871 1 86.81 91 GLY B C 1
ATOM 2831 O O . GLY B 1 91 ? -10.031 -6.145 -3.076 1 86.81 91 GLY B O 1
ATOM 2832 N N . THR B 1 92 ? -10.227 -8.211 -2.365 1 82.31 92 THR B N 1
ATOM 2833 C CA . THR B 1 92 ? -11.641 -8.078 -2.014 1 82.31 92 THR B CA 1
ATOM 2834 C C . THR B 1 92 ? -11.836 -6.965 -0.983 1 82.31 92 THR B C 1
ATOM 2836 O O . THR B 1 92 ? -12.758 -6.16 -1.1 1 82.31 92 THR B O 1
ATOM 2839 N N . THR B 1 93 ? -11.016 -6.945 0.027 1 89.69 93 THR B N 1
ATOM 2840 C CA . THR B 1 93 ? -11.102 -5.887 1.025 1 89.69 93 THR B CA 1
ATOM 2841 C C . THR B 1 93 ? -10.914 -4.52 0.375 1 89.69 93 THR B C 1
ATOM 2843 O O . THR B 1 93 ? -11.625 -3.564 0.713 1 89.69 93 THR B O 1
ATOM 2846 N N . ASN B 1 94 ? -9.922 -4.418 -0.494 1 90.62 94 ASN B N 1
ATOM 2847 C CA . ASN B 1 94 ? -9.719 -3.18 -1.235 1 90.62 94 ASN B CA 1
ATOM 2848 C C . ASN B 1 94 ? -10.977 -2.77 -1.997 1 90.62 94 ASN B C 1
ATOM 2850 O O . ASN B 1 94 ? -11.344 -1.595 -2.012 1 90.62 94 ASN B O 1
ATOM 2854 N N . PHE B 1 95 ? -11.602 -3.785 -2.57 1 82.19 95 PHE B N 1
ATOM 2855 C CA . PHE B 1 95 ? -12.812 -3.535 -3.352 1 82.19 95 PHE B CA 1
ATOM 2856 C C . PHE B 1 95 ? -13.914 -2.969 -2.469 1 82.19 95 PHE B C 1
ATOM 2858 O O . PHE B 1 95 ? -14.539 -1.963 -2.816 1 82.19 95 PHE B O 1
ATOM 2865 N N . VAL B 1 96 ? -14.102 -3.52 -1.354 1 82.19 96 VAL B N 1
ATOM 2866 C CA . VAL B 1 96 ? -15.172 -3.139 -0.436 1 82.19 96 VAL B CA 1
ATOM 2867 C C . VAL B 1 96 ? -14.93 -1.723 0.08 1 82.19 96 VAL B C 1
ATOM 2869 O O . VAL B 1 96 ? -15.875 -0.948 0.253 1 82.19 96 VAL B O 1
ATOM 2872 N N . HIS B 1 97 ? -13.695 -1.291 0.205 1 90.25 97 HIS B N 1
ATOM 2873 C CA . HIS B 1 97 ? -13.359 -0.001 0.796 1 90.25 97 HIS B CA 1
ATOM 2874 C C . HIS B 1 97 ? -13.016 1.024 -0.279 1 90.25 97 HIS B C 1
ATOM 2876 O O . HIS B 1 97 ? -12.68 2.17 0.033 1 90.25 97 HIS B O 1
ATOM 2882 N N . ARG B 1 98 ? -13.016 0.628 -1.501 1 85.19 98 ARG B N 1
ATOM 2883 C CA . ARG B 1 98 ? -12.688 1.482 -2.639 1 85.19 98 ARG B CA 1
ATOM 2884 C C . ARG B 1 98 ? -11.227 1.921 -2.594 1 85.19 98 ARG B C 1
ATOM 2886 O O . ARG B 1 98 ? -10.906 3.064 -2.922 1 85.19 98 ARG B O 1
ATOM 2893 N N . PHE B 1 99 ? -10.438 1.056 -1.987 1 92.75 99 PHE B N 1
ATOM 2894 C CA . PHE B 1 99 ? -8.992 1.24 -2.078 1 92.75 99 PHE B CA 1
ATOM 2895 C C . PHE B 1 99 ? -8.492 0.924 -3.484 1 92.75 99 PHE B C 1
ATOM 2897 O O . PHE B 1 99 ? -8.961 -0.03 -4.113 1 92.75 99 PHE B O 1
ATOM 2904 N N . PRO B 1 100 ? -7.504 1.685 -4.09 1 89.44 100 PRO B N 1
ATOM 2905 C CA . PRO B 1 100 ? -7.293 1.743 -5.539 1 89.44 100 PRO B CA 1
ATOM 2906 C C . PRO B 1 100 ? -6.555 0.518 -6.074 1 89.44 100 PRO B C 1
ATOM 2908 O O . PRO B 1 100 ? -6.211 0.47 -7.258 1 89.44 100 PRO B O 1
ATOM 2911 N N . PHE B 1 101 ? -6.402 -0.585 -5.457 1 91.69 101 PHE B N 1
ATOM 2912 C CA . PHE B 1 101 ? -5.758 -1.782 -5.98 1 91.69 101 PHE B CA 1
ATOM 2913 C C . PHE B 1 101 ? -6.703 -2.975 -5.934 1 91.69 101 PHE B C 1
ATOM 2915 O O . PHE B 1 101 ? -6.914 -3.564 -4.871 1 91.69 101 PHE B O 1
ATOM 2922 N N . VAL B 1 102 ? -7.316 -3.227 -7.07 1 84.56 102 VAL B N 1
ATOM 2923 C CA . VAL B 1 102 ? -8.18 -4.383 -7.309 1 84.56 102 VAL B CA 1
ATOM 2924 C C . VAL B 1 102 ? -7.844 -5 -8.664 1 84.56 102 VAL B C 1
ATOM 2926 O O . VAL B 1 102 ? -7.629 -4.285 -9.648 1 84.56 102 VAL B O 1
ATOM 2929 N N . ALA B 1 103 ? -7.719 -6.332 -8.609 1 87.06 103 ALA B N 1
ATOM 2930 C CA . ALA B 1 103 ? -7.246 -6.926 -9.859 1 87.06 103 ALA B CA 1
ATOM 2931 C C . ALA B 1 103 ? -8.031 -8.188 -10.195 1 87.06 103 ALA B C 1
ATOM 2933 O O . ALA B 1 103 ? -8.609 -8.82 -9.312 1 87.06 103 ALA B O 1
ATOM 2934 N N . VAL B 1 104 ? -8.094 -8.461 -11.438 1 79.88 104 VAL B N 1
ATOM 2935 C CA . VAL B 1 104 ? -8.477 -9.766 -11.953 1 79.88 104 VAL B CA 1
ATOM 2936 C C . VAL B 1 104 ? -7.23 -10.57 -12.312 1 79.88 104 VAL B C 1
ATOM 2938 O O . VAL B 1 104 ? -6.32 -10.055 -12.961 1 79.88 104 VAL B O 1
ATOM 2941 N N . SER B 1 105 ? -7.195 -11.789 -11.828 1 87.12 105 SER B N 1
ATOM 2942 C CA . SER B 1 105 ? -6.031 -12.633 -12.086 1 87.12 105 SER B CA 1
ATOM 2943 C C . SER B 1 105 ? -6.434 -13.93 -12.781 1 87.12 105 SER B C 1
ATOM 2945 O O . SER B 1 105 ? -7.336 -14.633 -12.328 1 87.12 105 SER B O 1
ATOM 2947 N N . ILE B 1 106 ? -5.711 -14.242 -13.859 1 81.19 106 ILE B N 1
ATOM 2948 C CA . ILE B 1 106 ? -6 -15.43 -14.656 1 81.19 106 ILE B CA 1
ATOM 2949 C C . ILE B 1 106 ? -4.703 -16.188 -14.953 1 81.19 106 ILE B C 1
ATOM 2951 O O . ILE B 1 106 ? -3.758 -15.609 -15.492 1 81.19 106 ILE B O 1
ATOM 2955 N N . GLY B 1 107 ? -4.73 -17.406 -14.562 1 85.88 107 GLY B N 1
ATOM 2956 C CA . GLY B 1 107 ? -3.631 -18.312 -14.891 1 85.88 107 GLY B CA 1
ATOM 2957 C C . GLY B 1 107 ? -4.074 -19.531 -15.664 1 85.88 107 GLY B C 1
ATOM 2958 O O . GLY B 1 107 ? -5.176 -20.047 -15.445 1 85.88 107 GLY B O 1
ATOM 2959 N N . PHE B 1 108 ? -3.266 -19.922 -16.609 1 82 108 PHE B N 1
ATOM 2960 C CA . PHE B 1 108 ? -3.48 -21.172 -17.344 1 82 108 PHE B CA 1
ATOM 2961 C C . PHE B 1 108 ? -2.355 -22.156 -17.078 1 82 108 PHE B C 1
ATOM 2963 O O . PHE B 1 108 ? -1.182 -21.844 -17.281 1 82 108 PHE B O 1
ATOM 2970 N N . VAL B 1 109 ? -2.793 -23.312 -16.625 1 86.19 109 VAL B N 1
ATOM 2971 C CA . VAL B 1 109 ? -1.817 -24.297 -16.172 1 86.19 109 VAL B CA 1
ATOM 2972 C C . VAL B 1 109 ? -1.938 -25.578 -17.016 1 86.19 109 VAL B C 1
ATOM 2974 O O . VAL B 1 109 ? -3.045 -26.047 -17.266 1 86.19 109 VAL B O 1
ATOM 2977 N N . VAL B 1 110 ? -0.809 -26.047 -17.516 1 84.25 110 VAL B N 1
ATOM 2978 C CA . VAL B 1 110 ? -0.696 -27.328 -18.234 1 84.25 110 VAL B CA 1
ATOM 2979 C C . VAL B 1 110 ? 0.404 -28.172 -17.594 1 84.25 110 VAL B C 1
ATOM 2981 O O . VAL B 1 110 ? 1.509 -27.688 -17.344 1 84.25 110 VAL B O 1
ATOM 2984 N N . ASN B 1 111 ? 0.012 -29.469 -17.312 1 88.44 111 ASN B N 1
ATOM 2985 C CA . ASN B 1 111 ? 0.966 -30.359 -16.656 1 88.44 111 ASN B CA 1
ATOM 2986 C C . ASN B 1 111 ? 1.501 -29.75 -15.367 1 88.44 111 ASN B C 1
ATOM 2988 O O . ASN B 1 111 ? 2.711 -29.75 -15.125 1 88.44 111 ASN B O 1
ATOM 2992 N N . LYS B 1 112 ? 0.627 -28.969 -14.703 1 88.44 112 LYS B N 1
ATOM 2993 C CA . LYS B 1 112 ? 0.864 -28.391 -13.391 1 88.44 112 LYS B CA 1
ATOM 2994 C C . LYS B 1 112 ? 1.867 -27.234 -13.469 1 88.44 112 LYS B C 1
ATOM 2996 O O . LYS B 1 112 ? 2.443 -26.844 -12.453 1 88.44 112 LYS B O 1
ATOM 3001 N N . LYS B 1 113 ? 2.074 -26.797 -14.695 1 92.25 113 LYS B N 1
ATOM 3002 C CA . LYS B 1 113 ? 2.953 -25.656 -14.906 1 92.25 113 LYS B CA 1
ATOM 3003 C C . LYS B 1 113 ? 2.191 -24.484 -15.516 1 92.25 113 LYS B C 1
ATOM 3005 O O . LYS B 1 113 ? 1.351 -24.672 -16.391 1 92.25 113 LYS B O 1
ATOM 3010 N N . ILE B 1 114 ? 2.541 -23.359 -15 1 92.69 114 ILE B N 1
ATOM 3011 C CA . ILE B 1 114 ? 1.851 -22.188 -15.516 1 92.69 114 ILE B CA 1
ATOM 3012 C C . ILE B 1 114 ? 2.377 -21.844 -16.906 1 92.69 114 ILE B C 1
ATOM 3014 O O . ILE B 1 114 ? 3.58 -21.656 -17.094 1 92.69 114 ILE B O 1
ATOM 3018 N N . GLU B 1 115 ? 1.496 -21.688 -17.875 1 87.69 115 GLU B N 1
ATOM 3019 C CA . GLU B 1 115 ? 1.867 -21.422 -19.266 1 87.69 115 GLU B CA 1
ATOM 3020 C C . GLU B 1 115 ? 1.601 -19.969 -19.641 1 87.69 115 GLU B C 1
ATOM 3022 O O . GLU B 1 115 ? 2.309 -19.406 -20.469 1 87.69 115 GLU B O 1
ATOM 3027 N N . PHE B 1 116 ? 0.538 -19.5 -19.047 1 86.88 116 PHE B N 1
ATOM 3028 C CA . PHE B 1 116 ? 0.135 -18.141 -19.344 1 86.88 116 PHE B CA 1
ATOM 3029 C C . PHE B 1 116 ? -0.487 -17.469 -18.125 1 86.88 116 PHE B C 1
ATOM 3031 O O . PHE B 1 116 ? -1.051 -18.156 -17.266 1 86.88 116 PHE B O 1
ATOM 3038 N N . GLY B 1 117 ? -0.248 -16.078 -18.094 1 88.81 117 GLY B N 1
ATOM 3039 C CA . GLY B 1 117 ? -0.833 -15.32 -17 1 88.81 117 GLY B CA 1
ATOM 3040 C C . GLY B 1 117 ? -1.261 -13.922 -17.406 1 88.81 117 GLY B C 1
ATOM 3041 O O . GLY B 1 117 ? -0.602 -13.281 -18.234 1 88.81 117 GLY B O 1
ATOM 3042 N N . ILE B 1 118 ? -2.408 -13.523 -16.812 1 85.62 118 ILE B N 1
ATOM 3043 C CA . ILE B 1 118 ? -2.936 -12.172 -17 1 85.62 118 ILE B CA 1
ATOM 3044 C C . ILE B 1 118 ? -3.367 -11.594 -15.656 1 85.62 118 ILE B C 1
ATOM 3046 O O . ILE B 1 118 ? -4.035 -12.266 -14.867 1 85.62 118 ILE B O 1
ATOM 3050 N N . VAL B 1 119 ? -2.91 -10.438 -15.406 1 91.44 119 VAL B N 1
ATOM 3051 C CA . VAL B 1 119 ? -3.387 -9.656 -14.266 1 91.44 119 VAL B CA 1
ATOM 3052 C C . VAL B 1 119 ? -3.834 -8.281 -14.742 1 91.44 119 VAL B C 1
ATOM 3054 O O . VAL B 1 119 ? -3.068 -7.555 -15.383 1 91.44 119 VAL B O 1
ATOM 3057 N N . TYR B 1 120 ? -5.023 -7.984 -14.477 1 84.44 120 TYR B N 1
ATOM 3058 C CA . TYR B 1 120 ? -5.535 -6.66 -14.812 1 84.44 120 TYR B CA 1
ATOM 3059 C C . TYR B 1 120 ? -5.844 -5.855 -13.555 1 84.44 120 TYR B C 1
ATOM 3061 O O . TYR B 1 120 ? -6.75 -6.203 -12.797 1 84.44 120 TYR B O 1
ATOM 3069 N N . SER B 1 121 ? -5.02 -4.852 -13.312 1 88.44 121 SER B N 1
ATOM 3070 C CA . SER B 1 121 ? -5.305 -3.885 -12.258 1 88.44 121 SER B CA 1
ATOM 3071 C C . SER B 1 121 ? -6.359 -2.877 -12.703 1 88.44 121 SER B C 1
ATOM 3073 O O . SER B 1 121 ? -6.07 -1.969 -13.484 1 88.44 121 SER B O 1
ATOM 3075 N N . CYS B 1 122 ? -7.504 -2.916 -12.234 1 76.31 122 CYS B N 1
ATOM 3076 C CA . CYS B 1 122 ? -8.695 -2.285 -12.789 1 76.31 122 CYS B CA 1
ATOM 3077 C C . CYS B 1 122 ? -8.633 -0.771 -12.641 1 76.31 122 CYS B C 1
ATOM 3079 O O . CYS B 1 122 ? -8.867 -0.037 -13.602 1 76.31 122 CYS B O 1
ATOM 3081 N N . VAL B 1 123 ? -8.305 -0.292 -11.508 1 77 123 VAL B N 1
ATOM 3082 C CA . VAL B 1 123 ? -8.328 1.139 -11.219 1 77 123 VAL B CA 1
ATOM 3083 C C . VAL B 1 123 ? -7.145 1.822 -11.906 1 77 123 VAL B C 1
ATOM 3085 O O . VAL B 1 123 ? -7.281 2.932 -12.43 1 77 123 VAL B O 1
ATOM 3088 N N . GLU B 1 124 ? -6.055 1.122 -11.977 1 81.19 124 GLU B N 1
ATOM 3089 C CA . GLU B 1 124 ? -4.859 1.686 -12.594 1 81.19 124 GLU B CA 1
ATOM 3090 C C . GLU B 1 124 ? -4.902 1.543 -14.117 1 81.19 124 GLU B C 1
ATOM 3092 O O . GLU B 1 124 ? -4.121 2.176 -14.828 1 81.19 124 GLU B O 1
ATOM 3097 N N . ASP B 1 125 ? -5.77 0.74 -14.539 1 78.94 125 ASP B N 1
ATOM 3098 C CA . ASP B 1 125 ? -5.879 0.446 -15.961 1 78.94 125 ASP B CA 1
ATOM 3099 C C . ASP B 1 125 ? -4.57 -0.122 -16.516 1 78.94 125 ASP B C 1
ATOM 3101 O O . ASP B 1 125 ? -4.035 0.382 -17.5 1 78.94 125 ASP B O 1
ATOM 3105 N N . LYS B 1 126 ? -4.031 -1.105 -15.852 1 86.38 126 LYS B N 1
ATOM 3106 C CA . LYS B 1 126 ? -2.801 -1.783 -16.25 1 86.38 126 LYS B CA 1
ATOM 3107 C C . LYS B 1 126 ? -3.047 -3.266 -16.5 1 86.38 126 LYS B C 1
ATOM 3109 O O . LYS B 1 126 ? -3.619 -3.963 -15.664 1 86.38 126 LYS B O 1
ATOM 3114 N N . MET B 1 127 ? -2.662 -3.676 -17.672 1 86.56 127 MET B N 1
ATOM 3115 C CA . MET B 1 127 ? -2.777 -5.078 -18.047 1 86.56 127 MET B CA 1
ATOM 3116 C C . MET B 1 127 ? -1.406 -5.746 -18.094 1 86.56 127 MET B C 1
ATOM 3118 O O . MET B 1 127 ? -0.589 -5.434 -18.969 1 86.56 127 MET B O 1
ATOM 3122 N N . TYR B 1 128 ? -1.229 -6.633 -17.219 1 92.25 128 TYR B N 1
ATOM 3123 C CA . TYR B 1 128 ? -0.003 -7.426 -17.188 1 92.25 128 TYR B CA 1
ATOM 3124 C C . TYR B 1 128 ? -0.213 -8.781 -17.859 1 92.25 128 TYR B C 1
ATOM 3126 O O . TYR B 1 128 ? -1.229 -9.438 -17.625 1 92.25 128 TYR B O 1
ATOM 3134 N N . THR B 1 129 ? 0.695 -9.172 -18.719 1 90.81 129 THR B N 1
ATOM 3135 C CA . THR B 1 129 ? 0.587 -10.438 -19.422 1 90.81 129 THR B CA 1
ATOM 3136 C C . THR B 1 129 ? 1.947 -11.125 -19.516 1 90.81 129 THR B C 1
ATOM 3138 O O . THR B 1 129 ? 2.984 -10.461 -19.5 1 90.81 129 THR B O 1
ATOM 3141 N N . ALA B 1 130 ? 1.862 -12.414 -19.531 1 94.94 130 ALA B N 1
ATOM 3142 C CA . ALA B 1 130 ? 3.07 -13.195 -19.781 1 94.94 130 ALA B CA 1
ATOM 3143 C C . ALA B 1 130 ? 2.727 -14.578 -20.328 1 94.94 130 ALA B C 1
ATOM 3145 O O . ALA B 1 130 ? 1.679 -15.141 -20 1 94.94 130 ALA B O 1
ATOM 3146 N N . ARG B 1 131 ? 3.594 -15 -21.141 1 89.75 131 ARG B N 1
ATOM 3147 C CA . ARG B 1 131 ? 3.58 -16.359 -21.672 1 89.75 131 ARG B CA 1
ATOM 3148 C C . ARG B 1 131 ? 4.953 -17.016 -21.547 1 89.75 131 ARG B C 1
ATOM 3150 O O . ARG B 1 131 ? 5.977 -16.344 -21.703 1 89.75 131 ARG B O 1
ATOM 3157 N N . LYS B 1 132 ? 4.883 -18.281 -21.312 1 94.81 132 LYS B N 1
ATOM 3158 C CA . LYS B 1 132 ? 6.137 -19 -21.109 1 94.81 132 LYS B CA 1
ATOM 3159 C C . LYS B 1 132 ? 7.094 -18.781 -22.266 1 94.81 132 LYS B C 1
ATOM 3161 O O . LYS B 1 132 ? 6.75 -19.078 -23.422 1 94.81 132 LYS B O 1
ATOM 3166 N N . GLY B 1 133 ? 8.234 -18.188 -21.922 1 96.5 133 GLY B N 1
ATOM 3167 C CA . GLY B 1 133 ? 9.305 -18.031 -22.891 1 96.5 133 GLY B CA 1
ATOM 3168 C C . GLY B 1 133 ? 9.125 -16.812 -23.781 1 96.5 133 GLY B C 1
ATOM 3169 O O . GLY B 1 133 ? 9.93 -16.562 -24.672 1 96.5 133 GLY B O 1
ATOM 3170 N N . LYS B 1 134 ? 8.156 -16.016 -23.531 1 93.75 134 LYS B N 1
ATOM 3171 C CA . LYS B 1 134 ? 7.867 -14.914 -24.453 1 93.75 134 LYS B CA 1
ATOM 3172 C C . LYS B 1 134 ? 8.023 -13.562 -23.75 1 93.75 134 LYS B C 1
ATOM 3174 O O . LYS B 1 134 ? 7.82 -12.516 -24.375 1 93.75 134 LYS B O 1
ATOM 3179 N N . GLY B 1 135 ? 8.32 -13.562 -22.531 1 97.31 135 GLY B N 1
ATOM 3180 C CA . GLY B 1 135 ? 8.492 -12.312 -21.812 1 97.31 135 GLY B CA 1
ATOM 3181 C C . GLY B 1 135 ? 7.223 -11.836 -21.125 1 97.31 135 GLY B C 1
ATOM 3182 O O . GLY B 1 135 ? 6.168 -12.453 -21.266 1 97.31 135 GLY B O 1
ATOM 3183 N N . ALA B 1 136 ? 7.312 -10.875 -20.344 1 98.25 136 ALA B N 1
ATOM 3184 C CA . ALA B 1 136 ? 6.203 -10.242 -19.625 1 98.25 136 ALA B CA 1
ATOM 3185 C C . ALA B 1 136 ? 6.008 -8.797 -20.078 1 98.25 136 ALA B C 1
ATOM 3187 O O . ALA B 1 136 ? 6.977 -8.109 -20.422 1 98.25 136 ALA B O 1
ATOM 3188 N N . PHE B 1 137 ? 4.77 -8.352 -20.062 1 94.25 137 PHE B N 1
ATOM 3189 C CA . PHE B 1 137 ? 4.449 -7.027 -20.578 1 94.25 137 PHE B CA 1
ATOM 3190 C C . PHE B 1 137 ? 3.385 -6.352 -19.719 1 94.25 137 PHE B C 1
ATOM 3192 O O . PHE B 1 137 ? 2.553 -7.027 -19.109 1 94.25 137 PHE B O 1
ATOM 3199 N N . CYS B 1 138 ? 3.459 -5.062 -19.641 1 93.44 138 CYS B N 1
ATOM 3200 C CA . CYS B 1 138 ? 2.402 -4.219 -19.094 1 93.44 138 CYS B CA 1
ATOM 3201 C C . CYS B 1 138 ? 1.917 -3.211 -20.125 1 93.44 138 CYS B C 1
ATOM 3203 O O . CYS B 1 138 ? 2.686 -2.361 -20.578 1 93.44 138 CYS B O 1
ATOM 3205 N N . ASN B 1 139 ? 0.669 -3.365 -20.453 1 86.06 139 ASN B N 1
ATOM 3206 C CA . ASN B 1 139 ? 0.112 -2.512 -21.5 1 86.06 139 ASN B CA 1
ATOM 3207 C C . ASN B 1 139 ? 1 -2.494 -22.734 1 86.06 139 ASN B C 1
ATOM 3209 O O . ASN B 1 139 ? 1.28 -1.43 -23.281 1 86.06 139 ASN B O 1
ATOM 3213 N N . GLY B 1 140 ? 1.55 -3.639 -23.047 1 83.94 140 GLY B N 1
ATOM 3214 C CA . GLY B 1 140 ? 2.324 -3.803 -24.266 1 83.94 140 GLY B CA 1
ATOM 3215 C C . GLY B 1 140 ? 3.801 -3.508 -24.078 1 83.94 140 GLY B C 1
ATOM 3216 O O . GLY B 1 140 ? 4.613 -3.818 -24.953 1 83.94 140 GLY B O 1
ATOM 3217 N N . GLN B 1 141 ? 4.156 -2.959 -23.031 1 93.12 141 GLN B N 1
ATOM 3218 C CA . GLN B 1 141 ? 5.555 -2.646 -22.766 1 93.12 141 GLN B CA 1
ATOM 3219 C C . GLN B 1 141 ? 6.223 -3.768 -21.969 1 93.12 141 GLN B C 1
ATOM 3221 O O . GLN B 1 141 ? 5.66 -4.27 -21 1 93.12 141 GLN B O 1
ATOM 3226 N N . LYS B 1 142 ? 7.406 -4.121 -22.375 1 97.06 142 LYS B N 1
ATOM 3227 C CA . LYS B 1 142 ? 8.125 -5.219 -21.734 1 97.06 142 LYS B CA 1
ATOM 3228 C C . LYS B 1 142 ? 8.469 -4.895 -20.281 1 97.06 142 LYS B C 1
ATOM 3230 O O . LYS B 1 142 ? 8.867 -3.77 -19.969 1 97.06 142 LYS B O 1
ATOM 3235 N N . LEU B 1 143 ? 8.32 -5.855 -19.469 1 97.94 143 LEU B N 1
ATOM 3236 C CA . LEU B 1 143 ? 8.617 -5.723 -18.047 1 97.94 143 LEU B CA 1
ATOM 3237 C C . LEU B 1 143 ? 9.992 -6.293 -17.719 1 97.94 143 LEU B C 1
ATOM 3239 O O . LEU B 1 143 ? 10.461 -7.211 -18.406 1 97.94 143 LEU B O 1
ATOM 3243 N N . LYS B 1 144 ? 10.555 -5.734 -16.75 1 98.25 144 LYS B N 1
ATOM 3244 C CA . LYS B 1 144 ? 11.812 -6.242 -16.188 1 98.25 144 LYS B CA 1
ATOM 3245 C C . LYS B 1 144 ? 11.898 -5.965 -14.695 1 98.25 144 LYS B C 1
ATOM 3247 O O . LYS B 1 144 ? 11.625 -4.848 -14.25 1 98.25 144 LYS B O 1
ATOM 3252 N N . VAL B 1 145 ? 12.227 -6.957 -13.992 1 98.69 145 VAL B N 1
ATOM 3253 C CA . VAL B 1 145 ? 12.406 -6.781 -12.555 1 98.69 145 VAL B CA 1
ATOM 3254 C C . VAL B 1 145 ? 13.594 -5.863 -12.281 1 98.69 145 VAL B C 1
ATOM 3256 O O . VAL B 1 145 ? 14.375 -5.57 -13.188 1 98.69 145 VAL B O 1
ATOM 3259 N N . SER B 1 146 ? 13.805 -5.395 -11.109 1 97.31 146 SER B N 1
ATOM 3260 C CA . SER B 1 146 ? 14.828 -4.418 -10.75 1 97.31 146 SER B CA 1
ATOM 3261 C C . SER B 1 146 ? 16.219 -5.016 -10.867 1 97.31 146 SER B C 1
ATOM 3263 O O . SER B 1 146 ? 17.188 -4.297 -11.125 1 97.31 146 SER B O 1
ATOM 3265 N N . GLY B 1 147 ? 16.359 -6.324 -10.586 1 97.56 147 GLY B N 1
ATOM 3266 C CA . GLY B 1 147 ? 17.656 -6.98 -10.602 1 97.56 147 GLY B CA 1
ATOM 3267 C C . GLY B 1 147 ? 18.453 -6.758 -9.336 1 97.56 147 GLY B C 1
ATOM 3268 O O . GLY B 1 147 ? 19.609 -7.156 -9.25 1 97.56 147 GLY B O 1
ATOM 3269 N N . GLN B 1 148 ? 17.859 -6.156 -8.312 1 97.56 148 GLN B N 1
ATOM 3270 C CA . GLN B 1 148 ? 18.547 -5.922 -7.043 1 97.56 148 GLN B CA 1
ATOM 3271 C C . GLN B 1 148 ? 18.969 -7.234 -6.391 1 97.56 148 GLN B C 1
ATOM 3273 O O . GLN B 1 148 ? 18.203 -8.203 -6.379 1 97.56 148 GLN B O 1
ATOM 3278 N N . GLU B 1 149 ? 20.188 -7.293 -5.871 1 98.06 149 GLU B N 1
ATOM 3279 C CA . GLU B 1 149 ? 20.703 -8.516 -5.25 1 98.06 149 GLU B CA 1
ATOM 3280 C C . GLU B 1 149 ? 21.047 -8.281 -3.781 1 98.06 149 GLU B C 1
ATOM 3282 O O . GLU B 1 149 ? 21.297 -9.234 -3.039 1 98.06 149 GLU B O 1
ATOM 3287 N N . ASP B 1 150 ? 21.094 -7.008 -3.387 1 97.44 150 ASP B N 1
ATOM 3288 C CA . ASP B 1 150 ? 21.391 -6.633 -2.008 1 97.44 150 ASP B CA 1
ATOM 3289 C C . ASP B 1 150 ? 20.109 -6.344 -1.227 1 97.44 150 ASP B C 1
ATOM 3291 O O . ASP B 1 150 ? 19.469 -5.312 -1.433 1 97.44 150 ASP B O 1
ATOM 3295 N N . ILE B 1 151 ? 19.781 -7.164 -0.315 1 97.12 151 ILE B N 1
ATOM 3296 C CA . ILE B 1 151 ? 18.531 -7.059 0.425 1 97.12 151 ILE B CA 1
ATOM 3297 C C . ILE B 1 151 ? 18.516 -5.754 1.218 1 97.12 151 ILE B C 1
ATOM 3299 O O . ILE B 1 151 ? 17.438 -5.184 1.454 1 97.12 151 ILE B O 1
ATOM 3303 N N . THR B 1 152 ? 19.672 -5.199 1.617 1 96 152 THR B N 1
ATOM 3304 C CA . THR B 1 152 ? 19.734 -3.979 2.414 1 96 152 THR B CA 1
ATOM 3305 C C . THR B 1 152 ? 19.375 -2.76 1.564 1 96 152 THR B C 1
ATOM 3307 O O . THR B 1 152 ? 19.188 -1.665 2.094 1 96 152 THR B O 1
ATOM 3310 N N . LYS B 1 153 ? 19.25 -2.93 0.321 1 94.81 153 LYS B N 1
ATOM 3311 C CA . LYS B 1 153 ? 18.875 -1.86 -0.6 1 94.81 153 LYS B CA 1
ATOM 3312 C C . LYS B 1 153 ? 17.531 -2.156 -1.265 1 94.81 153 LYS B C 1
ATOM 3314 O O . LYS B 1 153 ? 17.234 -1.644 -2.348 1 94.81 153 LYS B O 1
ATOM 3319 N N . SER B 1 154 ? 16.766 -2.963 -0.615 1 97.38 154 SER B N 1
ATOM 3320 C CA . SER B 1 154 ? 15.555 -3.475 -1.257 1 97.38 154 SER B CA 1
ATOM 3321 C C . SER B 1 154 ? 14.297 -2.879 -0.629 1 97.38 154 SER B C 1
ATOM 3323 O O . SER B 1 154 ? 14.297 -2.527 0.553 1 97.38 154 SER B O 1
ATOM 3325 N N . LEU B 1 155 ? 13.359 -2.701 -1.406 1 98.25 155 LEU B N 1
ATOM 3326 C CA . LEU B 1 155 ? 11.984 -2.441 -0.995 1 98.25 155 LEU B CA 1
ATOM 3327 C C . LEU B 1 155 ? 11.141 -3.709 -1.091 1 98.25 155 LEU B C 1
ATOM 3329 O O . LEU B 1 155 ? 11.07 -4.336 -2.15 1 98.25 155 LEU B O 1
ATOM 3333 N N . LEU B 1 156 ? 10.523 -4.113 0.008 1 98.69 156 LEU B N 1
ATOM 3334 C CA . LEU B 1 156 ? 9.742 -5.344 0.039 1 98.69 156 LEU B CA 1
ATOM 3335 C C . LEU B 1 156 ? 8.25 -5.031 0.102 1 98.69 156 LEU B C 1
ATOM 3337 O O . LEU B 1 156 ? 7.848 -3.986 0.622 1 98.69 156 LEU B O 1
ATOM 3341 N N . VAL B 1 157 ? 7.488 -5.898 -0.5 1 98.75 157 VAL B N 1
ATOM 3342 C CA . VAL B 1 157 ? 6.035 -5.832 -0.409 1 98.75 157 VAL B CA 1
ATOM 3343 C C . VAL B 1 157 ? 5.504 -7.078 0.291 1 98.75 157 VAL B C 1
ATOM 3345 O O . VAL B 1 157 ? 5.973 -8.188 0.035 1 98.75 157 VAL B O 1
ATOM 3348 N N . THR B 1 158 ? 4.641 -6.898 1.219 1 98.56 158 THR B N 1
ATOM 3349 C CA . THR B 1 158 ? 3.957 -7.996 1.892 1 98.56 158 THR B CA 1
ATOM 3350 C C . THR B 1 158 ? 2.594 -7.547 2.408 1 98.56 158 THR B C 1
ATOM 3352 O O . THR B 1 158 ? 2.141 -6.441 2.1 1 98.56 158 THR B O 1
ATOM 3355 N N . GLU B 1 159 ? 1.878 -8.469 2.982 1 97.69 159 GLU B N 1
ATOM 3356 C CA . GLU B 1 159 ? 0.557 -8.172 3.535 1 97.69 159 GLU B CA 1
ATOM 3357 C C . GLU B 1 159 ? 0.436 -8.672 4.973 1 97.69 159 GLU B C 1
ATOM 3359 O O . GLU B 1 159 ? 1.125 -9.617 5.367 1 97.69 159 GLU B O 1
ATOM 3364 N N . LEU B 1 160 ? -0.46 -8.047 5.695 1 95.69 160 LEU B N 1
ATOM 3365 C CA . LEU B 1 160 ? -0.744 -8.484 7.059 1 95.69 160 LEU B CA 1
ATOM 3366 C C . LEU B 1 160 ? -1.771 -9.609 7.062 1 95.69 160 LEU B C 1
ATOM 3368 O O . LEU B 1 160 ? -1.911 -10.32 8.062 1 95.69 160 LEU B O 1
ATOM 3372 N N . GLY B 1 161 ? -2.467 -9.766 5.926 1 90 161 GLY B N 1
ATOM 3373 C CA . GLY B 1 161 ? -3.387 -10.883 5.785 1 90 161 GLY B CA 1
ATOM 3374 C C . GLY B 1 161 ? -4.73 -10.641 6.449 1 90 161 GLY B C 1
ATOM 3375 O O . GLY B 1 161 ? -4.941 -9.602 7.07 1 90 161 GLY B O 1
ATOM 3376 N N . SER B 1 162 ? -5.648 -11.633 6.34 1 86.12 162 SER B N 1
ATOM 3377 C CA . SER B 1 162 ? -7.004 -11.516 6.871 1 86.12 162 SER B CA 1
ATOM 3378 C C . SER B 1 162 ? -7.211 -12.422 8.078 1 86.12 162 SER B C 1
ATOM 3380 O O . SER B 1 162 ? -8.227 -12.336 8.766 1 86.12 162 SER B O 1
ATOM 3382 N N . ASN B 1 163 ? -6.289 -13.367 8.297 1 90.56 163 ASN B N 1
ATOM 3383 C CA . ASN B 1 163 ? -6.359 -14.266 9.445 1 90.56 163 ASN B CA 1
ATOM 3384 C C . ASN B 1 163 ? -6.066 -13.531 10.75 1 90.56 163 ASN B C 1
ATOM 3386 O O . ASN B 1 163 ? -4.984 -12.961 10.914 1 90.56 163 ASN B O 1
ATOM 3390 N N . ARG B 1 164 ? -7.039 -13.555 11.734 1 92.19 164 ARG B N 1
ATOM 3391 C CA . ARG B 1 164 ? -6.887 -12.773 12.953 1 92.19 164 ARG B CA 1
ATOM 3392 C C . ARG B 1 164 ? -6.594 -13.672 14.148 1 92.19 164 ARG B C 1
ATOM 3394 O O . ARG B 1 164 ? -6.73 -13.25 15.305 1 92.19 164 ARG B O 1
ATOM 3401 N N . ASP B 1 165 ? -6.191 -14.93 13.781 1 94.5 165 ASP B N 1
ATOM 3402 C CA . ASP B 1 165 ? -5.648 -15.766 14.844 1 94.5 165 ASP B CA 1
ATOM 3403 C C . ASP B 1 165 ? -4.406 -15.125 15.469 1 94.5 165 ASP B C 1
ATOM 3405 O O . ASP B 1 165 ? -3.475 -14.742 14.758 1 94.5 165 ASP B O 1
ATOM 3409 N N . PRO B 1 166 ? -4.359 -15.023 16.812 1 95.38 166 PRO B N 1
ATOM 3410 C CA . PRO B 1 166 ? -3.264 -14.312 17.469 1 95.38 166 PRO B CA 1
ATOM 3411 C C . PRO B 1 166 ? -1.895 -14.891 17.125 1 95.38 166 PRO B C 1
ATOM 3413 O O . PRO B 1 166 ? -0.926 -14.148 16.969 1 95.38 166 PRO B O 1
ATOM 3416 N N . GLU B 1 167 ? -1.827 -16.156 17.047 1 96.25 167 GLU B N 1
ATOM 3417 C CA . GLU B 1 167 ? -0.547 -16.766 16.734 1 96.25 167 GLU B CA 1
ATOM 3418 C C . GLU B 1 167 ? -0.103 -16.406 15.312 1 96.25 167 GLU B C 1
ATOM 3420 O O . GLU B 1 167 ? 1.082 -16.172 15.07 1 96.25 167 GLU B O 1
ATOM 3425 N N . THR B 1 168 ? -1 -16.438 14.414 1 96.19 168 THR B N 1
ATOM 3426 C CA . THR B 1 168 ? -0.697 -16.062 13.039 1 96.19 168 THR B CA 1
ATOM 3427 C C . THR B 1 168 ? -0.26 -14.594 12.961 1 96.19 168 THR B C 1
ATOM 3429 O O . THR B 1 168 ? 0.727 -14.273 12.297 1 96.19 168 THR B O 1
ATOM 3432 N N . ILE B 1 169 ? -0.988 -13.758 13.695 1 96.5 169 ILE B N 1
ATOM 3433 C CA . ILE B 1 169 ? -0.657 -12.336 13.711 1 96.5 169 ILE B CA 1
ATOM 3434 C C . ILE B 1 169 ? 0.763 -12.141 14.234 1 96.5 169 ILE B C 1
ATOM 3436 O O . ILE B 1 169 ? 1.547 -11.383 13.664 1 96.5 169 ILE B O 1
ATOM 3440 N N . LYS B 1 170 ? 1.044 -12.828 15.234 1 96.88 170 LYS B N 1
ATOM 3441 C CA . LYS B 1 170 ? 2.365 -12.719 15.844 1 96.88 170 LYS B CA 1
ATOM 3442 C C . LYS B 1 170 ? 3.459 -13.125 14.859 1 96.88 170 LYS B C 1
ATOM 3444 O O . LYS B 1 170 ? 4.496 -12.461 14.773 1 96.88 170 LYS B O 1
ATOM 3449 N N . ILE B 1 171 ? 3.26 -14.18 14.156 1 97.81 171 ILE B N 1
ATOM 3450 C CA . ILE B 1 171 ? 4.25 -14.656 13.195 1 97.81 171 ILE B CA 1
ATOM 3451 C C . ILE B 1 171 ? 4.41 -13.633 12.078 1 97.81 171 ILE B C 1
ATOM 3453 O O . ILE B 1 171 ? 5.535 -13.305 11.68 1 97.81 171 ILE B O 1
ATOM 3457 N N . VAL B 1 172 ? 3.303 -13.125 11.578 1 97.75 172 VAL B N 1
ATOM 3458 C CA . VAL B 1 172 ? 3.324 -12.141 10.492 1 97.75 172 VAL B CA 1
ATOM 3459 C C . VAL B 1 172 ? 4.141 -10.922 10.922 1 97.75 172 VAL B C 1
ATOM 3461 O O . VAL B 1 172 ? 5.035 -10.484 10.195 1 97.75 172 VAL B O 1
ATOM 3464 N N . LEU B 1 173 ? 3.877 -10.414 12.102 1 98.12 173 LEU B N 1
ATOM 3465 C CA . LEU B 1 173 ? 4.531 -9.195 12.57 1 98.12 173 LEU B CA 1
ATOM 3466 C C . LEU B 1 173 ? 5.984 -9.477 12.945 1 98.12 173 LEU B C 1
ATOM 3468 O O . LEU B 1 173 ? 6.855 -8.625 12.734 1 98.12 173 LEU B O 1
ATOM 3472 N N . SER B 1 174 ? 6.254 -10.617 13.477 1 97.81 174 SER B N 1
ATOM 3473 C CA . SER B 1 174 ? 7.629 -10.992 13.781 1 97.81 174 SER B CA 1
ATOM 3474 C C . SER B 1 174 ? 8.469 -11.109 12.516 1 97.81 174 SER B C 1
ATOM 3476 O O . SER B 1 174 ? 9.648 -10.734 12.508 1 97.81 174 SER B O 1
ATOM 3478 N N . ASN B 1 175 ? 7.918 -11.68 11.5 1 98.44 175 ASN B N 1
ATOM 3479 C CA . ASN B 1 175 ? 8.602 -11.758 10.211 1 98.44 175 ASN B CA 1
ATOM 3480 C C . ASN B 1 175 ? 8.938 -10.367 9.672 1 98.44 175 ASN B C 1
ATOM 3482 O O . ASN B 1 175 ? 10.047 -10.148 9.172 1 98.44 175 ASN B O 1
ATOM 3486 N N . MET B 1 176 ? 7.988 -9.469 9.812 1 98.06 176 MET B N 1
ATOM 3487 C CA . MET B 1 176 ? 8.242 -8.094 9.391 1 98.06 176 MET B CA 1
ATOM 3488 C C . MET B 1 176 ? 9.383 -7.477 10.203 1 98.06 176 MET B C 1
ATOM 3490 O O . MET B 1 176 ? 10.242 -6.785 9.656 1 98.06 176 MET B O 1
ATOM 3494 N N . GLU B 1 177 ? 9.359 -7.73 11.453 1 97.62 177 GLU B N 1
ATOM 3495 C CA . GLU B 1 177 ? 10.398 -7.211 12.344 1 97.62 177 GLU B CA 1
ATOM 3496 C C . GLU B 1 177 ? 11.781 -7.715 11.922 1 97.62 177 GLU B C 1
ATOM 3498 O O . GLU B 1 177 ? 12.742 -6.945 11.891 1 97.62 177 GLU B O 1
ATOM 3503 N N . ARG B 1 178 ? 11.883 -8.969 11.625 1 97.25 178 ARG B N 1
ATOM 3504 C CA . ARG B 1 178 ? 13.148 -9.57 11.211 1 97.25 178 ARG B CA 1
ATOM 3505 C C . ARG B 1 178 ? 13.672 -8.914 9.945 1 97.25 178 ARG B C 1
ATOM 3507 O O . ARG B 1 178 ? 14.867 -8.617 9.836 1 97.25 178 ARG B O 1
ATOM 3514 N N . LEU B 1 179 ? 12.805 -8.688 9.047 1 97.62 179 LEU B N 1
ATOM 3515 C CA . LEU B 1 179 ? 13.219 -8.094 7.777 1 97.62 179 LEU B CA 1
ATOM 3516 C C . LEU B 1 179 ? 13.609 -6.633 7.961 1 97.62 179 LEU B C 1
ATOM 3518 O O . LEU B 1 179 ? 14.57 -6.16 7.352 1 97.62 179 LEU B O 1
ATOM 3522 N N . LEU B 1 180 ? 12.844 -5.938 8.805 1 96.69 180 LEU B N 1
ATOM 3523 C CA . LEU B 1 180 ? 13.188 -4.547 9.094 1 96.69 180 LEU B CA 1
ATOM 3524 C C . LEU B 1 180 ? 14.531 -4.457 9.805 1 96.69 180 LEU B C 1
ATOM 3526 O O . LEU B 1 180 ? 15.242 -3.459 9.672 1 96.69 180 LEU B O 1
ATOM 3530 N N . SER B 1 181 ? 14.891 -5.465 10.469 1 94.44 181 SER B N 1
ATOM 3531 C CA . SER B 1 181 ? 16.141 -5.488 11.219 1 94.44 181 SER B CA 1
ATOM 3532 C C . SER B 1 181 ? 17.328 -5.777 10.297 1 94.44 181 SER B C 1
ATOM 3534 O O . SER B 1 181 ? 18.484 -5.516 10.664 1 94.44 181 SER B O 1
ATOM 3536 N N . ILE B 1 182 ? 17.328 -6.406 9.102 1 91.81 182 ILE B N 1
ATOM 3537 C CA . ILE B 1 182 ? 18.312 -6.566 8.047 1 91.81 182 ILE B CA 1
ATOM 3538 C C . ILE B 1 182 ? 18.5 -5.242 7.305 1 91.81 182 ILE B C 1
ATOM 3540 O O . ILE B 1 182 ? 19.5 -5.055 6.598 1 91.81 182 ILE B O 1
ATOM 3544 N N . PRO B 1 183 ? 17.969 -4.273 7.777 1 86.5 183 PRO B N 1
ATOM 3545 C CA . PRO B 1 183 ? 17.531 -2.908 7.492 1 86.5 183 PRO B CA 1
ATOM 3546 C C . PRO B 1 183 ? 17.203 -2.691 6.016 1 86.5 183 PRO B C 1
ATOM 3548 O O . PRO B 1 183 ? 17.875 -1.914 5.336 1 86.5 183 PRO B O 1
ATOM 3551 N N . ILE B 1 184 ? 16.281 -3.32 5.457 1 94.81 184 ILE B N 1
ATOM 3552 C CA . ILE B 1 184 ? 15.695 -3.041 4.152 1 94.81 184 ILE B CA 1
ATOM 3553 C C . ILE B 1 184 ? 15.219 -1.59 4.098 1 94.81 184 ILE B C 1
ATOM 3555 O O . ILE B 1 184 ? 15.172 -0.908 5.125 1 94.81 184 ILE B O 1
ATOM 3559 N N . HIS B 1 185 ? 14.938 -1.097 2.906 1 95.38 185 HIS B N 1
ATOM 3560 C CA . HIS B 1 185 ? 14.547 0.3 2.75 1 95.38 185 HIS B CA 1
ATOM 3561 C C . HIS B 1 185 ? 13.109 0.526 3.207 1 95.38 185 HIS B C 1
ATOM 3563 O O . HIS B 1 185 ? 12.742 1.641 3.586 1 95.38 185 HIS B O 1
ATOM 3569 N N . GLY B 1 186 ? 12.336 -0.487 3.135 1 96.75 186 GLY B N 1
ATOM 3570 C CA . GLY B 1 186 ? 10.961 -0.337 3.576 1 96.75 186 GLY B CA 1
ATOM 3571 C C . GLY B 1 186 ? 10.078 -1.515 3.197 1 96.75 186 GLY B C 1
ATOM 3572 O O . GLY B 1 186 ? 10.523 -2.434 2.51 1 96.75 186 GLY B O 1
ATOM 3573 N N . ILE B 1 187 ? 8.891 -1.527 3.74 1 98.31 187 ILE B N 1
ATOM 3574 C CA . ILE B 1 187 ? 7.867 -2.52 3.441 1 98.31 187 ILE B CA 1
ATOM 3575 C C . ILE B 1 187 ? 6.582 -1.817 2.998 1 98.31 187 ILE B C 1
ATOM 3577 O O . ILE B 1 187 ? 6.188 -0.807 3.584 1 98.31 187 ILE B O 1
ATOM 3581 N N . ARG B 1 188 ? 6.016 -2.295 1.934 1 98.56 188 ARG B N 1
ATOM 3582 C CA . ARG B 1 188 ? 4.719 -1.819 1.462 1 98.56 188 ARG B CA 1
ATOM 3583 C C . ARG B 1 188 ? 3.676 -2.932 1.518 1 98.56 188 ARG B C 1
ATOM 3585 O O . ARG B 1 188 ? 4.023 -4.113 1.539 1 98.56 188 ARG B O 1
ATOM 3592 N N . ALA B 1 189 ? 2.447 -2.535 1.593 1 98.44 189 ALA B N 1
ATOM 3593 C CA . ALA B 1 189 ? 1.278 -3.41 1.59 1 98.44 189 ALA B CA 1
ATOM 3594 C C . ALA B 1 189 ? 0.11 -2.764 0.851 1 98.44 189 ALA B C 1
ATOM 3596 O O . ALA B 1 189 ? -0.548 -1.866 1.382 1 98.44 189 ALA B O 1
ATOM 3597 N N . VAL B 1 190 ? -0.199 -3.348 -0.35 1 97.44 190 VAL B N 1
ATOM 3598 C CA . VAL B 1 190 ? -1.212 -2.646 -1.133 1 97.44 190 VAL B CA 1
ATOM 3599 C C . VAL B 1 190 ? -2.498 -3.471 -1.17 1 97.44 190 VAL B C 1
ATOM 3601 O O . VAL B 1 190 ? -3.518 -3.016 -1.692 1 97.44 190 VAL B O 1
ATOM 3604 N N . GLY B 1 191 ? -2.49 -4.688 -0.75 1 97.19 191 GLY B N 1
ATOM 3605 C CA . GLY B 1 191 ? -3.723 -5.398 -0.447 1 97.19 191 GLY B CA 1
ATOM 3606 C C . GLY B 1 191 ? -4.16 -6.336 -1.557 1 97.19 191 GLY B C 1
ATOM 3607 O O . GLY B 1 191 ? -5.246 -6.914 -1.496 1 97.19 191 GLY B O 1
ATOM 3608 N N . THR B 1 192 ? -3.342 -6.516 -2.6 1 96.25 192 THR B N 1
ATOM 3609 C CA . THR B 1 192 ? -3.637 -7.391 -3.73 1 96.25 192 THR B CA 1
ATOM 3610 C C . THR B 1 192 ? -2.418 -8.234 -4.094 1 96.25 192 THR B C 1
ATOM 3612 O O . THR B 1 192 ? -1.421 -7.711 -4.594 1 96.25 192 THR B O 1
ATOM 3615 N N . ALA B 1 193 ? -2.557 -9.539 -3.908 1 97.62 193 ALA B N 1
ATOM 3616 C CA . ALA B 1 193 ? -1.421 -10.438 -4.125 1 97.62 193 ALA B CA 1
ATOM 3617 C C . ALA B 1 193 ? -0.924 -10.352 -5.566 1 97.62 193 ALA B C 1
ATOM 3619 O O . ALA B 1 193 ? 0.28 -10.242 -5.809 1 97.62 193 ALA B O 1
ATOM 3620 N N . ALA B 1 194 ? -1.818 -10.391 -6.484 1 96.44 194 ALA B N 1
ATOM 3621 C CA . ALA B 1 194 ? -1.456 -10.359 -7.898 1 96.44 194 ALA B CA 1
ATOM 3622 C C . ALA B 1 194 ? -0.749 -9.062 -8.258 1 96.44 194 ALA B C 1
ATOM 3624 O O . ALA B 1 194 ? 0.292 -9.07 -8.914 1 96.44 194 ALA B O 1
ATOM 3625 N N . VAL B 1 195 ? -1.275 -7.961 -7.777 1 96.94 195 VAL B N 1
ATOM 3626 C CA . VAL B 1 195 ? -0.681 -6.664 -8.078 1 96.94 195 VAL B CA 1
ATOM 3627 C C . VAL B 1 195 ? 0.68 -6.547 -7.395 1 96.94 195 VAL B C 1
ATOM 3629 O O . VAL B 1 195 ? 1.629 -6.016 -7.977 1 96.94 195 VAL B O 1
ATOM 3632 N N . ASN B 1 196 ? 0.752 -7.031 -6.168 1 98.62 196 ASN B N 1
ATOM 3633 C CA . ASN B 1 196 ? 2.041 -7.027 -5.484 1 98.62 196 ASN B CA 1
ATOM 3634 C C . ASN B 1 196 ? 3.123 -7.703 -6.328 1 98.62 196 ASN B C 1
ATOM 3636 O O . ASN B 1 196 ? 4.223 -7.168 -6.473 1 98.62 196 ASN B O 1
ATOM 3640 N N . MET B 1 197 ? 2.793 -8.82 -6.871 1 98.75 197 MET B N 1
ATOM 3641 C CA . MET B 1 197 ? 3.75 -9.539 -7.703 1 98.75 197 MET B CA 1
ATOM 3642 C C . MET B 1 197 ? 4.059 -8.766 -8.977 1 98.75 197 MET B C 1
ATOM 3644 O O . MET B 1 197 ? 5.211 -8.703 -9.414 1 98.75 197 MET B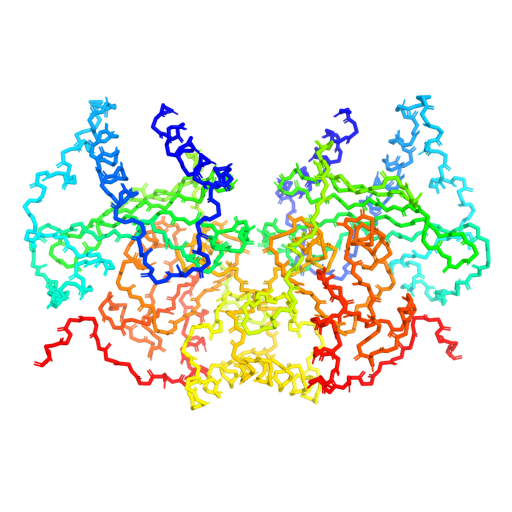 O 1
ATOM 3648 N N . CYS B 1 198 ? 3.064 -8.164 -9.539 1 98.38 198 CYS B N 1
ATOM 3649 C CA . CYS B 1 198 ? 3.271 -7.391 -10.758 1 98.38 198 CYS B CA 1
ATOM 3650 C C . CYS B 1 198 ? 4.152 -6.176 -10.5 1 98.38 198 CYS B C 1
ATOM 3652 O O . CYS B 1 198 ? 4.926 -5.766 -11.359 1 98.38 198 CYS B O 1
ATOM 3654 N N . LEU B 1 199 ? 4.008 -5.57 -9.32 1 98.25 199 LEU B N 1
ATOM 3655 C CA . LEU B 1 199 ? 4.871 -4.453 -8.945 1 98.25 199 LEU B CA 1
ATOM 3656 C C . LEU B 1 199 ? 6.332 -4.887 -8.914 1 98.25 199 LEU B C 1
ATOM 3658 O O . LEU B 1 199 ? 7.219 -4.133 -9.32 1 98.25 199 LEU B O 1
ATOM 3662 N N . VAL B 1 200 ? 6.594 -6.086 -8.469 1 98.81 200 VAL B N 1
ATOM 3663 C CA . VAL B 1 200 ? 7.953 -6.625 -8.477 1 98.81 200 VAL B CA 1
ATOM 3664 C C . VAL B 1 200 ? 8.398 -6.863 -9.922 1 98.81 200 VAL B C 1
ATOM 3666 O O . VAL B 1 200 ? 9.516 -6.492 -10.297 1 98.81 200 VAL B O 1
ATOM 3669 N N . ALA B 1 201 ? 7.496 -7.449 -10.703 1 98.81 201 ALA B N 1
ATOM 3670 C CA . ALA B 1 201 ? 7.809 -7.758 -12.094 1 98.81 201 ALA B CA 1
ATOM 3671 C C . ALA B 1 201 ? 8.133 -6.492 -12.875 1 98.81 201 ALA B C 1
ATOM 3673 O O . ALA B 1 201 ? 8.93 -6.523 -13.82 1 98.81 201 ALA B O 1
ATOM 3674 N N . ALA B 1 202 ? 7.551 -5.398 -12.445 1 97.81 202 ALA B N 1
ATOM 3675 C CA . ALA B 1 202 ? 7.723 -4.125 -13.141 1 97.81 202 ALA B CA 1
ATOM 3676 C C . ALA B 1 202 ? 8.953 -3.381 -12.633 1 97.81 202 ALA B C 1
ATOM 3678 O O . ALA B 1 202 ? 9.297 -2.311 -13.141 1 97.81 202 ALA B O 1
ATOM 3679 N N . GLY B 1 203 ? 9.555 -3.908 -11.648 1 97.69 203 GLY B N 1
ATOM 3680 C CA . GLY B 1 203 ? 10.734 -3.262 -11.094 1 97.69 203 GLY B CA 1
ATOM 3681 C C . GLY B 1 203 ? 10.398 -2.197 -10.062 1 97.69 203 GLY B C 1
ATOM 3682 O O . GLY B 1 203 ? 11.273 -1.424 -9.664 1 97.69 203 GLY B O 1
ATOM 3683 N N . GLY B 1 204 ? 9.156 -2.135 -9.68 1 96.62 204 GLY B N 1
ATOM 3684 C CA . GLY B 1 204 ? 8.711 -1.149 -8.711 1 96.62 204 GLY B CA 1
ATOM 3685 C C . GLY B 1 204 ? 8.984 -1.566 -7.273 1 96.62 204 GLY B C 1
ATOM 3686 O O . GLY B 1 204 ? 8.852 -0.759 -6.352 1 96.62 204 GLY B O 1
ATOM 3687 N N . ALA B 1 205 ? 9.297 -2.754 -7.008 1 98.5 205 ALA B N 1
ATOM 3688 C CA . ALA B 1 205 ? 9.734 -3.354 -5.754 1 98.5 205 ALA B CA 1
ATOM 3689 C C . ALA B 1 205 ? 10.711 -4.504 -6.004 1 98.5 205 ALA B C 1
ATOM 3691 O O . ALA B 1 205 ? 10.852 -4.969 -7.137 1 98.5 205 ALA B O 1
ATOM 3692 N N . ASP B 1 206 ? 11.367 -4.945 -4.961 1 98.75 206 ASP B N 1
ATOM 3693 C CA . ASP B 1 206 ? 12.43 -5.922 -5.176 1 98.75 206 ASP B CA 1
ATOM 3694 C C . ASP B 1 206 ? 11.969 -7.332 -4.82 1 98.75 206 ASP B C 1
ATOM 3696 O O . ASP B 1 206 ? 12.539 -8.32 -5.293 1 98.75 206 ASP B O 1
ATOM 3700 N N . ALA B 1 207 ? 10.984 -7.383 -3.947 1 98.88 207 ALA B N 1
ATOM 3701 C CA . ALA B 1 207 ? 10.461 -8.703 -3.613 1 98.88 207 ALA B CA 1
ATOM 3702 C C . ALA B 1 207 ? 9.094 -8.602 -2.949 1 98.88 207 ALA B C 1
ATOM 3704 O O . ALA B 1 207 ? 8.742 -7.555 -2.4 1 98.88 207 ALA B O 1
ATOM 3705 N N . TYR B 1 208 ? 8.383 -9.648 -3.096 1 98.94 208 TYR B N 1
ATOM 3706 C CA . TYR B 1 208 ? 7.098 -9.883 -2.447 1 98.94 208 TYR B CA 1
ATOM 3707 C C . TYR B 1 208 ? 7.059 -11.258 -1.791 1 98.94 208 TYR B C 1
ATOM 3709 O O . TYR B 1 208 ? 7.535 -12.234 -2.365 1 98.94 208 TYR B O 1
ATOM 3717 N N . TYR B 1 209 ? 6.586 -11.266 -0.558 1 98.81 209 TYR B N 1
ATOM 3718 C CA . TYR B 1 209 ? 6.312 -12.555 0.069 1 98.81 209 TYR B CA 1
ATOM 3719 C C . TYR B 1 209 ? 4.977 -12.539 0.798 1 98.81 209 TYR B C 1
ATOM 3721 O O . TYR B 1 209 ? 4.547 -11.492 1.297 1 98.81 209 TYR B O 1
ATOM 3729 N N . GLU B 1 210 ? 4.355 -13.664 0.829 1 98.31 210 GLU B N 1
ATOM 3730 C CA . GLU B 1 210 ? 3.098 -13.789 1.561 1 98.31 210 GLU B CA 1
ATOM 3731 C C . GLU B 1 210 ? 2.768 -15.258 1.844 1 98.31 210 GLU B C 1
ATOM 3733 O O . GLU B 1 210 ? 3.172 -16.141 1.092 1 98.31 210 GLU B O 1
ATOM 3738 N N . MET B 1 211 ? 2.17 -15.5 2.949 1 97.88 211 MET B N 1
ATOM 3739 C CA . MET B 1 211 ? 1.65 -16.812 3.334 1 97.88 211 MET B CA 1
ATOM 3740 C C . MET B 1 211 ? 0.151 -16.734 3.605 1 97.88 211 MET B C 1
ATOM 3742 O O . MET B 1 211 ? -0.325 -15.805 4.25 1 97.88 211 MET B O 1
ATOM 3746 N N . GLY B 1 212 ? -0.595 -17.719 3.137 1 95.25 212 GLY B N 1
ATOM 3747 C CA . GLY B 1 212 ? -2.027 -17.797 3.381 1 95.25 212 GLY B CA 1
ATOM 3748 C C . GLY B 1 212 ? -2.857 -17.516 2.143 1 95.25 212 GLY B C 1
ATOM 3749 O O . GLY B 1 212 ? -4.086 -17.625 2.172 1 95.25 212 GLY B O 1
ATOM 3750 N N . ILE B 1 213 ? -2.221 -17.125 1.088 1 94.44 213 ILE B N 1
ATOM 3751 C CA . ILE B 1 213 ? -2.934 -16.844 -0.154 1 94.44 213 ILE B CA 1
ATOM 3752 C C . ILE B 1 213 ? -3.188 -18.156 -0.904 1 94.44 213 ILE B C 1
ATOM 3754 O O . ILE B 1 213 ? -2.617 -19.188 -0.564 1 94.44 213 ILE B O 1
ATOM 3758 N N . HIS B 1 214 ? -4.051 -18.094 -1.909 1 91.25 214 HIS B N 1
ATOM 3759 C CA . HIS B 1 214 ? -4.461 -19.312 -2.615 1 91.25 214 HIS B CA 1
ATOM 3760 C C . HIS B 1 214 ? -3.859 -19.359 -4.016 1 91.25 214 HIS B C 1
ATOM 3762 O O . HIS B 1 214 ? -3.289 -18.375 -4.488 1 91.25 214 HIS B O 1
ATOM 3768 N N . CYS B 1 215 ? -3.998 -20.484 -4.637 1 92.94 215 CYS B N 1
ATOM 3769 C CA . CYS B 1 215 ? -3.391 -20.719 -5.941 1 92.94 215 CYS B CA 1
ATOM 3770 C C . CYS B 1 215 ? -3.896 -19.703 -6.965 1 92.94 215 CYS B C 1
ATOM 3772 O O . CYS B 1 215 ? -3.158 -19.297 -7.867 1 92.94 215 CYS B O 1
ATOM 3774 N N . TRP B 1 216 ? -5.133 -19.188 -6.836 1 87.56 216 TRP B N 1
ATOM 3775 C CA . TRP B 1 216 ? -5.676 -18.234 -7.812 1 87.56 216 TRP B CA 1
ATOM 3776 C C . TRP B 1 216 ? -5.086 -16.844 -7.605 1 87.56 216 TRP B C 1
ATOM 3778 O O . TRP B 1 216 ? -5.094 -16.016 -8.523 1 87.56 216 TRP B O 1
ATOM 3788 N N . ASP B 1 217 ? -4.527 -16.641 -6.461 1 91.62 217 ASP B N 1
ATOM 3789 C CA . ASP B 1 217 ? -3.842 -15.383 -6.191 1 91.62 217 ASP B CA 1
ATOM 3790 C C . ASP B 1 217 ? -2.465 -15.359 -6.852 1 91.62 217 ASP B C 1
ATOM 3792 O O . ASP B 1 217 ? -1.904 -14.281 -7.09 1 91.62 217 ASP B O 1
ATOM 3796 N N . MET B 1 218 ? -1.964 -16.547 -7.168 1 95.56 218 MET B N 1
ATOM 3797 C CA . MET B 1 218 ? -0.55 -16.656 -7.52 1 95.56 218 MET B CA 1
ATOM 3798 C C . MET B 1 218 ? -0.378 -17.031 -8.984 1 95.56 218 MET B C 1
ATOM 3800 O O . MET B 1 218 ? 0.62 -16.672 -9.609 1 95.56 218 MET B O 1
ATOM 3804 N N . ALA B 1 219 ? -1.322 -17.766 -9.508 1 91.56 219 ALA B N 1
ATOM 3805 C CA . ALA B 1 219 ? -1.133 -18.422 -10.805 1 91.56 219 ALA B CA 1
ATOM 3806 C C . ALA B 1 219 ? -0.885 -17.391 -11.906 1 91.56 219 ALA B C 1
ATOM 3808 O O . ALA B 1 219 ? 0.134 -17.438 -12.594 1 91.56 219 ALA B O 1
ATOM 3809 N N . GLY B 1 220 ? -1.736 -16.438 -12.031 1 91.44 220 GLY B N 1
ATOM 3810 C CA . GLY B 1 220 ? -1.588 -15.445 -13.086 1 91.44 220 GLY B CA 1
ATOM 3811 C C . GLY B 1 220 ? -0.331 -14.609 -12.945 1 91.44 220 GLY B C 1
ATOM 3812 O O . GLY B 1 220 ? 0.469 -14.516 -13.875 1 91.44 220 GLY B O 1
ATOM 3813 N N . ALA B 1 221 ? -0.084 -14.117 -11.781 1 97.81 221 ALA B N 1
ATOM 3814 C CA . ALA B 1 221 ? 1.025 -13.203 -11.539 1 97.81 221 ALA B CA 1
ATOM 3815 C C . ALA B 1 221 ? 2.352 -13.953 -11.461 1 97.81 221 ALA B C 1
ATOM 3817 O O . ALA B 1 221 ? 3.41 -13.383 -11.742 1 97.81 221 ALA B O 1
ATOM 3818 N N . GLY B 1 222 ? 2.311 -15.234 -11.117 1 98 222 GLY B N 1
ATOM 3819 C CA . GLY B 1 222 ? 3.529 -16.016 -10.977 1 98 222 GLY B CA 1
ATOM 3820 C C . GLY B 1 222 ? 4.371 -16.047 -12.242 1 98 222 GLY B C 1
ATOM 3821 O O . GLY B 1 222 ? 5.562 -15.734 -12.203 1 98 222 GLY B O 1
ATOM 3822 N N . ILE B 1 223 ? 3.766 -16.344 -13.336 1 97.12 223 ILE B N 1
ATOM 3823 C CA . ILE B 1 223 ? 4.504 -16.453 -14.594 1 97.12 223 ILE B CA 1
ATOM 3824 C C . ILE B 1 223 ? 4.953 -15.062 -15.039 1 97.12 223 ILE B C 1
ATOM 3826 O O . ILE B 1 223 ? 5.98 -14.922 -15.711 1 97.12 223 ILE B O 1
ATOM 3830 N N . ILE B 1 224 ? 4.242 -14.039 -14.648 1 98.25 224 ILE B N 1
ATOM 3831 C CA . ILE B 1 224 ? 4.633 -12.68 -14.992 1 98.25 224 ILE B CA 1
ATOM 3832 C C . ILE B 1 224 ? 5.969 -12.344 -14.336 1 98.25 224 ILE B C 1
ATOM 3834 O O . ILE B 1 224 ? 6.852 -11.758 -14.961 1 98.25 224 ILE B O 1
ATOM 3838 N N . ILE B 1 225 ? 6.184 -12.766 -13.125 1 98.75 225 ILE B N 1
ATOM 3839 C CA . ILE B 1 225 ? 7.43 -12.555 -12.398 1 98.75 225 ILE B CA 1
ATOM 3840 C C . ILE B 1 225 ? 8.578 -13.242 -13.133 1 98.75 225 ILE B C 1
ATOM 3842 O O . ILE B 1 225 ? 9.609 -12.625 -13.406 1 98.75 225 ILE B O 1
ATOM 3846 N N . THR B 1 226 ? 8.406 -14.5 -13.477 1 98.5 226 THR B N 1
ATOM 3847 C CA . THR B 1 226 ? 9.492 -15.273 -14.055 1 98.5 226 THR B CA 1
ATOM 3848 C C . THR B 1 226 ? 9.836 -14.773 -15.453 1 98.5 226 THR B C 1
ATOM 3850 O O . THR B 1 226 ? 11.016 -14.648 -15.805 1 98.5 226 THR B O 1
ATOM 3853 N N . GLU B 1 227 ? 8.836 -14.406 -16.234 1 98.5 227 GLU B N 1
ATOM 3854 C CA . GLU B 1 227 ? 9.047 -13.93 -17.594 1 98.5 227 GLU B CA 1
ATOM 3855 C C . GLU B 1 227 ? 9.609 -12.516 -17.609 1 98.5 227 GLU B C 1
ATOM 3857 O O . GLU B 1 227 ? 10.148 -12.062 -18.625 1 98.5 227 GLU B O 1
ATOM 3862 N N . ALA B 1 228 ? 9.484 -11.812 -16.5 1 98.75 228 ALA B N 1
ATOM 3863 C CA . ALA B 1 228 ? 10.094 -10.484 -16.359 1 98.75 228 ALA B CA 1
ATOM 3864 C C . ALA B 1 228 ? 11.539 -10.594 -15.898 1 98.75 228 ALA B C 1
ATOM 3866 O O . ALA B 1 228 ? 12.242 -9.586 -15.805 1 98.75 228 ALA B O 1
ATOM 3867 N N . GLY B 1 229 ? 11.977 -11.789 -15.57 1 98.75 229 GLY B N 1
ATOM 3868 C CA . GLY B 1 229 ? 13.359 -12.008 -15.172 1 98.75 229 GLY B CA 1
ATOM 3869 C C . GLY B 1 229 ? 13.516 -12.234 -13.68 1 98.75 229 GLY B C 1
ATOM 3870 O O . GLY B 1 229 ? 14.641 -12.305 -13.172 1 98.75 229 GLY B O 1
ATOM 3871 N N . GLY B 1 230 ? 12.414 -12.383 -12.969 1 98.81 230 GLY B N 1
ATOM 3872 C CA . GLY B 1 230 ? 12.469 -12.625 -11.531 1 98.81 230 GLY B CA 1
ATOM 3873 C C . GLY B 1 230 ? 12.453 -14.094 -11.172 1 98.81 230 GLY B C 1
ATOM 3874 O O . GLY B 1 230 ? 12.617 -14.953 -12.047 1 98.81 230 GLY B O 1
ATOM 3875 N N . VAL B 1 231 ? 12.312 -14.328 -9.844 1 98.62 231 VAL B N 1
ATOM 3876 C CA . VAL B 1 231 ? 12.352 -15.703 -9.359 1 98.62 231 VAL B CA 1
ATOM 3877 C C . VAL B 1 231 ? 11.172 -15.945 -8.414 1 98.62 231 VAL B C 1
ATOM 3879 O O . VAL B 1 231 ? 10.727 -15.039 -7.715 1 98.62 231 VAL B O 1
ATOM 3882 N N . LEU B 1 232 ? 10.672 -17.141 -8.461 1 98.5 232 LEU B N 1
ATOM 3883 C CA . LEU B 1 232 ? 9.648 -17.609 -7.531 1 98.5 232 LEU B CA 1
ATOM 3884 C C . LEU B 1 232 ? 10.195 -18.703 -6.629 1 98.5 232 LEU B C 1
ATOM 3886 O O . LEU B 1 232 ? 10.828 -19.656 -7.105 1 98.5 232 LEU B O 1
ATOM 3890 N N . LEU B 1 233 ? 9.953 -18.531 -5.336 1 98.62 233 LEU B N 1
ATOM 3891 C CA . LEU B 1 233 ? 10.297 -19.578 -4.363 1 98.62 233 LEU B CA 1
ATOM 3892 C C . LEU B 1 233 ? 9.148 -19.797 -3.387 1 98.62 233 LEU B C 1
ATOM 3894 O O . LEU B 1 233 ? 8.289 -18.938 -3.215 1 98.62 233 LEU B O 1
ATOM 3898 N N . ASP B 1 234 ? 9.148 -21.016 -2.9 1 98.19 234 ASP B N 1
ATOM 3899 C CA . ASP B 1 234 ? 8.375 -21.219 -1.683 1 98.19 234 ASP B CA 1
ATOM 3900 C C . ASP B 1 234 ? 9 -20.484 -0.5 1 98.19 234 ASP B C 1
ATOM 3902 O O . ASP B 1 234 ? 10.227 -20.312 -0.444 1 98.19 234 ASP B O 1
ATOM 3906 N N . VAL B 1 235 ? 8.203 -20.109 0.482 1 98.06 235 VAL B N 1
ATOM 3907 C CA . VAL B 1 235 ? 8.688 -19.375 1.645 1 98.06 235 VAL B CA 1
ATOM 3908 C C . VAL B 1 235 ? 9.734 -20.203 2.385 1 98.06 235 VAL B C 1
ATOM 3910 O O . VAL B 1 235 ? 10.578 -19.656 3.094 1 98.06 235 VAL B O 1
ATOM 3913 N N . SER B 1 236 ? 9.719 -21.484 2.191 1 96.81 236 SER B N 1
ATOM 3914 C CA . SER B 1 236 ? 10.688 -22.391 2.812 1 96.81 236 SER B CA 1
ATOM 3915 C C . SER B 1 236 ? 12.07 -22.234 2.184 1 96.81 236 SER B C 1
ATOM 3917 O O . SER B 1 236 ? 13.07 -22.688 2.738 1 96.81 236 SER B O 1
ATOM 3919 N N . GLY B 1 237 ? 12.188 -21.625 1.032 1 97.5 237 GLY B N 1
ATOM 3920 C CA . GLY B 1 237 ? 13.422 -21.547 0.267 1 97.5 237 GLY B CA 1
ATOM 3921 C C . GLY B 1 237 ? 13.516 -22.578 -0.833 1 97.5 237 GLY B C 1
ATOM 3922 O O . GLY B 1 237 ? 14.43 -22.531 -1.66 1 97.5 237 GLY B O 1
ATOM 3923 N N . GLY B 1 238 ? 12.594 -23.5 -0.857 1 97.56 238 GLY B N 1
ATOM 3924 C CA . GLY B 1 238 ? 12.531 -24.516 -1.903 1 97.56 238 GLY B CA 1
ATOM 3925 C C . GLY B 1 238 ? 11.82 -24.031 -3.154 1 97.56 238 GLY B C 1
ATOM 3926 O O . GLY B 1 238 ? 11.484 -22.844 -3.27 1 97.56 238 GLY B O 1
ATOM 3927 N N . PRO B 1 239 ? 11.625 -24.984 -4.102 1 97.31 239 PRO B N 1
ATOM 3928 C CA . PRO B 1 239 ? 10.961 -24.609 -5.352 1 97.31 239 PRO B CA 1
ATOM 3929 C C . PRO B 1 239 ? 9.523 -24.141 -5.133 1 97.31 239 PRO B C 1
ATOM 3931 O O . PRO B 1 239 ? 8.859 -24.594 -4.195 1 97.31 239 PRO B O 1
ATOM 3934 N N . PHE B 1 240 ? 9.117 -23.297 -5.992 1 97.25 240 PHE B N 1
ATOM 3935 C CA . PHE B 1 240 ? 7.754 -22.766 -5.949 1 97.25 240 PHE B CA 1
ATOM 3936 C C . PHE B 1 240 ? 6.738 -23.891 -6.09 1 97.25 240 PHE B C 1
ATOM 3938 O O . PHE B 1 240 ? 6.887 -24.766 -6.945 1 97.25 240 PHE B O 1
ATOM 3945 N N . ASP B 1 241 ? 5.781 -23.844 -5.207 1 95.69 241 ASP B N 1
ATOM 3946 C CA . ASP B 1 241 ? 4.652 -24.766 -5.203 1 95.69 241 ASP B CA 1
ATOM 3947 C C . ASP B 1 241 ? 3.324 -24.016 -5.199 1 95.69 241 ASP B C 1
ATOM 3949 O O . ASP B 1 241 ? 2.934 -23.438 -4.18 1 95.69 241 ASP B O 1
ATOM 3953 N N . LEU B 1 242 ? 2.611 -24.109 -6.309 1 94.38 242 LEU B N 1
ATOM 3954 C CA . LEU B 1 242 ? 1.397 -23.328 -6.535 1 94.38 242 LEU B CA 1
ATOM 3955 C C . LEU B 1 242 ? 0.344 -23.656 -5.48 1 94.38 242 LEU B C 1
ATOM 3957 O O . LEU B 1 242 ? -0.507 -22.812 -5.172 1 94.38 242 LEU B O 1
ATOM 3961 N N . MET B 1 243 ? 0.401 -24.797 -4.945 1 93.56 243 MET B N 1
ATOM 3962 C CA . MET B 1 243 ? -0.686 -25.25 -4.086 1 93.56 243 MET B CA 1
ATOM 3963 C C . MET B 1 243 ? -0.332 -25.062 -2.613 1 93.56 243 MET B C 1
ATOM 3965 O O . MET B 1 243 ? -1.162 -25.312 -1.735 1 93.56 243 MET B O 1
ATOM 3969 N N . SER B 1 244 ? 0.836 -24.578 -2.268 1 94.44 244 SER B N 1
ATOM 3970 C CA . SER B 1 244 ? 1.324 -24.516 -0.894 1 94.44 244 SER B CA 1
ATOM 3971 C C . SER B 1 244 ? 0.762 -23.312 -0.156 1 94.44 244 SER B C 1
ATOM 3973 O O . SER B 1 244 ? 0.856 -23.219 1.07 1 94.44 244 SER B O 1
ATOM 3975 N N . ARG B 1 245 ? 0.227 -22.266 -0.867 1 95.75 245 ARG B N 1
ATOM 3976 C CA . ARG B 1 245 ? -0.411 -21.062 -0.328 1 95.75 245 ARG B CA 1
ATOM 3977 C C . ARG B 1 245 ? 0.624 -20.109 0.254 1 95.75 245 ARG B C 1
ATOM 3979 O O . ARG B 1 245 ? 0.323 -19.344 1.173 1 95.75 245 ARG B O 1
ATOM 3986 N N . ARG B 1 246 ? 1.846 -20.25 -0.117 1 97.12 246 ARG B N 1
ATOM 3987 C CA . ARG B 1 246 ? 2.93 -19.375 0.3 1 97.12 246 ARG B CA 1
ATOM 3988 C C . ARG B 1 246 ? 3.908 -19.125 -0.844 1 97.12 246 ARG B C 1
ATOM 3990 O O . ARG B 1 246 ? 4.152 -20.016 -1.659 1 97.12 246 ARG B O 1
ATOM 3997 N N . ILE B 1 247 ? 4.457 -17.859 -0.886 1 98.38 247 ILE B N 1
ATOM 3998 C CA . ILE B 1 247 ? 5.262 -17.516 -2.055 1 98.38 247 ILE B CA 1
ATOM 3999 C C . ILE B 1 247 ? 6.297 -16.469 -1.674 1 98.38 247 ILE B C 1
ATOM 4001 O O . ILE B 1 247 ? 6.059 -15.648 -0.781 1 98.38 247 ILE B O 1
ATOM 4005 N N . ILE B 1 248 ? 7.438 -16.547 -2.27 1 98.88 248 ILE B N 1
ATOM 4006 C CA . ILE B 1 248 ? 8.391 -15.445 -2.422 1 98.88 248 ILE B CA 1
ATOM 4007 C C . ILE B 1 248 ? 8.586 -15.133 -3.904 1 98.88 248 ILE B C 1
ATOM 4009 O O . ILE B 1 248 ? 8.977 -16.016 -4.68 1 98.88 248 ILE B O 1
ATOM 40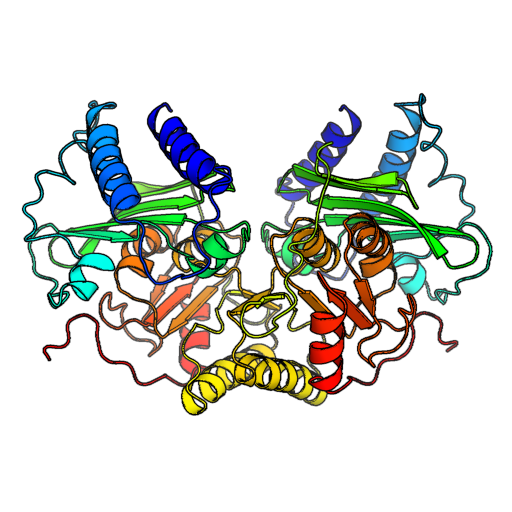13 N N . ALA B 1 249 ? 8.203 -14 -4.336 1 98.94 249 ALA B N 1
ATOM 4014 C CA . ALA B 1 249 ? 8.492 -13.453 -5.66 1 98.94 249 ALA B CA 1
ATOM 4015 C C . ALA B 1 249 ? 9.531 -12.336 -5.582 1 98.94 249 ALA B C 1
ATOM 4017 O O . ALA B 1 249 ? 9.289 -11.297 -4.965 1 98.94 249 ALA B O 1
ATOM 4018 N N . ALA B 1 250 ? 10.711 -12.555 -6.219 1 98.94 250 ALA B N 1
ATOM 4019 C CA . ALA B 1 250 ? 11.797 -11.602 -6.031 1 98.94 250 ALA B CA 1
ATOM 4020 C C . ALA B 1 250 ? 12.453 -11.25 -7.363 1 98.94 250 ALA B C 1
ATOM 4022 O O . ALA B 1 250 ? 12.328 -11.992 -8.336 1 98.94 250 ALA B O 1
ATOM 4023 N N . SER B 1 251 ? 13.133 -10.125 -7.344 1 98.69 251 SER B N 1
ATOM 4024 C CA . SER B 1 251 ? 13.836 -9.641 -8.523 1 98.69 251 SER B CA 1
ATOM 4025 C C . SER B 1 251 ? 15.086 -10.477 -8.805 1 98.69 251 SER B C 1
ATOM 4027 O O . SER B 1 251 ? 15.617 -10.461 -9.914 1 98.69 251 SER B O 1
ATOM 4029 N N . SER B 1 252 ? 15.578 -11.195 -7.746 1 98.62 252 SER B N 1
ATOM 4030 C CA . SER B 1 252 ? 16.781 -12.016 -7.879 1 98.62 252 SER B CA 1
ATOM 4031 C C . SER B 1 252 ? 16.781 -13.156 -6.867 1 98.62 252 SER B C 1
ATOM 4033 O O . SER B 1 252 ? 16.094 -13.102 -5.852 1 98.62 252 SER B O 1
ATOM 4035 N N . ARG B 1 253 ? 17.516 -14.172 -7.184 1 98.44 253 ARG B N 1
ATOM 4036 C CA . ARG B 1 253 ? 17.594 -15.359 -6.332 1 98.44 253 ARG B CA 1
ATOM 4037 C C . ARG B 1 253 ? 18.234 -15.023 -4.984 1 98.44 253 ARG B C 1
ATOM 4039 O O . ARG B 1 253 ? 17.75 -15.461 -3.939 1 98.44 253 ARG B O 1
ATOM 4046 N N . PRO B 1 254 ? 19.266 -14.148 -4.945 1 98.5 254 PRO B N 1
ATOM 4047 C CA . PRO B 1 254 ? 19.859 -13.82 -3.646 1 98.5 254 PRO B CA 1
ATOM 4048 C C . PRO B 1 254 ? 18.859 -13.172 -2.689 1 98.5 254 PRO B C 1
ATOM 4050 O O . PRO B 1 254 ? 18.828 -13.508 -1.503 1 98.5 254 PRO B O 1
ATOM 4053 N N . ILE B 1 255 ? 18.047 -12.312 -3.191 1 98.44 255 ILE B N 1
ATOM 4054 C CA . ILE B 1 255 ? 17.062 -11.648 -2.352 1 98.44 255 ILE B CA 1
ATOM 4055 C C . ILE B 1 255 ? 16.031 -12.672 -1.865 1 98.44 255 ILE B C 1
ATOM 4057 O O . ILE B 1 255 ? 15.664 -12.68 -0.687 1 98.44 255 ILE B O 1
ATOM 4061 N N . ALA B 1 256 ? 15.617 -13.523 -2.713 1 98.75 256 ALA B N 1
ATOM 4062 C CA . ALA B 1 256 ? 14.617 -14.531 -2.363 1 98.75 256 ALA B CA 1
ATOM 4063 C C . ALA B 1 256 ? 15.141 -15.461 -1.27 1 98.75 256 ALA B C 1
ATOM 4065 O O . ALA B 1 256 ? 14.43 -15.75 -0.302 1 98.75 256 ALA B O 1
ATOM 4066 N N . GLU B 1 257 ? 16.312 -15.852 -1.429 1 98.5 257 GLU B N 1
ATOM 4067 C CA . GLU B 1 257 ? 16.922 -16.781 -0.476 1 98.5 257 GLU B CA 1
ATOM 4068 C C . GLU B 1 257 ? 17.125 -16.125 0.884 1 98.5 257 GLU B C 1
ATOM 4070 O O . GLU B 1 257 ? 16.938 -16.75 1.924 1 98.5 257 GLU B O 1
ATOM 4075 N N . ARG B 1 258 ? 17.531 -14.867 0.861 1 98.44 258 ARG B N 1
ATOM 4076 C CA . ARG B 1 258 ? 17.719 -14.141 2.113 1 98.44 258 ARG B CA 1
ATOM 4077 C C . ARG B 1 258 ? 16.391 -13.984 2.852 1 98.44 258 ARG B C 1
ATOM 4079 O O . ARG B 1 258 ? 16.344 -14.102 4.078 1 98.44 258 ARG B O 1
ATOM 4086 N N . ILE B 1 259 ? 15.344 -13.727 2.119 1 98.69 259 ILE B N 1
ATOM 4087 C CA . ILE B 1 259 ? 14.023 -13.594 2.713 1 98.69 259 ILE B CA 1
ATOM 4088 C C . ILE B 1 259 ? 13.586 -14.938 3.295 1 98.69 259 ILE B C 1
ATOM 4090 O O . ILE B 1 259 ? 13.109 -15.008 4.43 1 98.69 259 ILE B O 1
ATOM 4094 N N . ALA B 1 260 ? 13.789 -15.977 2.574 1 98.69 260 ALA B N 1
ATOM 4095 C CA . ALA B 1 260 ? 13.398 -17.312 3.029 1 98.69 260 ALA B CA 1
ATOM 4096 C C . ALA B 1 260 ? 14.094 -17.672 4.34 1 98.69 260 ALA B C 1
ATOM 4098 O O . ALA B 1 260 ? 13.477 -18.25 5.238 1 98.69 260 ALA B O 1
ATOM 4099 N N . LYS B 1 261 ? 15.297 -17.297 4.461 1 98 261 LYS B N 1
ATOM 4100 C CA . LYS B 1 261 ? 16.078 -17.609 5.648 1 98 261 LYS B CA 1
ATOM 4101 C C . LYS B 1 261 ? 15.578 -16.828 6.859 1 98 261 LYS B C 1
ATOM 4103 O O . LYS B 1 261 ? 15.688 -17.297 7.996 1 98 261 LYS B O 1
ATOM 4108 N N . ALA B 1 262 ? 15.047 -15.688 6.59 1 97.75 262 ALA B N 1
ATOM 4109 C CA . ALA B 1 262 ? 14.656 -14.797 7.676 1 97.75 262 ALA B CA 1
ATOM 4110 C C . ALA B 1 262 ? 13.266 -15.141 8.203 1 97.75 262 ALA B C 1
ATOM 4112 O O . ALA B 1 262 ? 12.93 -14.828 9.352 1 97.75 262 ALA B O 1
ATOM 4113 N N . LEU B 1 263 ? 12.422 -15.836 7.504 1 98 263 LEU B N 1
ATOM 4114 C CA . LEU B 1 263 ? 10.992 -15.938 7.793 1 98 263 LEU B CA 1
ATOM 4115 C C . LEU B 1 263 ? 10.695 -17.156 8.656 1 98 263 LEU B C 1
ATOM 4117 O O . LEU B 1 263 ? 11.312 -18.203 8.484 1 98 263 LEU B O 1
ATOM 4121 N N . GLN B 1 264 ? 9.852 -16.969 9.586 1 98.19 264 GLN B N 1
ATOM 4122 C CA . GLN B 1 264 ? 9.148 -18.078 10.227 1 98.19 264 GLN B CA 1
ATOM 4123 C C . GLN B 1 264 ? 7.906 -18.484 9.438 1 98.19 264 GLN B C 1
ATOM 4125 O O . GLN B 1 264 ? 7.102 -17.625 9.062 1 98.19 264 GLN B O 1
ATOM 4130 N N . ILE B 1 265 ? 7.734 -19.734 9.242 1 97.62 265 ILE B N 1
ATOM 4131 C CA . ILE B 1 265 ? 6.664 -20.234 8.383 1 97.62 265 ILE B CA 1
ATOM 4132 C C . ILE B 1 265 ? 5.375 -20.375 9.188 1 97.62 265 ILE B C 1
ATOM 4134 O O . ILE B 1 265 ? 5.395 -20.859 10.32 1 97.62 265 ILE B O 1
ATOM 4138 N N . ILE B 1 266 ? 4.312 -19.906 8.633 1 96.94 266 ILE B N 1
ATOM 4139 C CA . ILE B 1 266 ? 2.977 -20.125 9.18 1 96.94 266 ILE B CA 1
ATOM 4140 C C . ILE B 1 266 ? 2.457 -21.484 8.719 1 96.94 266 ILE B C 1
ATOM 4142 O O . ILE B 1 266 ? 2.449 -21.781 7.523 1 96.94 266 ILE B O 1
ATOM 4146 N N . PRO B 1 267 ? 2.078 -22.328 9.656 1 94.12 267 PRO B N 1
ATOM 4147 C CA . PRO B 1 267 ? 1.493 -23.594 9.227 1 94.12 267 PRO B CA 1
ATOM 4148 C C . PRO B 1 267 ? 0.172 -23.422 8.484 1 94.12 267 PRO B C 1
ATOM 4150 O O . PRO B 1 267 ? -0.769 -22.828 9.023 1 94.12 267 PRO B O 1
ATOM 4153 N N . LEU B 1 268 ? 0.095 -23.922 7.27 1 93.56 268 LEU B N 1
ATOM 4154 C CA . LEU B 1 268 ? -1.091 -23.781 6.434 1 93.56 268 LEU B CA 1
ATOM 4155 C C . LEU B 1 268 ? -1.484 -25.109 5.801 1 93.56 268 LEU B C 1
ATOM 4157 O O . LEU B 1 268 ? -0.62 -25.922 5.457 1 93.56 268 LEU B O 1
ATOM 4161 N N . LYS B 1 269 ? -2.768 -25.312 5.723 1 91.44 269 LYS B N 1
ATOM 4162 C CA . LYS B 1 269 ? -3.268 -26.422 4.914 1 91.44 269 LYS B CA 1
ATOM 4163 C C . LYS B 1 269 ? -3.16 -26.109 3.426 1 91.44 269 LYS B C 1
ATOM 4165 O O . LYS B 1 269 ? -3.539 -25.016 2.984 1 91.44 269 LYS B O 1
ATOM 4170 N N . ARG B 1 270 ? -2.629 -27.062 2.686 1 93.56 270 ARG B N 1
ATOM 4171 C CA . ARG B 1 270 ? -2.49 -26.891 1.244 1 93.56 270 ARG B CA 1
ATOM 4172 C C . ARG B 1 270 ? -3.854 -26.75 0.577 1 93.56 270 ARG B C 1
ATOM 4174 O O . ARG B 1 270 ? -4.848 -27.297 1.06 1 93.56 270 ARG B O 1
ATOM 4181 N N . ASP B 1 271 ? -3.826 -26.031 -0.593 1 89.5 271 ASP B N 1
ATOM 4182 C CA . ASP B 1 271 ? -5.055 -25.875 -1.362 1 89.5 271 ASP B CA 1
ATOM 4183 C C . ASP B 1 271 ? -5.578 -27.234 -1.847 1 89.5 271 ASP B C 1
ATOM 4185 O O . ASP B 1 271 ? -6.785 -27.422 -1.98 1 89.5 271 ASP B O 1
ATOM 4189 N N . ASP B 1 272 ? -4.707 -28.156 -2.115 1 87.12 272 ASP B N 1
ATOM 4190 C CA . ASP B 1 272 ? -5.109 -29.438 -2.691 1 87.12 272 ASP B CA 1
ATOM 4191 C C . ASP B 1 272 ? -5.156 -30.531 -1.626 1 87.12 272 ASP B C 1
ATOM 4193 O O . ASP B 1 272 ? -5.152 -31.719 -1.947 1 87.12 272 ASP B O 1
ATOM 4197 N N . ALA B 1 273 ? -5.039 -30.094 -0.423 1 83.5 273 ALA B N 1
ATOM 4198 C CA . ALA B 1 273 ? -5.125 -31.078 0.649 1 83.5 273 ALA B CA 1
ATOM 4199 C C . ALA B 1 273 ? -6.52 -31.688 0.715 1 83.5 273 ALA B C 1
ATOM 4201 O O . ALA B 1 273 ? -7.52 -31 0.483 1 83.5 273 ALA B O 1
ATOM 4202 N N . THR B 1 274 ? -6.555 -32.938 0.615 1 65.94 274 THR B N 1
ATOM 4203 C CA . THR B 1 274 ? -7.809 -33.688 0.742 1 65.94 274 THR B CA 1
ATOM 4204 C C . THR B 1 274 ? -8.359 -33.562 2.16 1 65.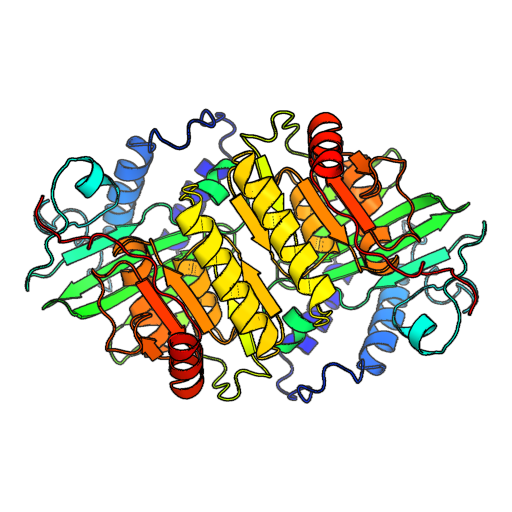94 274 THR B C 1
ATOM 4206 O O . THR B 1 274 ? -7.598 -33.562 3.129 1 65.94 274 THR B O 1
ATOM 4209 N N . ASN B 1 275 ? -9.609 -33.062 2.293 1 51.88 275 ASN B N 1
ATOM 4210 C CA . ASN B 1 275 ? -10.281 -33.125 3.588 1 51.88 275 ASN B CA 1
ATOM 4211 C C . ASN B 1 275 ? -10.281 -34.531 4.156 1 51.88 275 ASN B C 1
ATOM 4213 O O . ASN B 1 275 ? -10.312 -35.5 3.402 1 51.88 275 ASN B O 1
#

Sequence (550 aa):
MVLLFRMKTSVFRMLNSSEGYEKSIFSPPFVLFSDIINFSASLVRCSLRFPVFLIFFTCNYQCFIGEESVAAGEGSILTDNPTWIIDPIDGTTNFVHRFPFVAVSIGFVVNKKIEFGIVYSCVEDKMYTARKGKGAFCNGQKLKVSGQEDITKSLLVTELGSNRDPETIKIVLSNMERLLSIPIHGIRAVGTAAVNMCLVAAGGADAYYEMGIHCWDMAGAGIIITEAGGVLLDVSGGPFDLMSRRIIAASSRPIAERIAKALQIIPLKRDDATNMVLLFRMKTSVFRMLNSSEGYEKSIFSPPFVLFSDIINFSASLVRCSLRFPVFLIFFTCNYQCFIGEESVAAGEGSILTDNPTWIIDPIDGTTNFVHRFPFVAVSIGFVVNKKIEFGIVYSCVEDKMYTARKGKGAFCNGQKLKVSGQEDITKSLLVTELGSNRDPETIKIVLSNMERLLSIPIHGIRAVGTAAVNMCLVAAGGADAYYEMGIHCWDMAGAGIIITEAGGVLLDVSGGPFDLMSRRIIAASSRPIAERIAKALQIIPLKRDDATN

pLDDT: mean 77.78, std 25.36, range [26.14, 98.94]